Protein 8A01 (pdb70)

Radius of gyration: 28.13 Å; Cα contacts (8 Å, |Δi|>4): 1822; chains: 3; bounding box: 87×77×56 Å

Nearest PDB structures (foldseek):
  8a01-assembly1_C  TM=1.004E+00  e=3.491E-55  Flavobacterium phage FL-1
  2vvf-assembly1_A  TM=5.754E-01  e=4.775E-08  Corticovirus PM2
  8f47-assembly1_A  TM=4.408E-01  e=2.699E-02  Orthopoxvirus vaccinia
  9ikc-assembly1_B  TM=4.372E-01  e=4.983E-02  Orf virus (strain NZ2)
  2ygb-assembly1_B  TM=4.410E-01  e=9.781E-02  Vaccinia virus Western Reserve

Organism: NCBI:txid2932863

Solvent-accessible surface area: 30312 Å² total; per-residue (Å²): 46,110,32,15,81,10,94,43,83,78,124,0,87,96,26,118,10,96,117,28,0,4,10,0,0,4,2,3,63,14,41,13,82,50,5,102,58,3,45,0,15,0,42,0,59,81,36,165,38,99,62,28,82,2,2,87,111,2,32,6,21,3,1,0,5,0,2,3,38,22,111,44,16,4,13,3,33,112,129,23,42,2,0,2,21,0,50,1,6,74,147,6,0,5,110,29,66,115,168,16,8,0,40,0,6,2,35,64,7,60,73,114,63,59,5,12,4,7,0,4,25,67,26,93,109,25,78,45,2,16,22,16,90,77,47,59,11,58,32,131,62,135,84,73,111,17,64,1,120,74,33,70,12,0,1,7,20,63,59,146,31,13,56,30,2,11,14,63,31,84,84,52,91,91,8,126,20,57,59,44,1,13,36,0,53,10,29,36,92,5,16,17,16,2,3,66,64,87,3,72,5,55,18,25,21,124,46,53,17,9,4,46,8,115,71,11,45,1,0,57,1,35,17,58,92,68,35,116,0,40,4,1,0,29,18,68,109,92,78,61,126,38,16,72,11,89,42,82,76,129,1,86,106,26,117,10,80,119,26,0,3,8,0,0,9,4,3,62,11,36,14,75,52,9,99,68,2,42,0,17,1,72,0,66,45,76,138,77,89,73,20,97,3,2,98,110,0,57,6,12,6,0,0,6,1,2,3,35,28,102,36,12,3,11,6,31,108,120,18,38,4,0,0,21,0,43,0,4,62,149,6,0,0,105,29,67,114,162,17,7,0,40,0,28,4,42,74,14,60,60,110,64,53,10,16,0,13,1,4,51,49,31,116,94,28,71,39,1,11,21,11,68,94,67,62,0,30,44,119,63,127,82,66,143,21,102,2,128,65,35,60,10,0,2,7,27,76,54,151,23,14,57,28,4,8,15,71,30,84,90,49,99,87,9,101,7,52,58,49,0,7,42,0,54,10,33,27,95,7,20,21,16,4,4,68,81,84,8,49,4,52,21,28,23,129,53,32,19,8,1,40,6,116,67,9,33,6,2,47,0,38,11,58,99,66,31,97,0,65,1,8,2,30,7,70,95,94,76,62,117,37,18,61,9,89,49,81,74,124,1,92,92,32,101,12,97,127,24,0,3,6,0,0,6,5,2,60,20,35,10,78,53,10,96,69,5,45,1,22,1,38,6,54,89,39,137,64,94,84,19,81,4,2,85,109,2,41,4,11,7,1,0,4,2,2,2,37,21,109,36,8,4,6,5,32,107,120,15,39,3,0,0,18,0,53,3,3,62,142,7,0,4,117,34,65,121,134,20,11,0,25,0,23,2,38,62,10,58,60,111,54,66,5,13,0,14,0,2,19,64,27,112,94,28,84,39,1,20,21,16,69,94,50,59,2,45,27,147,54,124,82,81,106,13,86,1,125,67,36,65,9,0,2,11,23,56,49,155,24,19,57,26,4,17,13,63,31,80,89,49,92,91,6,108,12,50,58,50,1,10,48,1,50,9,32,31,104,6,21,19,15,4,5,65,73,82,4,62,6,57,21,26,24,120,51,47,19,7,3,49,4,118,65,11,37,1,0,64,0,65,7,49,102,62,40,102,0,72,2,5,0,32,10,71,93,93,76

Sequence (717 aa):
MKIATITGVTKSPELQVTKAIGALILSSDVALSALTTEKISIYIERGNGSNVILANKVLLKDFILASTYGTENTQSDADNAMIALCELADEGSIYLADKESIKITLEDLISDKRYDLHGIEEPQQTNNLFFFEQKSVASEEFNKKIDVQGFDLAIMTVDDSVSDLSYQYSNGQVVKYLPFELQTLSRDIDPIQAVLSDGKVVQGLTDRLTLPLVAVVGIEINKSQGSIINFVVRCLKTVMKIATITGVTKSPELQVTKAIGALILSSDVALSALTTEKISIYIERGNGSNVILANKVLLKDFILASTYGTENTQSDADNAMIALCELADEGSIYLADKESIKITLEDLISDKRYDLHGIEEPQQTNNLFFFEQKSVASEEFNKKIDVQGFDLAIMTVDDSVSDLSYQYSNGQVVKYLPFELQTLSRDIDPIQAVLSDGKVVQGLTDRLTLPLVAVVGIEINKSQGSIINFVVRCLKTVMKIATITGVTKSPELQVTKAIGALILSSDVALSALTTEKISIYIERGNGSNVILANKVLLKDFILASTYGTENTQSDADNAMIALCELADEGSIYLADKESIKITLEDLISDKRYDLHGIEEPQQTNNLFFFEQKSVASEEFNKKIDVQGFDLAIMTVDDSVSDLSYQYSNGQVVKYLPFELQTLSRDIDPIQAVLSDGKVVQGLTDRLTLPLVAVVGIEINKSQGSIINFVVRCLKTV

Structure (mmCIF, N/CA/C/O backbone):
data_8A01
#
_entry.id   8A01
#
_cell.length_a   1.00
_cell.length_b   1.00
_cell.length_c   1.00
_cell.angle_alpha   90.00
_cell.angle_beta   90.00
_cell.angle_gamma   90.00
#
_symmetry.space_group_name_H-M   'P 1'
#
loop_
_atom_site.group_PDB
_atom_site.id
_atom_site.type_symbol
_atom_site.label_atom_id
_atom_site.label_alt_id
_atom_site.label_comp_id
_atom_site.label_asym_id
_atom_site.label_entity_id
_atom_site.label_seq_id
_atom_site.pdbx_PDB_ins_code
_atom_site.Cartn_x
_atom_site.Cartn_y
_atom_site.Cartn_z
_atom_site.occupancy
_atom_site.B_iso_or_equiv
_atom_site.auth_seq_id
_atom_site.auth_comp_id
_atom_site.auth_asym_id
_atom_site.auth_atom_id
_atom_site.pdbx_PDB_model_num
ATOM 1 N N . MET A 1 1 ? 148.024 112.204 131.273 1.00 34.84 1 MET C N 1
ATOM 2 C CA . MET A 1 1 ? 148.693 111.442 132.320 1.00 34.84 1 MET C CA 1
ATOM 3 C C . MET A 1 1 ? 148.605 112.168 133.657 1.00 34.84 1 MET C C 1
ATOM 4 O O . MET A 1 1 ? 148.371 113.375 133.702 1.00 34.84 1 MET C O 1
ATOM 9 N N . LYS A 1 2 ? 148.786 111.427 134.746 1.00 34.09 2 LYS C N 1
ATOM 10 C CA . LYS A 1 2 ? 148.753 112.007 136.086 1.00 34.09 2 LYS C CA 1
ATOM 11 C C . LYS A 1 2 ? 150.004 112.852 136.281 1.00 34.09 2 LYS C C 1
ATOM 12 O O . LYS A 1 2 ? 151.102 112.325 136.469 1.00 34.09 2 LYS C O 1
ATOM 18 N N . ILE A 1 3 ? 149.847 114.174 136.227 1.00 33.96 3 ILE C N 1
ATOM 19 C CA . ILE A 1 3 ? 150.997 115.059 136.379 1.00 33.96 3 ILE C CA 1
ATOM 20 C C . ILE A 1 3 ? 151.430 115.118 137.837 1.00 33.96 3 ILE C C 1
ATOM 21 O O . ILE A 1 3 ? 152.580 114.809 138.171 1.00 33.96 3 ILE C O 1
ATOM 26 N N . ALA A 1 4 ? 150.519 115.503 138.731 1.00 34.94 4 ALA C N 1
ATOM 27 C CA . ALA A 1 4 ? 150.910 115.622 140.130 1.00 34.94 4 ALA C CA 1
ATOM 28 C C . ALA A 1 4 ? 149.687 115.640 141.033 1.00 34.94 4 ALA C C 1
ATOM 29 O O . ALA A 1 4 ? 148.560 115.874 140.589 1.00 34.94 4 ALA C O 1
ATOM 31 N N . THR A 1 5 ? 149.938 115.389 142.318 1.00 36.98 5 THR C N 1
ATOM 32 C CA . THR A 1 5 ? 148.956 115.560 143.379 1.00 36.98 5 THR C CA 1
ATOM 33 C C . THR A 1 5 ? 149.601 116.322 144.529 1.00 36.98 5 THR C C 1
ATOM 34 O O . THR A 1 5 ? 150.751 116.059 144.897 1.00 36.98 5 THR C O 1
ATOM 38 N N . ILE A 1 6 ? 148.869 117.293 145.070 1.00 37.72 6 ILE C N 1
ATOM 39 C CA . ILE A 1 6 ? 149.367 118.187 146.108 1.00 37.72 6 ILE C CA 1
ATOM 40 C C . ILE A 1 6 ? 148.439 118.097 147.309 1.00 37.72 6 ILE C C 1
ATOM 41 O O . ILE A 1 6 ? 147.219 118.251 147.172 1.00 37.72 6 ILE C O 1
ATOM 46 N N . THR A 1 7 ? 149.018 117.851 148.483 1.00 42.20 7 THR C N 1
ATOM 47 C CA . THR A 1 7 ? 148.257 117.756 149.720 1.00 42.20 7 THR C CA 1
ATOM 48 C C . THR A 1 7 ? 149.159 118.144 150.881 1.00 42.20 7 THR C C 1
ATOM 49 O O . THR A 1 7 ? 150.301 117.685 150.967 1.00 42.20 7 THR C O 1
ATOM 53 N N . GLY A 1 8 ? 148.645 118.981 151.764 1.00 44.62 8 GLY C N 1
ATOM 54 C CA . GLY A 1 8 ? 149.379 119.389 152.958 1.00 44.62 8 GLY C CA 1
ATOM 55 C C . GLY A 1 8 ? 150.225 120.638 152.833 1.00 44.62 8 GLY C C 1
ATOM 56 O O . GLY A 1 8 ? 150.114 121.547 153.654 1.00 44.62 8 GLY C O 1
ATOM 57 N N . VAL A 1 9 ? 151.074 120.696 151.809 1.00 45.03 9 VAL C N 1
ATOM 58 C CA . VAL A 1 9 ? 151.960 121.840 151.636 1.00 45.03 9 VAL C CA 1
ATOM 59 C C . VAL A 1 9 ? 151.186 123.014 151.045 1.00 45.03 9 VAL C C 1
ATOM 60 O O . VAL A 1 9 ? 150.135 122.855 150.419 1.00 45.03 9 VAL C O 1
ATOM 64 N N . THR A 1 10 ? 151.720 124.215 151.254 1.00 43.28 10 THR C N 1
ATOM 65 C CA . THR A 1 10 ? 151.105 125.442 150.770 1.00 43.28 10 THR C CA 1
ATOM 66 C C . THR A 1 10 ? 151.658 125.899 149.426 1.00 43.28 10 THR C C 1
ATOM 67 O O . THR A 1 10 ? 151.207 126.923 148.905 1.00 43.28 10 THR C O 1
ATOM 71 N N . LYS A 1 11 ? 152.616 125.173 148.855 1.00 42.05 11 LYS C N 1
ATOM 72 C CA . LYS A 1 11 ? 153.201 125.553 147.575 1.00 42.05 11 LYS C CA 1
ATOM 73 C C . LYS A 1 11 ? 153.662 124.303 146.843 1.00 42.05 11 LYS C C 1
ATOM 74 O O . LYS A 1 11 ? 154.432 123.510 147.390 1.00 42.05 11 LYS C O 1
ATOM 80 N N . SER A 1 12 ? 153.188 124.136 145.612 1.00 39.56 12 SER C N 1
ATOM 81 C CA . SER A 1 12 ? 153.589 122.997 144.807 1.00 39.56 12 SER C CA 1
ATOM 82 C C . SER A 1 12 ? 155.018 123.178 144.297 1.00 39.56 12 SER C C 1
ATOM 83 O O . SER A 1 12 ? 155.453 124.300 144.028 1.00 39.56 12 SER C O 1
ATOM 86 N N . PRO A 1 13 ? 155.768 122.088 144.158 1.00 39.47 13 PRO C N 1
ATOM 87 C CA . PRO A 1 13 ? 157.104 122.179 143.560 1.00 39.47 13 PRO C CA 1
ATOM 88 C C . PRO A 1 13 ? 157.018 122.508 142.077 1.00 39.47 13 PRO C C 1
ATOM 89 O O . PRO A 1 13 ? 155.944 122.548 141.474 1.00 39.47 13 PRO C O 1
ATOM 93 N N . GLU A 1 14 ? 158.186 122.745 141.484 1.00 37.10 14 GLU C N 1
ATOM 94 C CA . GLU A 1 14 ? 158.250 123.079 140.067 1.00 37.10 14 GLU C CA 1
ATOM 95 C C . GLU A 1 14 ? 157.962 121.847 139.219 1.00 37.10 14 GLU C C 1
ATOM 96 O O . GLU A 1 14 ? 158.872 121.072 138.907 1.00 37.10 14 GLU C O 1
ATOM 102 N N . LEU A 1 15 ? 156.700 121.662 138.843 1.00 36.20 15 LEU C N 1
ATOM 103 C CA . LEU A 1 15 ? 156.309 120.487 138.079 1.00 36.20 15 LEU C CA 1
ATOM 104 C C . LEU A 1 15 ? 156.798 120.601 136.642 1.00 36.20 15 LEU C C 1
ATOM 105 O O . LEU A 1 15 ? 156.614 121.630 135.988 1.00 36.20 15 LEU C O 1
ATOM 110 N N . GLN A 1 16 ? 157.413 119.530 136.147 1.00 37.19 16 GLN C N 1
ATOM 111 C CA . GLN A 1 16 ? 158.019 119.509 134.823 1.00 37.19 16 GLN C CA 1
ATOM 112 C C . GLN A 1 16 ? 157.315 118.480 133.952 1.00 37.19 16 GLN C C 1
ATOM 113 O O . GLN A 1 16 ? 157.110 117.338 134.375 1.00 37.19 16 GLN C O 1
ATOM 119 N N . VAL A 1 17 ? 156.948 118.887 132.738 1.00 36.28 17 VAL C N 1
ATOM 120 C CA . VAL A 1 17 ? 156.322 118.014 131.755 1.00 36.28 17 VAL C CA 1
ATOM 121 C C . VAL A 1 17 ? 157.188 118.019 130.504 1.00 36.28 17 VAL C C 1
ATOM 122 O O . VAL A 1 17 ? 157.517 119.088 129.975 1.00 36.28 17 VAL C O 1
ATOM 126 N N . THR A 1 18 ? 157.557 116.827 130.037 1.00 39.30 18 THR C N 1
ATOM 127 C CA . THR A 1 18 ? 158.453 116.673 128.898 1.00 39.30 18 THR C CA 1
ATOM 128 C C . THR A 1 18 ? 157.728 116.301 127.612 1.00 39.30 18 THR C C 1
ATOM 129 O O . THR A 1 18 ? 158.040 116.850 126.552 1.00 39.30 18 THR C O 1
ATOM 133 N N . LYS A 1 19 ? 156.772 115.379 127.674 1.00 39.02 19 LYS C N 1
ATOM 134 C CA . LYS A 1 19 ? 156.036 114.993 126.482 1.00 39.02 19 LYS C CA 1
ATOM 135 C C . LYS A 1 19 ? 155.001 116.056 126.125 1.00 39.02 19 LYS C C 1
ATOM 136 O O . LYS A 1 19 ? 154.615 116.891 126.947 1.00 39.02 19 LYS C O 1
ATOM 142 N N . ALA A 1 20 ? 154.551 116.013 124.874 1.00 37.93 20 ALA C N 1
ATOM 143 C CA . ALA A 1 20 ? 153.649 117.035 124.359 1.00 37.93 20 ALA C CA 1
ATOM 144 C C . ALA A 1 20 ? 152.246 116.839 124.920 1.00 37.93 20 ALA C C 1
ATOM 145 O O . ALA A 1 20 ? 151.647 115.771 124.758 1.00 37.93 20 ALA C O 1
ATOM 147 N N . ILE A 1 21 ? 151.722 117.874 125.578 1.00 35.02 21 ILE C N 1
ATOM 148 C CA . ILE A 1 21 ? 150.359 117.881 126.089 1.00 35.02 21 ILE C CA 1
ATOM 149 C C . ILE A 1 21 ? 149.655 119.118 125.550 1.00 35.02 21 ILE C C 1
ATOM 150 O O . ILE A 1 21 ? 150.286 120.096 125.144 1.00 35.02 21 ILE C O 1
ATOM 155 N N . GLY A 1 22 ? 148.326 119.062 125.545 1.00 34.08 22 GLY C N 1
ATOM 156 C CA . GLY A 1 22 ? 147.542 120.145 124.987 1.00 34.08 22 GLY C CA 1
ATOM 157 C C . GLY A 1 22 ? 146.542 120.756 125.945 1.00 34.08 22 GLY C C 1
ATOM 158 O O . GLY A 1 22 ? 146.084 121.882 125.730 1.00 34.08 22 GLY C O 1
ATOM 159 N N . ALA A 1 23 ? 146.192 120.031 127.005 1.00 31.10 23 ALA C N 1
ATOM 160 C CA . ALA A 1 23 ? 145.199 120.512 127.953 1.00 31.10 23 ALA C CA 1
ATOM 161 C C . ALA A 1 23 ? 145.547 120.023 129.350 1.00 31.10 23 ALA C C 1
ATOM 162 O O . ALA A 1 23 ? 146.214 118.998 129.520 1.00 31.10 23 ALA C O 1
ATOM 164 N N . LEU A 1 24 ? 145.078 120.767 130.348 1.00 28.96 24 LEU C N 1
ATOM 165 C CA . LEU A 1 24 ? 145.306 120.458 131.751 1.00 28.96 24 LEU C CA 1
ATOM 166 C C . LEU A 1 24 ? 143.972 120.225 132.441 1.00 28.96 24 LEU C C 1
ATOM 167 O O . LEU A 1 24 ? 143.042 121.025 132.293 1.00 28.96 24 LEU C O 1
ATOM 172 N N . ILE A 1 25 ? 143.885 119.137 133.196 1.00 28.76 25 ILE C N 1
ATOM 173 C CA . ILE A 1 25 ? 142.722 118.834 134.020 1.00 28.76 25 ILE C CA 1
ATOM 174 C C . ILE A 1 25 ? 143.076 119.164 135.461 1.00 28.76 25 ILE C C 1
ATOM 175 O O . ILE A 1 25 ? 143.992 118.564 136.039 1.00 28.76 25 ILE C O 1
ATOM 180 N N . LEU A 1 26 ? 142.358 120.125 136.034 1.00 30.85 26 LEU C N 1
ATOM 181 C CA . LEU A 1 26 ? 142.554 120.569 137.406 1.00 30.85 26 LEU C CA 1
ATOM 182 C C . LEU A 1 26 ? 141.390 120.042 138.230 1.00 30.85 26 LEU C C 1
ATOM 183 O O . LEU A 1 26 ? 140.231 120.356 137.935 1.00 30.85 26 LEU C O 1
ATOM 188 N N . SER A 1 27 ? 141.687 119.246 139.254 1.00 34.98 27 SER C N 1
ATOM 189 C CA . SER A 1 27 ? 140.645 118.696 140.108 1.00 34.98 27 SER C CA 1
ATOM 190 C C . SER A 1 27 ? 140.956 119.003 141.564 1.00 34.98 27 SER C C 1
ATOM 191 O O . SER A 1 27 ? 142.116 119.024 141.982 1.00 34.98 27 SER C O 1
ATOM 194 N N . SER A 1 28 ? 139.900 119.258 142.331 1.00 37.62 28 SER C N 1
ATOM 195 C CA . SER A 1 28 ? 140.046 119.598 143.738 1.00 37.62 28 SER C CA 1
ATOM 196 C C . SER A 1 28 ? 138.784 119.191 144.482 1.00 37.62 28 SER C C 1
ATOM 197 O O . SER A 1 28 ? 137.710 119.044 143.891 1.00 37.62 28 SER C O 1
ATOM 200 N N . ASP A 1 29 ? 138.931 119.018 145.792 1.00 40.20 29 ASP C N 1
ATOM 201 C CA . ASP A 1 29 ? 137.805 118.760 146.678 1.00 40.20 29 ASP C CA 1
ATOM 202 C C . ASP A 1 29 ? 137.159 120.035 147.205 1.00 40.20 29 ASP C C 1
ATOM 203 O O . ASP A 1 29 ? 136.177 119.956 147.950 1.00 40.20 29 ASP C O 1
ATOM 208 N N . VAL A 1 30 ? 137.689 121.198 146.840 1.00 38.14 30 VAL C N 1
ATOM 209 C CA . VAL A 1 30 ? 137.119 122.489 147.205 1.00 38.14 30 VAL C CA 1
ATOM 210 C C . VAL A 1 30 ? 136.264 122.980 146.046 1.00 38.14 30 VAL C C 1
ATOM 211 O O . VAL A 1 30 ? 136.614 122.792 144.873 1.00 38.14 30 VAL C O 1
ATOM 215 N N . ALA A 1 31 ? 135.124 123.585 146.369 1.00 36.44 31 ALA C N 1
ATOM 216 C CA . ALA A 1 31 ? 134.193 124.022 145.342 1.00 36.44 31 ALA C CA 1
ATOM 217 C C . ALA A 1 31 ? 134.772 125.186 144.543 1.00 36.44 31 ALA C C 1
ATOM 218 O O . ALA A 1 31 ? 135.717 125.858 144.963 1.00 36.44 31 ALA C O 1
ATOM 220 N N . LEU A 1 32 ? 134.190 125.412 143.362 1.00 34.65 32 LEU C N 1
ATOM 221 C CA . LEU A 1 32 ? 134.643 126.507 142.510 1.00 34.65 32 LEU C CA 1
ATOM 222 C C . LEU A 1 32 ? 134.421 127.856 143.179 1.00 34.65 32 LEU C C 1
ATOM 223 O O . LEU A 1 32 ? 135.281 128.742 143.110 1.00 34.65 32 LEU C O 1
ATOM 228 N N . SER A 1 33 ? 133.273 128.031 143.836 1.00 35.22 33 SER C N 1
ATOM 229 C CA . SER A 1 33 ? 132.960 129.294 144.490 1.00 35.22 33 SER C CA 1
ATOM 230 C C . SER A 1 33 ? 133.795 129.541 145.739 1.00 35.22 33 SER C C 1
ATOM 231 O O . SER A 1 33 ? 133.778 130.661 146.260 1.00 35.22 33 SER C O 1
ATOM 234 N N . ALA A 1 34 ? 134.518 128.537 146.231 1.00 36.42 34 ALA C N 1
ATOM 235 C CA . ALA A 1 34 ? 135.301 128.668 147.451 1.00 36.42 34 ALA C CA 1
ATOM 236 C C . ALA A 1 34 ? 136.778 128.942 147.195 1.00 36.42 34 ALA C C 1
ATOM 237 O O . ALA A 1 34 ? 137.545 129.056 148.156 1.00 36.42 34 ALA C O 1
ATOM 239 N N . LEU A 1 35 ? 137.198 129.045 145.936 1.00 34.69 35 LEU C N 1
ATOM 240 C CA . LEU A 1 35 ? 138.581 129.399 145.641 1.00 34.69 35 LEU C CA 1
ATOM 241 C C . LEU A 1 35 ? 138.818 130.867 145.973 1.00 34.69 35 LEU C C 1
ATOM 242 O O . LEU A 1 35 ? 138.061 131.741 145.542 1.00 34.69 35 LEU C O 1
ATOM 247 N N . THR A 1 36 ? 139.869 131.140 146.745 1.00 35.90 36 THR C N 1
ATOM 248 C CA . THR A 1 36 ? 140.112 132.487 147.246 1.00 35.90 36 THR C CA 1
ATOM 249 C C . THR A 1 36 ? 141.447 133.066 146.805 1.00 35.90 36 THR C C 1
ATOM 250 O O . THR A 1 36 ? 141.491 134.203 146.320 1.00 35.90 36 THR C O 1
ATOM 254 N N . THR A 1 37 ? 142.543 132.321 146.957 1.00 34.90 37 THR C N 1
ATOM 255 C CA . THR A 1 37 ? 143.873 132.896 146.813 1.00 34.90 37 THR C CA 1
ATOM 256 C C . THR A 1 37 ? 144.803 132.080 145.918 1.00 34.90 37 THR C C 1
ATOM 257 O O . THR A 1 37 ? 145.809 132.626 145.450 1.00 34.90 37 THR C O 1
ATOM 261 N N . GLU A 1 38 ? 144.481 130.820 145.629 1.00 34.44 38 GLU C N 1
ATOM 262 C CA . GLU A 1 38 ? 145.386 129.958 144.878 1.00 34.44 38 GLU C CA 1
ATOM 263 C C . GLU A 1 38 ? 145.701 130.548 143.508 1.00 34.44 38 GLU C C 1
ATOM 264 O O . GLU A 1 38 ? 144.831 131.112 142.839 1.00 34.44 38 GLU C O 1
ATOM 270 N N . LYS A 1 39 ? 146.960 130.415 143.094 1.00 30.27 39 LYS C N 1
ATOM 271 C CA . LYS A 1 39 ? 147.437 130.956 141.830 1.00 30.27 39 LYS C CA 1
ATOM 272 C C . LYS A 1 39 ? 148.242 129.899 141.089 1.00 30.27 39 LYS C C 1
ATOM 273 O O . LYS A 1 39 ? 148.811 128.991 141.700 1.00 30.27 39 LYS C O 1
ATOM 279 N N . ILE A 1 40 ? 148.295 130.033 139.766 1.00 26.94 40 ILE C N 1
ATOM 280 C CA . ILE A 1 40 ? 149.025 129.104 138.914 1.00 26.94 40 ILE C CA 1
ATOM 281 C C . ILE A 1 40 ? 149.979 129.889 138.024 1.00 26.94 40 ILE C C 1
ATOM 282 O O . ILE A 1 40 ? 149.750 131.063 137.714 1.00 26.94 40 ILE C O 1
ATOM 287 N N . SER A 1 41 ? 151.068 129.233 137.626 1.00 28.77 41 SER C N 1
ATOM 288 C CA . SER A 1 41 ? 152.063 129.830 136.742 1.00 28.77 41 SER C CA 1
ATOM 289 C C . SER A 1 41 ? 152.577 128.755 135.799 1.00 28.77 41 SER C C 1
ATOM 290 O O . SER A 1 41 ? 153.125 127.746 136.249 1.00 28.77 41 SER C O 1
ATOM 293 N N . ILE A 1 42 ? 152.406 128.973 134.498 1.00 28.89 42 ILE C N 1
ATOM 294 C CA . ILE A 1 42 ? 152.762 128.003 133.470 1.00 28.89 42 ILE C CA 1
ATOM 295 C C . ILE A 1 42 ? 153.691 128.681 132.475 1.00 28.89 42 ILE C C 1
ATOM 296 O O . ILE A 1 42 ? 153.410 129.797 132.024 1.00 28.89 42 ILE C O 1
ATOM 301 N N . TYR A 1 43 ? 154.792 128.014 132.129 1.00 33.07 43 TYR C N 1
ATOM 302 C CA . TYR A 1 43 ? 155.655 128.537 131.078 1.00 33.07 43 TYR C CA 1
ATOM 303 C C . TYR A 1 43 ? 156.400 127.394 130.403 1.00 33.07 43 TYR C C 1
ATOM 304 O O . TYR A 1 43 ? 156.362 126.247 130.849 1.00 33.07 43 TYR C O 1
ATOM 313 N N . ILE A 1 44 ? 157.048 127.720 129.288 1.00 37.79 44 ILE C N 1
ATOM 314 C CA . ILE A 1 44 ? 157.795 126.765 128.479 1.00 37.79 44 ILE C CA 1
ATOM 315 C C . ILE A 1 44 ? 159.243 127.228 128.435 1.00 37.79 44 ILE C C 1
ATOM 316 O O . ILE A 1 44 ? 159.525 128.351 127.997 1.00 37.79 44 ILE C O 1
ATOM 321 N N . GLU A 1 45 ? 160.157 126.365 128.873 1.00 43.83 45 GLU C N 1
ATOM 322 C CA . GLU A 1 45 ? 161.579 126.702 128.932 1.00 43.83 45 GLU C CA 1
ATOM 323 C C . GLU A 1 45 ? 162.226 126.301 127.612 1.00 43.83 45 GLU C C 1
ATOM 324 O O . GLU A 1 45 ? 162.534 125.129 127.388 1.00 43.83 45 GLU C O 1
ATOM 330 N N . ARG A 1 46 ? 162.443 127.284 126.735 1.00 46.62 46 ARG C N 1
ATOM 331 C CA . ARG A 1 46 ? 163.009 127.002 125.422 1.00 46.62 46 ARG C CA 1
ATOM 332 C C . ARG A 1 46 ? 164.499 126.691 125.478 1.00 46.62 46 ARG C C 1
ATOM 333 O O . ARG A 1 46 ? 165.007 126.004 124.586 1.00 46.62 46 ARG C O 1
ATOM 341 N N . GLY A 1 47 ? 165.209 127.179 126.491 1.00 47.25 47 GLY C N 1
ATOM 342 C CA . GLY A 1 47 ? 166.637 126.945 126.579 1.00 47.25 47 GLY C CA 1
ATOM 343 C C . GLY A 1 47 ? 167.368 127.973 127.417 1.00 47.25 47 GLY C C 1
ATOM 344 O O . GLY A 1 47 ? 166.989 128.236 128.562 1.00 47.25 47 GLY C O 1
ATOM 345 N N . ASN A 1 48 ? 168.425 128.560 126.854 1.00 51.01 48 ASN C N 1
ATOM 346 C CA . ASN A 1 48 ? 169.215 129.582 127.539 1.00 51.01 48 ASN C CA 1
ATOM 347 C C . ASN A 1 48 ? 168.403 130.874 127.567 1.00 51.01 48 ASN C C 1
ATOM 348 O O . ASN A 1 48 ? 168.587 131.788 126.759 1.00 51.01 48 ASN C O 1
ATOM 353 N N . GLY A 1 49 ? 167.481 130.945 128.524 1.00 49.96 49 GLY C N 1
ATOM 354 C CA . GLY A 1 49 ? 166.593 132.084 128.593 1.00 49.96 49 GLY C CA 1
ATOM 355 C C . GLY A 1 49 ? 165.579 132.061 127.458 1.00 49.96 49 GLY C C 1
ATOM 356 O O . GLY A 1 49 ? 165.375 131.051 126.778 1.00 49.96 49 GLY C O 1
ATOM 357 N N . SER A 1 50 ? 164.939 133.215 127.261 1.00 48.60 50 SER C N 1
ATOM 358 C CA . SER A 1 50 ? 163.949 133.402 126.199 1.00 48.60 50 SER C CA 1
ATOM 359 C C . SER A 1 50 ? 162.811 132.388 126.307 1.00 48.60 50 SER C C 1
ATOM 360 O O . SER A 1 50 ? 162.299 131.892 125.302 1.00 48.60 50 SER C O 1
ATOM 363 N N . ASN A 1 51 ? 162.415 132.076 127.537 1.00 42.54 51 ASN C N 1
ATOM 364 C CA . ASN A 1 51 ? 161.296 131.176 127.765 1.00 42.54 51 ASN C CA 1
ATOM 365 C C . ASN A 1 51 ? 159.977 131.876 127.456 1.00 42.54 51 ASN C C 1
ATOM 366 O O . ASN A 1 51 ? 159.871 133.104 127.522 1.00 42.54 51 ASN C O 1
ATOM 371 N N . VAL A 1 52 ? 158.967 131.081 127.114 1.00 36.44 52 VAL C N 1
ATOM 372 C CA . VAL A 1 52 ? 157.664 131.597 126.705 1.00 36.44 52 VAL C CA 1
ATOM 373 C C . VAL A 1 52 ? 156.709 131.504 127.886 1.00 36.44 52 VAL C C 1
ATOM 374 O O . VAL A 1 52 ? 156.528 130.427 128.465 1.00 36.44 52 VAL C O 1
ATOM 378 N N . ILE A 1 53 ? 156.087 132.625 128.237 1.00 32.49 53 ILE C N 1
ATOM 379 C CA . ILE A 1 53 ? 155.229 132.715 129.412 1.00 32.49 53 ILE C CA 1
ATOM 380 C C . ILE A 1 53 ? 153.776 132.675 128.960 1.00 32.49 53 ILE C C 1
ATOM 381 O O . ILE A 1 53 ? 153.326 133.549 128.209 1.00 32.49 53 ILE C O 1
ATOM 386 N N . LEU A 1 54 ? 153.041 131.664 129.422 1.00 29.74 54 LEU C N 1
ATOM 387 C CA . LEU A 1 54 ? 151.618 131.538 129.133 1.00 29.74 54 LEU C CA 1
ATOM 388 C C . LEU A 1 54 ? 150.733 132.025 130.271 1.00 29.74 54 LEU C C 1
ATOM 389 O O . LEU A 1 54 ? 149.589 132.419 130.025 1.00 29.74 54 LEU C O 1
ATOM 394 N N . ALA A 1 55 ? 151.235 132.003 131.504 1.00 28.18 55 ALA C N 1
ATOM 395 C CA . ALA A 1 55 ? 150.486 132.480 132.659 1.00 28.18 55 ALA C CA 1
ATOM 396 C C . ALA A 1 55 ? 151.473 132.764 133.779 1.00 28.18 55 ALA C C 1
ATOM 397 O O . ALA A 1 55 ? 152.300 131.908 134.106 1.00 28.18 55 ALA C O 1
ATOM 399 N N . ASN A 1 56 ? 151.388 133.958 134.360 1.00 26.96 56 ASN C N 1
ATOM 400 C CA . ASN A 1 56 ? 152.304 134.395 135.411 1.00 26.96 56 ASN C CA 1
ATOM 401 C C . ASN A 1 56 ? 151.491 134.711 136.662 1.00 26.96 56 ASN C C 1
ATOM 402 O O . ASN A 1 56 ? 150.971 135.822 136.806 1.00 26.96 56 ASN C O 1
ATOM 407 N N . LYS A 1 57 ? 151.392 133.732 137.563 1.00 26.05 57 LYS C N 1
ATOM 408 C CA . LYS A 1 57 ? 150.692 133.886 138.840 1.00 26.05 57 LYS C CA 1
ATOM 409 C C . LYS A 1 57 ? 149.251 134.354 138.635 1.00 26.05 57 LYS C C 1
ATOM 410 O O . LYS A 1 57 ? 148.766 135.268 139.304 1.00 26.05 57 LYS C O 1
ATOM 416 N N . VAL A 1 58 ? 148.567 133.715 137.693 1.00 25.66 58 VAL C N 1
ATOM 417 C CA . VAL A 1 58 ? 147.166 134.015 137.422 1.00 25.66 58 VAL C CA 1
ATOM 418 C C . VAL A 1 58 ? 146.296 133.298 138.444 1.00 25.66 58 VAL C C 1
ATOM 419 O O . VAL A 1 58 ? 146.557 132.143 138.802 1.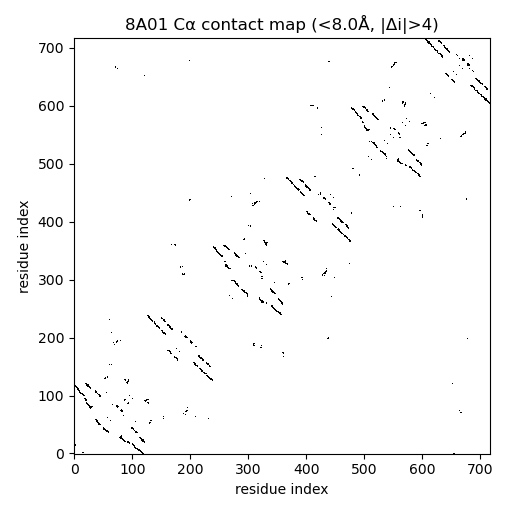00 25.66 58 VAL C O 1
ATOM 423 N N . LEU A 1 59 ? 145.263 133.986 138.927 1.00 27.12 59 LEU C N 1
ATOM 424 C CA . LEU A 1 59 ? 144.355 133.393 139.900 1.00 27.12 59 LEU C CA 1
ATOM 425 C C . LEU A 1 59 ? 143.671 132.165 139.313 1.00 27.12 59 LEU C C 1
ATOM 426 O O . LEU A 1 59 ? 143.300 132.142 138.137 1.00 27.12 59 LEU C O 1
ATOM 431 N N . LEU A 1 60 ? 143.509 131.134 140.147 1.00 28.69 60 LEU C N 1
ATOM 432 C CA . LEU A 1 60 ? 142.939 129.877 139.671 1.00 28.69 60 LEU C CA 1
ATOM 433 C C . LEU A 1 60 ? 141.490 130.050 139.234 1.00 28.69 60 LEU C C 1
ATOM 434 O O . LEU A 1 60 ? 141.064 129.454 138.239 1.00 28.69 60 LEU C O 1
ATOM 439 N N . LYS A 1 61 ? 140.716 130.852 139.968 1.00 28.92 61 LYS C N 1
ATOM 440 C CA . LYS A 1 61 ? 139.321 131.073 139.600 1.00 28.92 61 LYS C CA 1
ATOM 441 C C . LYS A 1 61 ? 139.214 131.739 138.233 1.00 28.92 61 LYS C C 1
ATOM 442 O O . LYS A 1 61 ? 138.411 131.327 137.388 1.00 28.92 61 LYS C O 1
ATOM 448 N N . ASP A 1 62 ? 140.030 132.768 137.996 1.00 28.86 62 ASP C N 1
ATOM 449 C CA . ASP A 1 62 ? 140.016 133.446 136.704 1.00 28.86 62 ASP C CA 1
ATOM 450 C C . ASP A 1 62 ? 140.506 132.524 135.595 1.00 28.86 62 ASP C C 1
ATOM 451 O O . ASP A 1 62 ? 139.967 132.541 134.482 1.00 28.86 62 ASP C O 1
ATOM 456 N N . PHE A 1 63 ? 141.527 131.714 135.882 1.00 25.85 63 PHE C N 1
ATOM 457 C CA . PHE A 1 63 ? 142.042 130.774 134.892 1.00 25.85 63 PHE C CA 1
ATOM 458 C C . PHE A 1 63 ? 140.981 129.754 134.499 1.00 25.85 63 PHE C C 1
ATOM 459 O O . PHE A 1 63 ? 140.855 129.399 133.322 1.00 25.85 63 PHE C O 1
ATOM 467 N N . ILE A 1 64 ? 140.213 129.267 135.474 1.00 25.68 64 ILE C N 1
ATOM 468 C CA . ILE A 1 64 ? 139.161 128.300 135.182 1.00 25.68 64 ILE C CA 1
ATOM 469 C C . ILE A 1 64 ? 138.020 128.960 134.417 1.00 25.68 64 ILE C C 1
ATOM 470 O O . ILE A 1 64 ? 137.496 128.395 133.450 1.00 25.68 64 ILE C O 1
ATOM 475 N N . LEU A 1 65 ? 137.620 130.166 134.830 1.00 24.32 65 LEU C N 1
ATOM 476 C CA . LEU A 1 65 ? 136.496 130.835 134.181 1.00 24.32 65 LEU C CA 1
ATOM 477 C C . LEU A 1 65 ? 136.821 131.210 132.740 1.00 24.32 65 LEU C C 1
ATOM 478 O O . LEU A 1 65 ? 135.964 131.097 131.857 1.00 24.32 65 LEU C O 1
ATOM 483 N N . ALA A 1 66 ? 138.049 131.661 132.481 1.00 24.61 66 ALA C N 1
ATOM 484 C CA . ALA A 1 66 ? 138.417 132.108 131.143 1.00 24.61 66 ALA C CA 1
ATOM 485 C C . ALA A 1 66 ? 138.596 130.964 130.156 1.00 24.61 66 ALA C C 1
ATOM 486 O O . ALA A 1 66 ? 138.708 131.223 128.953 1.00 24.61 66 ALA C O 1
ATOM 488 N N . SER A 1 67 ? 138.627 129.714 130.623 1.00 25.14 67 SER C N 1
ATOM 489 C CA . SER A 1 67 ? 138.856 128.573 129.750 1.00 25.14 67 SER C CA 1
ATOM 490 C C . SER A 1 67 ? 137.632 127.695 129.541 1.00 25.14 67 SER C C 1
ATOM 491 O O . SER A 1 67 ? 137.637 126.872 128.622 1.00 25.14 67 SER C O 1
ATOM 494 N N . THR A 1 68 ? 136.594 127.845 130.359 1.00 24.88 68 THR C N 1
ATOM 495 C CA . THR A 1 68 ? 135.393 127.022 130.282 1.00 24.88 68 THR C CA 1
ATOM 496 C C . THR A 1 68 ? 134.173 127.863 129.928 1.00 24.88 68 THR C C 1
ATOM 497 O O . THR A 1 68 ? 133.094 127.699 130.501 1.00 24.88 68 THR C O 1
ATOM 501 N N . TYR A 1 69 ? 134.330 128.779 128.978 1.00 26.27 69 TYR C N 1
ATOM 502 C CA . TYR A 1 69 ? 133.242 129.634 128.526 1.00 26.27 69 TYR C CA 1
ATOM 503 C C . TYR A 1 69 ? 132.636 129.056 127.255 1.00 26.27 69 TYR C C 1
ATOM 504 O O . TYR A 1 69 ? 133.353 128.787 126.287 1.00 26.27 69 TYR C O 1
ATOM 513 N N . GLY A 1 70 ? 131.319 128.869 127.262 1.00 27.32 70 GLY C N 1
ATOM 514 C CA . GLY A 1 70 ? 130.635 128.313 126.113 1.00 27.32 70 GLY C CA 1
ATOM 515 C C . GLY A 1 70 ? 129.762 127.123 126.450 1.00 27.32 70 GLY C C 1
ATOM 516 O O . GLY A 1 70 ? 129.067 127.122 127.470 1.00 27.32 70 GLY C O 1
ATOM 517 N N . THR A 1 71 ? 129.788 126.101 125.592 1.00 28.83 71 THR C N 1
ATOM 518 C CA . THR A 1 71 ? 128.949 124.926 125.810 1.00 28.83 71 THR C CA 1
ATOM 519 C C . THR A 1 71 ? 129.361 124.168 127.066 1.00 28.83 71 THR C C 1
ATOM 520 O O . THR A 1 71 ? 128.506 123.646 127.790 1.00 28.83 71 THR C O 1
ATOM 524 N N . GLU A 1 72 ? 130.660 124.094 127.339 1.00 27.90 72 GLU C N 1
ATOM 525 C CA . GLU A 1 72 ? 131.159 123.320 128.462 1.00 27.90 72 GLU C CA 1
ATOM 526 C C . GLU A 1 72 ? 131.050 124.110 129.766 1.00 27.90 72 GLU C C 1
ATOM 527 O O . GLU A 1 72 ? 130.776 125.313 129.782 1.00 27.90 72 GLU C O 1
ATOM 533 N N . ASN A 1 73 ? 131.267 123.405 130.873 1.00 27.25 73 ASN C N 1
ATOM 534 C CA . ASN A 1 73 ? 131.261 124.006 132.200 1.00 27.25 73 ASN C CA 1
ATOM 535 C C . ASN A 1 73 ? 132.048 123.098 133.134 1.00 27.25 73 ASN C C 1
ATOM 536 O O . ASN A 1 73 ? 132.370 121.958 132.794 1.00 27.25 73 ASN C O 1
ATOM 541 N N . THR A 1 74 ? 132.364 123.621 134.316 1.00 27.15 74 THR C N 1
ATOM 542 C CA . THR A 1 74 ? 133.099 122.833 135.296 1.00 27.15 74 THR C CA 1
ATOM 543 C C . THR A 1 74 ? 132.241 121.672 135.784 1.00 27.15 74 THR C C 1
ATOM 544 O O . THR A 1 74 ? 131.013 121.767 135.846 1.00 27.15 74 THR C O 1
ATOM 548 N N . GLN A 1 75 ? 132.898 120.573 136.131 1.00 28.56 75 GLN C N 1
ATOM 549 C CA . GLN A 1 75 ? 132.246 119.312 136.441 1.00 28.56 75 GLN C CA 1
ATOM 550 C C . GLN A 1 75 ? 132.414 118.982 137.918 1.00 28.56 75 GLN C C 1
ATOM 551 O O . GLN A 1 75 ? 133.245 119.561 138.621 1.00 28.56 75 GLN C O 1
ATOM 557 N N . SER A 1 76 ? 131.621 118.019 138.380 1.00 32.02 76 SER C N 1
ATOM 558 C CA . SER A 1 76 ? 131.689 117.571 139.761 1.00 32.02 76 SER C CA 1
ATOM 559 C C . SER A 1 76 ? 131.438 116.072 139.809 1.00 32.02 76 SER C C 1
ATOM 560 O O . SER A 1 76 ? 130.813 115.499 138.913 1.00 32.02 76 SER C O 1
ATOM 563 N N . ASP A 1 77 ? 131.934 115.442 140.871 1.00 38.30 77 ASP C N 1
ATOM 564 C CA . ASP A 1 77 ? 131.796 114.006 141.063 1.00 38.30 77 ASP C CA 1
ATOM 565 C C . ASP A 1 77 ? 131.521 113.727 142.534 1.00 38.30 77 ASP C C 1
ATOM 566 O O . ASP A 1 77 ? 131.403 114.643 143.353 1.00 38.30 77 ASP C O 1
ATOM 571 N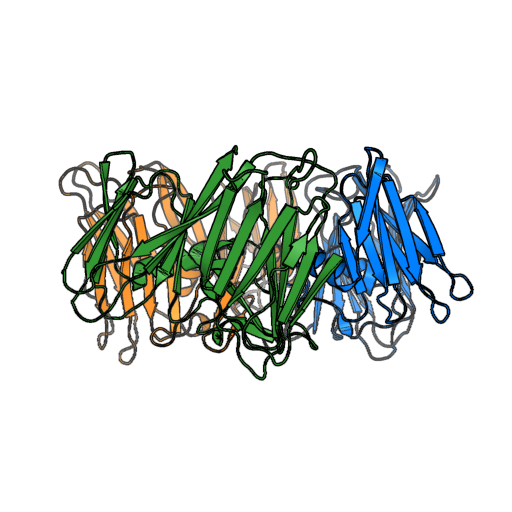 N . ALA A 1 78 ? 131.417 112.440 142.868 1.00 45.64 78 ALA C N 1
ATOM 572 C CA . ALA A 1 78 ? 131.271 112.023 144.255 1.00 45.64 78 ALA C CA 1
ATOM 573 C C . ALA A 1 78 ? 132.600 111.960 144.993 1.00 45.64 78 ALA C C 1
ATOM 574 O O . ALA A 1 78 ? 132.603 111.869 146.225 1.00 45.64 78 ALA C O 1
ATOM 576 N N . ASP A 1 79 ? 133.720 112.005 144.276 1.00 45.42 79 ASP C N 1
ATOM 577 C CA . ASP A 1 79 ? 135.049 112.024 144.875 1.00 45.42 79 ASP C CA 1
ATOM 578 C C . ASP A 1 79 ? 135.734 113.375 144.766 1.00 45.42 79 ASP C C 1
ATOM 579 O O . ASP A 1 79 ? 136.473 113.761 145.674 1.00 45.42 79 ASP C O 1
ATOM 584 N N . ASN A 1 80 ? 135.506 114.103 143.676 1.00 39.90 80 ASN C N 1
ATOM 585 C CA . ASN A 1 80 ? 136.086 115.422 143.463 1.00 39.90 80 ASN C CA 1
ATOM 586 C C . ASN A 1 80 ? 134.962 116.442 143.359 1.00 39.90 80 ASN C C 1
ATOM 587 O O . ASN A 1 80 ? 134.005 116.240 142.606 1.00 39.90 80 ASN C O 1
ATOM 592 N N . ALA A 1 81 ? 135.081 117.533 144.113 1.00 35.93 81 ALA C N 1
ATOM 593 C CA . ALA A 1 81 ? 134.052 118.562 144.135 1.00 35.93 81 ALA C CA 1
ATOM 594 C C . ALA A 1 81 ? 134.220 119.605 143.039 1.00 35.93 81 ALA C C 1
ATOM 595 O O . ALA A 1 81 ? 133.330 120.444 142.866 1.00 35.93 81 ALA C O 1
ATOM 597 N N . MET A 1 82 ? 135.328 119.578 142.300 1.00 32.82 82 MET C N 1
ATOM 598 C CA . MET A 1 82 ? 135.535 120.531 141.217 1.00 32.82 82 MET C CA 1
ATOM 599 C C . MET A 1 82 ? 136.507 119.934 140.212 1.00 32.82 82 MET C C 1
ATOM 600 O O . MET A 1 82 ? 137.599 119.501 140.590 1.00 32.82 82 MET C O 1
ATOM 605 N N . ILE A 1 83 ? 136.106 119.905 138.942 1.00 29.11 83 ILE C N 1
ATOM 606 C CA . ILE A 1 83 ? 136.951 119.448 137.846 1.00 29.11 83 ILE C CA 1
ATOM 607 C C . ILE A 1 83 ? 136.850 120.464 136.718 1.00 29.11 83 ILE C C 1
ATOM 608 O O . ILE A 1 83 ? 135.749 120.906 136.376 1.00 29.11 83 ILE C O 1
ATOM 613 N N . ALA A 1 84 ? 137.991 120.837 136.143 1.00 27.83 84 ALA C N 1
ATOM 614 C CA . ALA A 1 84 ? 138.007 121.798 135.047 1.00 27.83 84 ALA C CA 1
ATOM 615 C C . ALA A 1 84 ? 139.065 121.405 134.029 1.00 27.83 84 ALA C C 1
ATOM 616 O O . ALA A 1 84 ? 140.207 121.119 134.396 1.00 27.83 84 ALA C O 1
ATOM 618 N N . LEU A 1 85 ? 138.688 121.404 132.753 1.00 27.48 85 LEU C N 1
ATOM 619 C CA . LEU A 1 85 ? 139.602 121.095 131.658 1.00 27.48 85 LEU C CA 1
ATOM 620 C C . LEU A 1 85 ? 139.914 122.393 130.923 1.00 27.48 85 LEU C C 1
ATOM 621 O O . LEU A 1 85 ? 139.035 122.973 130.277 1.00 27.48 85 LEU C O 1
ATOM 626 N N . CYS A 1 86 ? 141.162 122.843 131.019 1.00 30.95 86 CYS C N 1
ATOM 627 C CA . CYS A 1 86 ? 141.602 124.092 130.410 1.00 30.95 86 CYS C CA 1
ATOM 628 C C . CYS A 1 86 ? 142.591 123.777 129.297 1.00 30.95 86 CYS C C 1
ATOM 629 O O . CYS A 1 86 ? 143.610 123.122 129.535 1.00 30.95 86 CYS C O 1
ATOM 632 N N . GLU A 1 87 ? 142.294 124.247 128.091 1.00 33.20 87 GLU C N 1
ATOM 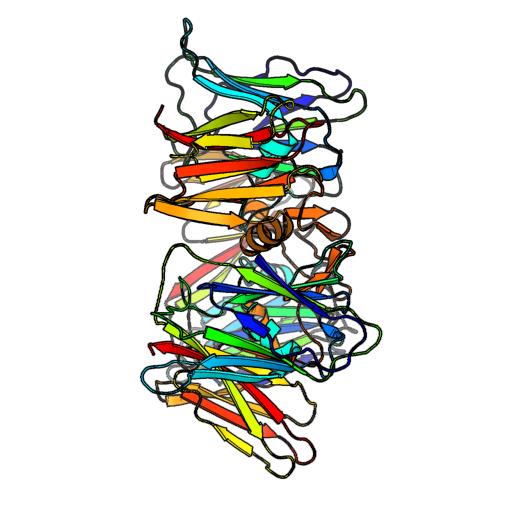633 C CA . GLU A 1 87 ? 143.150 123.982 126.947 1.00 33.20 87 GLU C CA 1
ATOM 634 C C . GLU A 1 87 ? 144.284 124.997 126.871 1.00 33.20 87 GLU C C 1
ATOM 635 O O . GLU A 1 87 ? 144.151 126.147 127.300 1.00 33.20 87 GLU C O 1
ATOM 641 N N . LEU A 1 88 ? 145.413 124.554 126.316 1.00 33.50 88 LEU C N 1
ATOM 642 C CA . LEU A 1 88 ? 146.582 125.400 126.141 1.00 33.50 88 LEU C CA 1
ATOM 643 C C . LEU A 1 88 ? 146.948 125.637 124.684 1.00 33.50 88 LEU C C 1
ATOM 644 O O . LEU A 1 88 ? 147.853 126.435 124.417 1.00 33.50 88 LEU C O 1
ATOM 649 N N . ALA A 1 89 ? 146.280 124.976 123.741 1.00 38.41 89 ALA C N 1
ATOM 650 C CA . ALA A 1 89 ? 146.563 125.131 122.323 1.00 38.41 89 ALA C CA 1
ATOM 651 C C . ALA A 1 89 ? 145.248 125.240 121.566 1.00 38.41 89 ALA C C 1
ATOM 652 O O . ALA A 1 89 ? 144.175 124.929 122.090 1.00 38.41 89 ALA C O 1
ATOM 654 N N . ASP A 1 90 ? 145.341 125.689 120.313 1.00 42.43 90 ASP C N 1
ATOM 655 C CA . ASP A 1 90 ? 144.140 125.932 119.519 1.00 42.43 90 ASP C CA 1
ATOM 656 C C . ASP A 1 90 ? 143.462 124.626 119.124 1.00 42.43 90 ASP C C 1
ATOM 657 O O . ASP A 1 90 ? 142.306 124.377 119.485 1.00 42.43 90 ASP C O 1
ATOM 662 N N . GLU A 1 91 ? 144.165 123.778 118.382 1.00 44.47 91 GLU C N 1
ATOM 663 C CA . GLU A 1 91 ? 143.588 122.542 117.867 1.00 44.47 91 GLU C CA 1
ATOM 664 C C . GLU A 1 91 ? 144.330 121.294 118.312 1.00 44.47 91 GLU C C 1
ATOM 665 O O . GLU A 1 91 ? 143.696 120.269 118.572 1.00 44.47 91 GLU C O 1
ATOM 671 N N . GLY A 1 92 ? 145.655 121.348 118.410 1.00 44.17 92 GLY C N 1
ATOM 672 C CA . GLY A 1 92 ? 146.427 120.173 118.763 1.00 44.17 92 GLY C CA 1
ATOM 673 C C . GLY A 1 92 ? 147.092 120.256 120.121 1.00 44.17 92 GLY C C 1
ATOM 674 O O . GLY A 1 92 ? 146.414 120.305 121.152 1.00 44.17 92 GLY C O 1
ATOM 675 N N . SER A 1 93 ? 148.423 120.271 120.133 1.00 41.74 93 SER C N 1
ATOM 676 C CA . SER A 1 93 ? 149.179 120.298 121.375 1.00 41.74 93 SER C CA 1
ATOM 677 C C . SER A 1 93 ? 150.497 121.020 121.140 1.00 41.74 93 SER C C 1
ATOM 678 O O . SER A 1 93 ? 150.953 121.170 120.004 1.00 41.74 93 SER C O 1
ATOM 681 N N . ILE A 1 94 ? 151.105 121.470 122.240 1.00 40.84 94 ILE C N 1
ATOM 682 C CA . ILE A 1 94 ? 152.358 122.209 122.164 1.00 40.84 94 ILE C CA 1
ATOM 683 C C . ILE A 1 94 ? 153.469 121.293 121.669 1.00 40.84 94 ILE C C 1
ATOM 684 O O . ILE A 1 94 ? 153.543 120.115 122.043 1.00 40.84 94 ILE C O 1
ATOM 689 N N . TYR A 1 95 ? 154.342 121.833 120.823 1.00 43.32 95 TYR C N 1
ATOM 690 C CA . TYR A 1 95 ? 155.417 121.074 120.196 1.00 43.32 95 TYR C CA 1
ATOM 691 C C . TYR A 1 95 ? 156.751 121.503 120.795 1.00 43.32 95 TYR C C 1
ATOM 692 O O . TYR A 1 95 ? 157.099 122.688 120.759 1.00 43.32 95 TYR C O 1
ATOM 701 N N . LEU A 1 96 ? 157.490 120.540 121.339 1.00 44.40 96 LEU C N 1
ATOM 702 C CA . LEU A 1 96 ? 158.804 120.773 121.926 1.00 44.40 96 LEU C CA 1
ATOM 703 C C . LEU A 1 96 ? 159.854 120.062 121.084 1.00 44.40 96 LEU C C 1
ATOM 704 O O . LEU A 1 96 ? 159.727 118.863 120.812 1.00 44.40 96 LEU C O 1
ATOM 709 N N . ALA A 1 97 ? 160.890 120.796 120.677 1.00 48.57 97 ALA C N 1
ATOM 710 C CA . ALA A 1 97 ? 161.803 120.277 119.657 1.00 48.57 97 ALA C CA 1
ATOM 711 C C . ALA A 1 97 ? 162.856 119.338 120.242 1.00 48.57 97 ALA C C 1
ATOM 712 O O . ALA A 1 97 ? 162.871 118.142 119.939 1.00 48.57 97 ALA C O 1
ATOM 714 N N . ASP A 1 98 ? 163.745 119.862 121.086 1.00 53.11 98 ASP C N 1
ATOM 715 C CA . ASP A 1 98 ? 164.855 119.067 121.600 1.00 53.11 98 ASP C CA 1
ATOM 716 C C . ASP A 1 98 ? 164.905 119.000 123.118 1.00 53.11 98 ASP C C 1
ATOM 717 O O . ASP A 1 98 ? 165.031 117.905 123.679 1.00 53.11 98 ASP C O 1
ATOM 722 N N . LYS A 1 99 ? 164.814 120.139 123.806 1.00 52.46 99 LYS C N 1
ATOM 723 C CA . LYS A 1 99 ? 164.972 120.174 125.252 1.00 52.46 99 LYS C CA 1
ATOM 724 C C . LYS A 1 99 ? 163.929 121.027 125.958 1.00 52.46 99 LYS C C 1
ATOM 725 O O . LYS A 1 99 ? 164.009 121.179 127.182 1.00 52.46 99 LYS C O 1
ATOM 731 N N . GLU A 1 100 ? 162.968 121.590 125.234 1.00 48.52 100 GLU C N 1
ATOM 732 C CA . GLU A 1 100 ? 161.938 122.399 125.865 1.00 48.52 100 GLU C CA 1
ATOM 733 C C . GLU A 1 100 ? 161.073 121.547 126.786 1.00 48.52 100 GLU C C 1
ATOM 734 O O . GLU A 1 100 ? 160.794 120.377 126.513 1.00 48.52 100 GLU C O 1
ATOM 740 N N . SER A 1 101 ? 160.658 122.150 127.896 1.00 40.12 101 SER C N 1
ATOM 741 C CA . SER A 1 101 ? 159.786 121.497 128.858 1.00 40.12 101 SER C CA 1
ATOM 742 C C . SER A 1 101 ? 158.778 122.509 129.378 1.00 40.12 101 SER C C 1
ATOM 743 O O . SER A 1 101 ? 159.039 123.715 129.402 1.00 40.12 101 SER C O 1
ATOM 746 N N . ILE A 1 102 ? 157.621 122.006 129.799 1.00 35.61 102 ILE C N 1
ATOM 747 C CA . ILE A 1 102 ? 156.551 122.839 130.332 1.00 35.61 102 ILE C CA 1
ATOM 748 C C . ILE A 1 102 ? 156.628 122.789 131.850 1.00 35.61 102 ILE C C 1
ATOM 749 O O . ILE A 1 102 ? 156.481 121.719 132.452 1.00 35.61 102 ILE C O 1
ATOM 754 N N . LYS A 1 103 ? 156.865 123.938 132.472 1.00 33.18 103 LYS C N 1
ATOM 755 C CA . LYS A 1 103 ? 156.964 124.040 133.919 1.00 33.18 103 LYS C CA 1
ATOM 756 C C . LYS A 1 103 ? 155.708 124.699 134.471 1.00 33.18 103 LYS C C 1
ATOM 757 O O . LYS A 1 103 ? 155.302 125.774 134.009 1.00 33.18 103 LYS C O 1
ATOM 763 N N . ILE A 1 104 ? 155.101 124.039 135.456 1.00 31.63 104 ILE C N 1
ATOM 764 C CA . ILE A 1 104 ? 153.856 124.464 136.083 1.00 31.63 104 ILE C CA 1
ATOM 765 C C . ILE A 1 104 ? 154.091 124.565 137.584 1.00 31.63 104 ILE C C 1
ATOM 766 O O . ILE A 1 104 ? 154.694 123.668 138.184 1.00 31.63 104 ILE C O 1
ATOM 771 N N . THR A 1 105 ? 153.619 125.655 138.184 1.00 32.97 105 THR C N 1
ATOM 772 C CA . THR A 1 105 ? 153.774 125.887 139.612 1.00 32.97 105 THR C CA 1
ATOM 773 C C . THR A 1 105 ? 152.459 126.387 140.191 1.00 32.97 105 THR C C 1
ATOM 774 O O . THR A 1 105 ? 151.745 127.164 139.551 1.00 32.97 105 THR C O 1
ATOM 778 N N . LEU A 1 106 ? 152.143 125.931 141.400 1.00 33.62 106 LEU C N 1
ATOM 779 C CA . LEU A 1 106 ? 150.973 126.380 142.142 1.00 33.62 106 LEU C CA 1
ATOM 780 C C . LEU A 1 106 ? 151.423 127.117 143.395 1.00 33.62 106 LEU C C 1
ATOM 781 O O . LEU A 1 106 ? 152.391 126.715 144.048 1.00 33.62 106 LEU C O 1
ATOM 786 N N . GLU A 1 107 ? 150.719 128.196 143.729 1.00 35.34 107 GLU C N 1
ATOM 787 C CA . GLU A 1 107 ? 151.096 129.041 144.851 1.00 35.34 107 GLU C CA 1
ATOM 788 C C . GLU A 1 107 ? 149.858 129.407 145.656 1.00 35.34 107 GLU C C 1
ATOM 789 O O . GLU A 1 107 ? 148.731 129.377 145.154 1.00 35.34 107 GLU C O 1
ATOM 795 N N . ASP A 1 108 ? 150.092 129.753 146.925 1.00 37.24 108 ASP C N 1
ATOM 796 C CA . ASP A 1 108 ? 149.045 130.193 147.848 1.00 37.24 108 ASP C CA 1
ATOM 797 C C . ASP A 1 108 ? 147.979 129.121 148.061 1.00 37.24 108 ASP C C 1
ATOM 798 O O . ASP A 1 108 ? 146.801 129.433 148.250 1.00 37.24 108 ASP C O 1
ATOM 803 N N . LEU A 1 109 ? 148.381 127.854 148.040 1.00 39.02 109 LEU C N 1
ATOM 804 C CA . LEU A 1 109 ? 147.438 126.768 148.250 1.00 39.02 109 LEU C CA 1
ATOM 805 C C . LEU A 1 109 ? 147.016 126.694 149.716 1.00 39.02 109 LEU C C 1
ATOM 806 O O . LEU A 1 109 ? 147.679 127.221 150.613 1.00 39.02 109 LEU C O 1
ATOM 811 N N . ILE A 1 110 ? 145.889 126.029 149.950 1.00 41.70 110 ILE C N 1
ATOM 812 C CA . ILE A 1 110 ? 145.373 125.841 151.300 1.00 41.70 110 ILE C CA 1
ATOM 813 C C . ILE A 1 110 ? 146.045 124.627 151.927 1.00 41.70 110 ILE C C 1
ATOM 814 O O . ILE A 1 110 ? 146.317 123.629 151.249 1.00 41.70 110 ILE C O 1
ATOM 819 N N . SER A 1 111 ? 146.324 124.716 153.229 1.00 45.90 111 SER C N 1
ATOM 820 C CA . SER A 1 111 ? 147.084 123.668 153.904 1.00 45.90 111 SER C CA 1
ATOM 821 C C . SER A 1 111 ? 146.315 122.351 153.945 1.00 45.90 111 SER C C 1
ATOM 822 O O . SER A 1 111 ? 146.882 121.285 153.680 1.00 45.90 111 SER C O 1
ATOM 825 N N . ASP A 1 112 ? 145.023 122.401 154.273 1.00 45.49 112 ASP C N 1
ATOM 826 C CA . ASP A 1 112 ? 144.223 121.199 154.473 1.00 45.49 112 ASP C CA 1
ATOM 827 C C . ASP A 1 112 ? 143.342 120.865 153.271 1.00 45.49 112 ASP C C 1
ATOM 828 O O . ASP A 1 112 ? 142.231 120.354 153.441 1.00 45.49 112 ASP C O 1
ATOM 833 N N . LYS A 1 113 ? 143.819 121.135 152.059 1.00 41.97 113 LYS C N 1
ATOM 834 C CA . LYS A 1 113 ? 143.062 120.859 150.848 1.00 41.97 113 LYS C CA 1
ATOM 835 C C . LYS A 1 113 ? 143.921 120.061 149.876 1.00 41.97 113 LYS C C 1
ATOM 836 O O . LYS A 1 113 ? 145.153 120.097 149.927 1.00 41.97 113 LYS C O 1
ATOM 842 N N . ARG A 1 114 ? 143.248 119.336 148.987 1.00 39.17 114 ARG C N 1
ATOM 843 C CA . ARG A 1 114 ? 143.896 118.461 148.021 1.00 39.17 114 ARG C CA 1
ATOM 844 C C . ARG A 1 114 ? 143.689 118.993 146.610 1.00 39.17 114 ARG C C 1
ATOM 845 O O . ARG A 1 114 ? 142.610 119.490 146.276 1.00 39.17 114 ARG C O 1
ATOM 853 N N . TYR A 1 115 ? 144.730 118.888 145.786 1.00 37.55 115 TYR C N 1
ATOM 854 C CA . TYR A 1 115 ? 144.665 119.289 144.388 1.00 37.55 115 TYR C CA 1
ATOM 855 C C . TYR A 1 115 ? 145.315 118.218 143.524 1.00 37.55 115 TYR C C 1
ATOM 856 O O . TYR A 1 115 ? 146.235 117.525 143.959 1.00 37.55 115 TYR C O 1
ATOM 865 N N . ASP A 1 116 ? 144.825 118.082 142.293 1.00 36.71 116 ASP C N 1
ATOM 866 C CA . ASP A 1 116 ? 145.369 117.111 141.354 1.00 36.71 116 ASP C CA 1
ATOM 867 C C . ASP A 1 116 ? 145.445 117.739 139.972 1.00 36.71 116 ASP C C 1
ATOM 868 O O . ASP A 1 116 ? 144.479 118.361 139.514 1.00 36.71 116 ASP C O 1
ATOM 873 N N . LEU A 1 117 ? 146.590 117.571 139.313 1.00 33.48 117 LEU C N 1
ATOM 874 C CA . LEU A 1 117 ? 146.814 118.080 137.968 1.00 33.48 117 LEU C CA 1
ATOM 875 C C . LEU A 1 117 ? 147.096 116.910 137.039 1.00 33.48 117 LEU C C 1
ATOM 876 O O . LEU A 1 117 ? 147.962 116.074 137.331 1.00 33.48 117 LEU C O 1
ATOM 881 N N . HIS A 1 118 ? 146.369 116.860 135.923 1.00 32.06 118 HIS C N 1
ATOM 882 C CA . HIS A 1 118 ? 146.558 115.858 134.885 1.00 32.06 118 HIS C CA 1
ATOM 883 C C . HIS A 1 118 ? 146.819 116.548 133.553 1.00 32.06 118 HIS C C 1
ATOM 884 O O . HIS A 1 118 ? 146.349 117.662 133.313 1.00 32.06 118 HIS C O 1
ATOM 891 N N . GLY A 1 119 ? 147.560 115.877 132.685 1.00 31.56 119 GLY C N 1
ATOM 892 C CA . GLY A 1 119 ? 147.853 116.389 131.353 1.00 31.56 119 GLY C CA 1
ATOM 893 C C . GLY A 1 119 ? 147.223 115.514 130.289 1.00 31.56 119 GLY C C 1
ATOM 894 O O . GLY A 1 119 ? 147.173 114.291 130.434 1.00 31.56 119 GLY C O 1
ATOM 895 N N . ILE A 1 120 ? 146.747 116.144 129.218 1.00 32.72 120 ILE C N 1
ATOM 896 C CA . ILE A 1 120 ? 146.068 115.449 128.129 1.00 32.72 120 ILE C CA 1
ATOM 897 C C . ILE A 1 120 ? 146.937 115.545 126.884 1.00 32.72 120 ILE C C 1
ATOM 898 O O . ILE A 1 120 ? 147.302 116.647 126.456 1.00 32.72 120 ILE C O 1
ATOM 903 N N . GLU A 1 121 ? 147.266 114.396 126.305 1.00 38.11 121 GLU C N 1
ATOM 904 C CA . GLU A 1 121 ? 148.034 114.342 125.072 1.00 38.11 121 GLU C CA 1
ATOM 905 C C . GLU A 1 121 ? 147.107 114.412 123.863 1.00 38.11 121 GLU C C 1
ATOM 906 O O . GLU A 1 121 ? 145.922 114.080 123.936 1.00 38.11 121 GLU C O 1
ATOM 912 N N . GLU A 1 122 ? 147.665 114.854 122.741 1.00 42.66 122 GLU C N 1
ATOM 913 C CA . GLU A 1 122 ? 146.919 114.994 121.502 1.00 42.66 122 GLU C CA 1
ATOM 914 C C . GLU A 1 122 ? 147.719 114.388 120.361 1.00 42.66 122 GLU C C 1
ATOM 915 O O . GLU A 1 122 ? 148.955 114.379 120.401 1.00 42.66 122 GLU C O 1
ATOM 921 N N . PRO A 1 123 ? 147.044 113.870 119.329 1.00 41.53 123 PRO C N 1
ATOM 922 C CA . PRO A 1 123 ? 147.767 113.298 118.186 1.00 41.53 123 PRO C CA 1
ATOM 923 C C . PRO A 1 123 ? 148.294 114.331 117.205 1.00 41.53 123 PRO C C 1
ATOM 924 O O . PRO A 1 123 ? 149.004 113.954 116.263 1.00 41.53 123 PRO C O 1
ATOM 928 N N . GLN A 1 124 ? 147.976 115.607 117.390 1.00 45.16 124 GLN C N 1
ATOM 929 C CA . GLN A 1 124 ? 148.392 116.668 116.486 1.00 45.16 124 GLN C CA 1
ATOM 930 C C . GLN A 1 124 ? 149.406 117.578 117.168 1.00 45.16 124 GLN C C 1
ATOM 931 O O . GLN A 1 124 ? 149.645 117.497 118.376 1.00 45.16 124 GLN C O 1
ATOM 937 N N . GLN A 1 125 ? 150.008 118.453 116.366 1.00 43.99 125 GLN C N 1
ATOM 938 C CA . GLN A 1 125 ? 150.928 119.471 116.849 1.00 43.99 125 GLN C CA 1
ATOM 939 C C . GLN A 1 125 ? 150.528 120.813 116.257 1.00 43.99 125 GLN C C 1
ATOM 940 O O . GLN A 1 125 ? 150.040 120.878 115.125 1.00 43.99 125 GLN C O 1
ATOM 946 N N . THR A 1 126 ? 150.734 121.881 117.023 1.00 40.94 126 THR C N 1
ATOM 947 C CA . THR A 1 126 ? 150.347 123.211 116.577 1.00 40.94 126 THR C CA 1
ATOM 948 C C . THR A 1 126 ? 151.235 124.248 117.247 1.00 40.94 126 THR C C 1
ATOM 949 O O . THR A 1 126 ? 151.887 123.979 118.259 1.00 40.94 126 THR C O 1
ATOM 953 N N . ASN A 1 127 ? 151.257 125.442 116.659 1.00 41.01 127 ASN C N 1
ATOM 954 C CA . ASN A 1 127 ? 152.017 126.564 117.188 1.00 41.01 127 ASN C CA 1
ATOM 955 C C . ASN A 1 127 ? 151.132 127.691 117.701 1.00 41.01 127 ASN C C 1
ATOM 956 O O . ASN A 1 127 ? 151.656 128.723 118.134 1.00 41.01 127 ASN C O 1
ATOM 961 N N . ASN A 1 128 ? 149.812 127.525 117.663 1.00 38.83 128 ASN C N 1
ATOM 962 C CA . ASN A 1 128 ? 148.881 128.533 118.159 1.00 38.83 128 ASN C CA 1
ATOM 963 C C . ASN A 1 128 ? 148.628 128.264 119.637 1.00 38.83 128 ASN C C 1
ATOM 964 O O . ASN A 1 128 ? 148.057 127.230 119.998 1.00 38.83 128 ASN C O 1
ATOM 969 N N . LEU A 1 129 ? 149.049 129.191 120.492 1.00 34.78 129 LEU C N 1
ATOM 970 C CA . LEU A 1 129 ? 148.979 129.028 121.933 1.00 34.78 129 LEU C CA 1
ATOM 971 C C . LEU A 1 129 ? 148.144 130.143 122.551 1.00 34.78 129 LEU C C 1
ATOM 972 O O . LEU A 1 129 ? 148.002 131.236 121.989 1.00 34.78 129 LEU C O 1
ATOM 977 N N . PHE A 1 130 ? 147.596 129.844 123.727 1.00 31.65 130 PHE C N 1
ATOM 978 C CA . PHE A 1 130 ? 146.799 130.792 124.490 1.00 31.65 130 PHE C CA 1
ATOM 979 C C . PHE A 1 130 ? 147.674 131.520 125.501 1.00 31.65 130 PHE C C 1
ATOM 980 O O . PHE A 1 130 ? 148.492 130.906 126.192 1.00 31.65 130 PHE C O 1
ATOM 988 N N . PHE A 1 131 ? 147.493 132.834 125.584 1.00 30.22 131 PHE C N 1
ATOM 989 C CA . PHE A 1 131 ? 148.235 133.685 126.499 1.00 30.22 131 PHE C CA 1
ATOM 990 C C . PHE A 1 131 ? 147.267 134.437 127.401 1.00 30.22 131 PHE C C 1
ATOM 991 O O . PHE A 1 131 ? 146.243 134.954 126.939 1.00 30.22 131 PHE C O 1
ATOM 999 N N . PHE A 1 132 ? 147.599 134.493 128.688 1.00 26.85 132 PHE C N 1
ATOM 1000 C CA . PHE A 1 132 ? 146.809 135.193 129.689 1.00 26.85 132 PHE C CA 1
ATOM 1001 C C . PHE A 1 132 ? 147.556 136.434 130.155 1.00 26.85 132 PHE C C 1
ATOM 1002 O O . PHE A 1 132 ? 148.760 136.380 130.422 1.00 26.85 132 PHE C O 1
ATOM 1010 N N . GLU A 1 133 ? 146.839 137.551 130.254 1.00 29.73 133 GLU C N 1
ATOM 1011 C CA . GLU A 1 133 ? 147.420 138.803 130.712 1.00 29.73 133 GLU C CA 1
ATOM 1012 C C . GLU A 1 133 ? 146.512 139.430 131.761 1.00 29.73 133 GLU C C 1
ATOM 1013 O O . GLU A 1 133 ? 145.309 139.165 131.808 1.00 29.73 133 GLU C O 1
ATOM 1019 N N . GLN A 1 134 ? 147.105 140.270 132.605 1.00 29.92 134 GLN C N 1
ATOM 1020 C CA . GLN A 1 134 ? 146.402 140.898 133.714 1.00 29.92 134 GLN C CA 1
ATOM 1021 C C . GLN A 1 134 ? 146.492 142.413 133.604 1.00 29.92 134 GLN C C 1
ATOM 1022 O O . GLN A 1 134 ? 147.548 142.960 133.271 1.00 29.92 134 GLN C O 1
ATOM 1028 N N . LYS A 1 135 ? 145.375 143.083 133.882 1.00 34.33 135 LYS C N 1
ATOM 1029 C CA . LYS A 1 135 ? 145.305 144.535 133.921 1.00 34.33 135 LYS C CA 1
ATOM 1030 C C . LYS A 1 135 ? 144.564 144.958 135.180 1.00 34.33 135 LYS C C 1
ATOM 1031 O O . LYS A 1 135 ? 143.678 144.250 135.664 1.00 34.33 135 LYS C O 1
ATOM 1037 N N . SER A 1 136 ? 144.934 146.120 135.715 1.00 41.58 136 SER C N 1
ATOM 1038 C CA . SER A 1 136 ? 144.376 146.592 136.973 1.00 41.58 136 SER C CA 1
ATOM 1039 C C . SER A 1 136 ? 144.194 148.102 136.910 1.00 41.58 136 SER C C 1
ATOM 1040 O O . SER A 1 136 ? 144.505 148.750 135.906 1.00 41.58 136 SER C O 1
ATOM 1043 N N . VAL A 1 137 ? 143.676 148.662 138.004 1.00 46.27 137 VAL C N 1
ATOM 1044 C CA . VAL A 1 137 ? 143.481 150.096 138.149 1.00 46.27 137 VAL C CA 1
ATOM 1045 C C . VAL A 1 137 ? 144.114 150.535 139.462 1.00 46.27 137 VAL C C 1
ATOM 1046 O O . VAL A 1 137 ? 144.287 149.744 140.392 1.00 46.27 137 VAL C O 1
ATOM 1050 N N . ALA A 1 138 ? 144.459 151.822 139.528 1.00 50.59 138 ALA C N 1
ATOM 1051 C CA . ALA A 1 138 ? 145.203 152.348 140.667 1.00 50.59 138 ALA C CA 1
ATOM 1052 C C . ALA A 1 138 ? 144.382 152.412 141.948 1.00 50.59 138 ALA C C 1
ATOM 1053 O O . ALA A 1 138 ? 144.961 152.645 143.014 1.00 50.59 138 ALA C O 1
ATOM 1055 N N . SER A 1 139 ? 143.064 152.225 141.873 1.00 51.39 139 SER C N 1
ATOM 1056 C CA . SER A 1 139 ? 142.127 152.276 142.994 1.00 51.39 139 SER C CA 1
ATOM 1057 C C . SER A 1 139 ? 142.036 153.656 143.631 1.00 51.39 139 SER C C 1
ATOM 1058 O O . SER A 1 139 ? 141.341 153.809 144.643 1.00 51.39 139 SER C O 1
ATOM 1061 N N . GLU A 1 140 ? 142.711 154.664 143.082 1.00 53.46 140 GLU C N 1
ATOM 1062 C CA . GLU A 1 140 ? 142.639 156.029 143.588 1.00 53.46 140 GLU C CA 1
ATOM 1063 C C . GLU A 1 140 ? 142.168 157.007 142.521 1.00 53.46 140 GLU C C 1
ATOM 1064 O O . GLU A 1 140 ? 142.271 158.223 142.719 1.00 53.46 140 GLU C O 1
ATOM 1070 N N . GLU A 1 141 ? 141.656 156.508 141.399 1.00 51.28 141 GLU C N 1
ATOM 1071 C CA . GLU A 1 141 ? 141.182 157.343 140.308 1.00 51.28 141 GLU C CA 1
ATOM 1072 C C . GLU A 1 141 ? 139.785 156.899 139.900 1.00 51.28 141 GLU C C 1
ATOM 1073 O O . GLU A 1 141 ? 139.434 155.721 140.001 1.00 51.28 141 GLU C O 1
ATOM 1079 N N . PHE A 1 142 ? 138.986 157.867 139.448 1.00 47.99 142 PHE C N 1
ATOM 1080 C CA . PHE A 1 142 ? 137.578 157.600 139.173 1.00 47.99 142 PHE C CA 1
ATOM 1081 C C . PHE A 1 142 ? 137.396 156.762 137.913 1.00 47.99 142 PHE C C 1
ATOM 1082 O O . PHE A 1 142 ? 136.602 155.815 137.903 1.00 47.99 142 PHE C O 1
ATOM 1090 N N . ASN A 1 143 ? 138.115 157.091 136.843 1.00 45.10 143 ASN C N 1
ATOM 1091 C CA . ASN A 1 143 ? 137.926 156.435 135.559 1.00 45.10 143 ASN C CA 1
ATOM 1092 C C . ASN A 1 143 ? 139.266 156.034 134.956 1.00 45.10 143 ASN C C 1
ATOM 1093 O O . ASN A 1 143 ? 140.318 156.584 135.293 1.00 45.10 143 ASN C O 1
ATOM 1098 N N . LYS A 1 144 ? 139.214 155.036 134.076 1.00 42.31 144 LYS C N 1
ATOM 1099 C CA . LYS A 1 144 ? 140.412 154.597 133.370 1.00 42.31 144 LYS C CA 1
ATOM 1100 C C . LYS A 1 144 ? 140.018 153.869 132.093 1.00 42.31 144 LYS C C 1
ATOM 1101 O O . LYS A 1 144 ? 139.044 153.118 132.079 1.00 42.31 144 LYS C O 1
ATOM 1107 N N . LYS A 1 145 ? 140.797 154.073 131.035 1.00 38.84 145 LYS C N 1
ATOM 1108 C CA . LYS A 1 145 ? 140.554 153.431 129.752 1.00 38.84 145 LYS C CA 1
ATOM 1109 C C . LYS A 1 145 ? 141.667 152.440 129.441 1.00 38.84 145 LYS C C 1
ATOM 1110 O O . LYS A 1 145 ? 142.850 152.737 129.638 1.00 38.84 145 LYS C O 1
ATOM 1116 N N . ILE A 1 146 ? 141.282 151.262 128.955 1.00 36.65 146 ILE C N 1
ATOM 1117 C CA . ILE A 1 146 ? 142.221 150.231 128.542 1.00 36.65 146 ILE C CA 1
ATOM 1118 C C . ILE A 1 146 ? 141.871 149.801 127.124 1.00 36.65 146 ILE C C 1
ATOM 1119 O O . ILE A 1 146 ? 140.741 149.967 126.653 1.00 36.65 146 ILE C O 1
ATOM 1124 N N . ASP A 1 147 ? 142.865 149.243 126.442 1.00 35.87 147 ASP C N 1
ATOM 1125 C CA . ASP A 1 147 ? 142.726 148.800 125.063 1.00 35.87 147 ASP C CA 1
ATOM 1126 C C . ASP A 1 147 ? 142.713 147.278 125.068 1.00 35.87 147 ASP C C 1
ATOM 1127 O O . ASP A 1 147 ? 143.621 146.647 125.618 1.00 35.87 147 ASP C O 1
ATOM 1132 N N . VAL A 1 148 ? 141.685 146.695 124.456 1.00 32.93 148 VAL C N 1
ATOM 1133 C CA . VAL A 1 148 ? 141.490 145.251 124.488 1.00 32.93 148 VAL C CA 1
ATOM 1134 C C . VAL A 1 148 ? 141.442 144.689 123.074 1.00 32.93 148 VAL C C 1
ATOM 1135 O O . VAL A 1 148 ? 140.763 143.688 122.820 1.00 32.93 148 VAL C O 1
ATOM 1139 N N . GLN A 1 149 ? 142.148 145.326 122.143 1.00 34.40 149 GLN C N 1
ATOM 1140 C CA . GLN A 1 149 ? 142.178 144.824 120.777 1.00 34.40 149 GLN C CA 1
ATOM 1141 C C . GLN A 1 149 ? 142.953 143.513 120.714 1.00 34.40 149 GLN C C 1
ATOM 1142 O O . GLN A 1 149 ? 143.993 143.353 121.358 1.00 34.40 149 GLN C O 1
ATOM 1148 N N . GLY A 1 150 ? 142.429 142.566 119.945 1.00 32.99 150 GLY C N 1
ATOM 1149 C CA . GLY A 1 150 ? 143.016 141.244 119.813 1.00 32.99 150 GLY C CA 1
ATOM 1150 C C . GLY A 1 150 ? 142.476 140.221 120.791 1.00 32.99 150 GLY C C 1
ATOM 1151 O O . GLY A 1 150 ? 142.237 139.071 120.418 1.00 32.99 150 GLY C O 1
ATOM 1152 N N . PHE A 1 151 ? 142.280 140.622 122.044 1.00 31.23 151 PHE C N 1
ATOM 1153 C CA . PHE A 1 151 ? 141.744 139.715 123.049 1.00 31.23 151 PHE C CA 1
ATOM 1154 C C . PHE A 1 151 ? 140.288 139.384 122.747 1.00 31.23 151 PHE C C 1
ATOM 1155 O O . PHE A 1 151 ? 139.508 140.250 122.344 1.00 31.23 151 PHE C O 1
ATOM 1163 N N . ASP A 1 152 ? 139.924 138.119 122.945 1.00 31.02 152 ASP C N 1
ATOM 1164 C CA . ASP A 1 152 ? 138.583 137.641 122.640 1.00 31.02 152 ASP C CA 1
ATOM 1165 C C . ASP A 1 152 ? 137.785 137.243 123.874 1.00 31.02 152 ASP C C 1
ATOM 1166 O O . ASP A 1 152 ? 136.637 136.810 123.736 1.00 31.02 152 ASP C O 1
ATOM 1171 N N . LEU A 1 153 ? 138.352 137.379 125.072 1.00 28.21 153 LEU C N 1
ATOM 1172 C CA . LEU A 1 153 ? 137.643 137.008 126.288 1.00 28.21 153 LEU C CA 1
ATOM 1173 C C . LEU A 1 153 ? 138.296 137.697 127.476 1.00 28.21 153 LEU C C 1
ATOM 1174 O O . LEU A 1 153 ? 139.527 137.741 127.576 1.00 28.21 153 LEU C O 1
ATOM 1179 N N . ALA A 1 154 ? 137.464 138.231 128.372 1.00 26.75 154 ALA C N 1
ATOM 1180 C CA . ALA A 1 154 ? 137.941 138.911 129.565 1.00 26.75 154 ALA C CA 1
ATOM 1181 C C . ALA A 1 154 ? 137.165 138.431 130.782 1.00 26.75 154 ALA C C 1
ATOM 1182 O O . ALA A 1 154 ? 135.987 138.080 130.692 1.00 26.75 154 ALA C O 1
ATOM 1184 N N . ILE A 1 155 ? 137.847 138.409 131.923 1.00 28.04 155 ILE C N 1
ATOM 1185 C CA . ILE A 1 155 ? 137.244 138.095 133.213 1.00 28.04 155 ILE C CA 1
ATOM 1186 C C . ILE A 1 155 ? 137.478 139.292 134.119 1.00 28.04 155 ILE C C 1
ATOM 1187 O O . ILE A 1 155 ? 138.627 139.620 134.433 1.00 28.04 155 ILE C O 1
ATOM 1192 N N . MET A 1 156 ? 136.399 139.940 134.541 1.00 31.76 156 MET C N 1
ATOM 1193 C CA . MET A 1 156 ? 136.485 141.146 135.347 1.00 31.76 156 MET C CA 1
ATOM 1194 C C . MET A 1 156 ? 135.987 140.867 136.758 1.00 31.76 156 MET C C 1
ATOM 1195 O O . MET A 1 156 ? 135.075 140.057 136.959 1.00 31.76 156 MET C O 1
ATOM 1200 N N . THR A 1 157 ? 136.615 141.513 137.736 1.00 34.44 157 THR C N 1
ATOM 1201 C CA . THR A 1 157 ? 136.092 141.434 139.090 1.00 34.44 157 THR C CA 1
ATOM 1202 C C . THR A 1 157 ? 134.821 142.272 139.203 1.00 34.44 157 THR C C 1
ATOM 1203 O O . THR A 1 157 ? 134.590 143.210 138.434 1.00 34.44 157 THR C O 1
ATOM 1207 N N . VAL A 1 158 ? 133.978 141.912 140.167 1.00 38.56 158 VAL C N 1
ATOM 1208 C CA . VAL A 1 158 ? 132.678 142.544 140.351 1.00 38.56 158 VAL C CA 1
ATOM 1209 C C . VAL A 1 158 ? 132.646 143.201 141.723 1.00 38.56 158 VAL C C 1
ATOM 1210 O O . VAL A 1 158 ? 132.891 142.541 142.739 1.00 38.56 158 VAL C O 1
ATOM 1214 N N . ASP A 1 159 ? 132.346 144.497 141.747 1.00 45.40 159 ASP C N 1
ATOM 1215 C CA . ASP A 1 159 ? 132.198 145.238 142.989 1.00 45.40 159 ASP C CA 1
ATOM 1216 C C . ASP A 1 159 ? 131.059 146.235 142.840 1.00 45.40 159 ASP C C 1
ATOM 1217 O O . ASP A 1 159 ? 130.632 146.562 141.731 1.00 45.40 159 ASP C O 1
ATOM 1222 N N . ASP A 1 160 ? 130.569 146.716 143.982 1.00 48.97 160 ASP C N 1
ATOM 1223 C CA . ASP A 1 160 ? 129.467 147.667 144.000 1.00 48.97 160 ASP C CA 1
ATOM 1224 C C . ASP A 1 160 ? 129.937 149.079 143.656 1.00 48.97 160 ASP C C 1
ATOM 1225 O O . ASP A 1 160 ? 129.109 149.948 143.366 1.00 48.97 160 ASP C O 1
ATOM 1230 N N . SER A 1 161 ? 131.246 149.317 143.631 1.00 45.33 161 SER C N 1
ATOM 1231 C CA . SER A 1 161 ? 131.792 150.642 143.373 1.00 45.33 161 SER C CA 1
ATOM 1232 C C . SER A 1 161 ? 131.990 150.933 141.891 1.00 45.33 161 SER C C 1
ATOM 1233 O O . SER A 1 161 ? 132.430 152.034 141.548 1.00 45.33 161 SER C O 1
ATOM 1236 N N . VAL A 1 162 ? 131.681 149.987 141.011 1.00 41.23 162 VAL C N 1
ATOM 1237 C CA . VAL A 1 162 ? 131.806 150.193 139.572 1.00 41.23 162 VAL C CA 1
ATOM 1238 C C . VAL A 1 162 ? 130.470 150.699 139.045 1.00 41.23 162 VAL C C 1
ATOM 1239 O O . VAL A 1 162 ? 129.440 150.033 139.197 1.00 41.23 162 VAL C O 1
ATOM 1243 N N . SER A 1 163 ? 130.484 151.880 138.427 1.00 39.99 163 SER C N 1
ATOM 1244 C CA . SER A 1 163 ? 129.262 152.516 137.946 1.00 39.99 163 SER C CA 1
ATOM 1245 C C . SER A 1 163 ? 128.992 152.216 136.475 1.00 39.99 163 SER C C 1
ATOM 1246 O O . SER A 1 163 ? 127.955 151.638 136.139 1.00 39.99 163 SER C O 1
ATOM 1249 N N . ASP A 1 164 ? 129.907 152.600 135.585 1.00 39.32 164 ASP C N 1
ATOM 1250 C CA . ASP A 1 164 ? 129.675 152.492 134.150 1.00 39.32 164 ASP C CA 1
ATOM 1251 C C . ASP A 1 164 ? 130.807 151.733 133.474 1.00 39.32 164 ASP C C 1
ATOM 1252 O O . ASP A 1 164 ? 131.972 151.832 133.875 1.00 39.32 164 ASP C O 1
ATOM 1257 N N . LEU A 1 165 ? 130.458 150.988 132.424 1.00 34.28 165 LEU C N 1
ATOM 1258 C CA . LEU A 1 165 ? 131.448 150.374 131.546 1.00 34.28 165 LEU C CA 1
ATOM 1259 C C . LEU A 1 165 ? 131.144 150.792 130.116 1.00 34.28 165 LEU C C 1
ATOM 1260 O O . LEU A 1 165 ? 130.050 150.531 129.612 1.00 34.28 165 LEU C O 1
ATOM 1265 N N . SER A 1 166 ? 132.107 151.430 129.464 1.00 33.65 166 SER C N 1
ATOM 1266 C CA . SER A 1 166 ? 131.939 151.934 128.109 1.00 33.65 166 SER C CA 1
ATOM 1267 C C . SER A 1 166 ? 132.708 151.053 127.136 1.00 33.65 166 SER C C 1
ATOM 1268 O O . SER A 1 166 ? 133.905 150.815 127.322 1.00 33.65 166 SER C O 1
ATOM 1271 N N . TYR A 1 167 ? 132.018 150.576 126.106 1.00 32.88 167 TYR C N 1
ATOM 1272 C CA . TYR A 1 167 ? 132.614 149.769 125.052 1.00 32.88 167 TYR C CA 1
ATOM 1273 C C . TYR A 1 167 ? 132.787 150.627 123.808 1.00 32.88 167 TYR C C 1
ATOM 1274 O O . TYR A 1 167 ? 131.830 151.265 123.352 1.00 32.88 167 TYR C O 1
ATOM 1283 N N . GLN A 1 168 ? 134.001 150.643 123.267 1.00 33.57 168 GLN C N 1
ATOM 1284 C CA . GLN A 1 168 ? 134.302 151.310 122.008 1.00 33.57 168 GLN C CA 1
ATOM 1285 C C . GLN A 1 168 ? 134.648 150.244 120.980 1.00 33.57 168 GLN C C 1
ATOM 1286 O O . GLN A 1 168 ? 135.628 149.506 121.151 1.00 33.57 168 GLN C O 1
ATOM 1292 N N . TYR A 1 169 ? 133.848 150.174 119.918 1.00 33.16 169 TYR C N 1
ATOM 1293 C CA . TYR A 1 169 ? 133.964 149.149 118.897 1.00 33.16 169 TYR C CA 1
ATOM 1294 C C . TYR A 1 169 ? 134.899 149.611 117.782 1.00 33.16 169 TYR C C 1
ATOM 1295 O O . TYR A 1 169 ? 135.440 150.719 117.803 1.00 33.16 169 TYR C O 1
ATOM 1304 N N . SER A 1 170 ? 135.088 148.745 116.785 1.00 34.82 170 SER C N 1
ATOM 1305 C CA . SER A 1 170 ? 135.997 149.053 115.688 1.00 34.82 170 SER C CA 1
ATOM 1306 C C . SER A 1 170 ? 135.434 150.099 114.735 1.00 34.82 170 SER C C 1
ATOM 1307 O O . SER A 1 170 ? 136.203 150.704 113.980 1.00 34.82 170 SER C O 1
ATOM 1310 N N . ASN A 1 171 ? 134.123 150.327 114.747 1.00 34.53 171 ASN C N 1
ATOM 1311 C CA . ASN A 1 171 ? 133.505 151.309 113.866 1.00 34.53 171 ASN C CA 1
ATOM 1312 C C . ASN A 1 171 ? 133.333 152.674 114.521 1.00 34.53 171 ASN C C 1
ATOM 1313 O O . ASN A 1 171 ? 132.749 153.570 113.904 1.00 34.53 171 ASN C O 1
ATOM 1318 N N . GLY A 1 172 ? 133.822 152.855 115.746 1.00 35.08 172 GLY C N 1
ATOM 1319 C CA . GLY A 1 172 ? 133.800 154.140 116.410 1.00 35.08 172 GLY C CA 1
ATOM 1320 C C . GLY A 1 172 ? 132.644 154.359 117.362 1.00 35.08 172 GLY C C 1
ATOM 1321 O O . GLY A 1 172 ? 132.681 155.322 118.139 1.00 35.08 172 GLY C O 1
ATOM 1322 N N . GLN A 1 173 ? 131.623 153.508 117.328 1.00 34.84 173 GLN C N 1
ATOM 1323 C CA . GLN A 1 173 ? 130.487 153.669 118.224 1.00 34.84 173 GLN C CA 1
ATOM 1324 C C . GLN A 1 173 ? 130.888 153.373 119.665 1.00 34.84 173 GLN C C 1
ATOM 1325 O O . GLN A 1 173 ? 131.715 152.500 119.938 1.00 34.84 173 GLN C O 1
ATOM 1331 N N . VAL A 1 174 ? 130.288 154.114 120.592 1.00 32.02 174 VAL C N 1
ATOM 1332 C CA . VAL A 1 174 ? 130.554 153.975 122.020 1.00 32.02 174 VAL C CA 1
ATOM 1333 C C . VAL A 1 174 ? 129.236 153.663 122.714 1.00 32.02 174 VAL C C 1
ATOM 1334 O O . VAL A 1 174 ? 128.263 154.414 122.574 1.00 32.02 174 VAL C O 1
ATOM 1338 N N . VAL A 1 175 ? 129.204 152.561 123.460 1.00 30.86 175 VAL C N 1
ATOM 1339 C CA . VAL A 1 175 ? 127.994 152.092 124.127 1.00 30.86 175 VAL C CA 1
ATOM 1340 C C . VAL A 1 175 ? 128.273 151.966 125.619 1.00 30.86 175 VAL C C 1
ATOM 1341 O O . VAL A 1 175 ? 129.255 151.334 126.019 1.00 30.86 175 VAL C O 1
ATOM 1345 N N . LYS A 1 176 ? 127.402 152.550 126.436 1.00 30.67 176 LYS C N 1
ATOM 1346 C CA . LYS A 1 176 ? 127.546 152.516 127.885 1.00 30.67 176 LYS C CA 1
ATOM 1347 C C . LYS A 1 176 ? 126.655 151.431 128.478 1.00 30.67 176 LYS C C 1
ATOM 1348 O O . LYS A 1 176 ? 125.499 151.273 128.074 1.00 30.67 176 LYS C O 1
ATOM 1354 N N . TYR A 1 177 ? 127.199 150.687 129.440 1.00 30.62 177 TYR C N 1
ATOM 1355 C CA . TYR A 1 177 ? 126.498 149.589 130.084 1.00 30.62 177 TYR C CA 1
ATOM 1356 C C . TYR A 1 177 ? 126.613 149.708 131.597 1.00 30.62 177 TYR C C 1
ATOM 1357 O O . TYR A 1 177 ? 127.623 150.185 132.131 1.00 30.62 177 TYR C O 1
ATOM 1366 N N . LEU A 1 178 ? 125.561 149.266 132.276 1.00 29.29 178 LEU C N 1
ATOM 1367 C CA . LEU A 1 178 ? 125.495 149.081 133.714 1.00 29.29 178 LEU C CA 1
ATOM 1368 C C . LEU A 1 178 ? 125.860 147.646 134.069 1.00 29.29 178 LEU C C 1
ATOM 1369 O O . LEU A 1 178 ? 125.802 146.755 133.216 1.00 29.29 178 LEU C O 1
ATOM 1374 N N . PRO A 1 179 ? 126.272 147.390 135.315 1.00 28.91 179 PRO C N 1
ATOM 1375 C CA . PRO A 1 179 ? 126.632 146.010 135.686 1.00 28.91 179 PRO C CA 1
ATOM 1376 C C . PRO A 1 179 ? 125.504 145.009 135.497 1.00 28.91 179 PRO C C 1
ATOM 1377 O O . PRO A 1 179 ? 125.761 143.867 135.094 1.00 28.91 179 PRO C O 1
ATOM 1381 N N . PHE A 1 180 ? 124.258 145.402 135.773 1.00 28.27 180 PHE C N 1
ATOM 1382 C CA . PHE A 1 180 ? 123.138 144.480 135.602 1.00 28.27 180 PHE C CA 1
ATOM 1383 C C . PHE A 1 180 ? 122.947 144.107 134.137 1.00 28.27 180 PHE C C 1
ATOM 1384 O O . PHE A 1 180 ? 122.762 142.929 133.807 1.00 28.27 180 PHE C O 1
ATOM 1392 N N . GLU A 1 181 ? 122.994 145.098 133.244 1.00 27.87 181 GLU C N 1
ATOM 1393 C CA . GLU A 1 181 ? 122.880 144.814 131.817 1.00 27.87 181 GLU C CA 1
ATOM 1394 C C . GLU A 1 181 ? 124.054 143.977 131.330 1.00 27.87 181 GLU C C 1
ATOM 1395 O O . GLU A 1 181 ? 123.885 143.080 130.495 1.00 27.87 181 GLU C O 1
ATOM 1401 N N . LEU A 1 182 ? 125.255 144.260 131.838 1.00 28.00 182 LEU C N 1
ATOM 1402 C CA . LEU A 1 182 ? 126.428 143.477 131.463 1.00 28.00 182 LEU C CA 1
ATOM 1403 C C . LEU A 1 182 ? 126.258 142.017 131.858 1.00 28.00 182 LEU C C 1
ATOM 1404 O O . LEU A 1 182 ? 126.539 141.110 131.067 1.00 28.00 182 LEU C O 1
ATOM 1409 N N . GLN A 1 183 ? 125.790 141.773 133.084 1.00 27.23 183 GLN C N 1
ATOM 1410 C CA . GLN A 1 183 ? 125.574 140.404 133.539 1.00 27.23 183 GLN C CA 1
ATOM 1411 C C . GLN A 1 183 ? 124.483 139.717 132.728 1.00 27.23 183 GLN C C 1
ATOM 1412 O O . GLN A 1 183 ? 124.608 138.535 132.380 1.00 27.23 183 GLN C O 1
ATOM 1418 N N . THR A 1 184 ? 123.405 140.440 132.415 1.00 26.85 184 THR C N 1
ATOM 1419 C CA . THR A 1 184 ? 122.326 139.854 131.625 1.00 26.85 184 THR C CA 1
ATOM 1420 C C . THR A 1 184 ? 122.806 139.460 130.234 1.00 26.85 184 THR C C 1
ATOM 1421 O O . THR A 1 184 ? 122.462 138.384 129.733 1.00 26.85 184 THR C O 1
ATOM 1425 N N . LEU A 1 185 ? 123.601 140.319 129.591 1.00 27.49 185 LEU C N 1
ATOM 1426 C CA . LEU A 1 185 ? 124.146 139.975 128.281 1.00 27.49 185 LEU C CA 1
ATOM 1427 C C . LEU A 1 185 ? 125.151 138.833 128.378 1.00 27.49 185 LEU C C 1
ATOM 1428 O O . LEU A 1 185 ? 125.230 137.992 127.476 1.00 27.49 185 LEU C O 1
ATOM 1433 N N . SER A 1 186 ? 125.934 138.790 129.460 1.00 27.24 186 SER C N 1
ATOM 1434 C CA . SER A 1 186 ? 126.905 137.715 129.630 1.00 27.24 186 SER C CA 1
ATOM 1435 C C . SER A 1 186 ? 126.218 136.365 129.785 1.00 27.24 186 SER C C 1
ATOM 1436 O O . SER A 1 186 ? 126.658 135.366 129.205 1.00 27.24 186 SER C O 1
ATOM 1439 N N . ARG A 1 187 ? 125.138 136.315 130.561 1.00 27.69 187 ARG C N 1
ATOM 1440 C CA . ARG A 1 187 ? 124.421 135.069 130.803 1.00 27.69 187 ARG C CA 1
ATOM 1441 C C . ARG A 1 187 ? 123.503 134.676 129.652 1.00 27.69 187 ARG C C 1
ATOM 1442 O O . ARG A 1 187 ? 122.698 133.753 129.811 1.00 27.69 187 ARG C O 1
ATOM 1450 N N . ASP A 1 188 ? 123.599 135.348 128.505 1.00 29.31 188 ASP C N 1
ATOM 1451 C CA . ASP A 1 188 ? 122.788 135.008 127.345 1.00 29.31 188 ASP C CA 1
ATOM 1452 C C . ASP A 1 188 ? 123.495 134.064 126.381 1.00 29.31 188 ASP C C 1
ATOM 1453 O O . ASP A 1 188 ? 122.822 133.383 125.600 1.00 29.31 188 ASP C O 1
ATOM 1458 N N . ILE A 1 189 ? 124.822 134.004 126.424 1.00 29.37 189 ILE C N 1
ATOM 1459 C CA . ILE A 1 189 ? 125.592 133.098 125.584 1.00 29.37 189 ILE C CA 1
ATOM 1460 C C . ILE A 1 189 ? 125.958 131.819 126.327 1.00 29.37 189 ILE C C 1
ATOM 1461 O O . ILE A 1 189 ? 125.936 130.733 125.745 1.00 29.37 189 ILE C O 1
ATOM 1466 N N . ASP A 1 190 ? 126.285 131.927 127.616 1.00 28.38 190 ASP C N 1
ATOM 1467 C CA . ASP A 1 190 ? 126.610 130.780 128.463 1.00 28.38 190 ASP C CA 1
ATOM 1468 C C . ASP A 1 190 ? 125.662 130.790 129.654 1.00 28.38 190 ASP C C 1
ATOM 1469 O O . ASP A 1 190 ? 125.988 131.345 130.716 1.00 28.38 190 ASP C O 1
ATOM 1474 N N . PRO A 1 191 ? 124.472 130.200 129.519 1.00 27.67 191 PRO C N 1
ATOM 1475 C CA . PRO A 1 191 ? 123.501 130.241 130.626 1.00 27.67 191 PRO C CA 1
ATOM 1476 C C . PRO A 1 191 ? 123.975 129.556 131.895 1.00 27.67 191 PRO C C 1
ATOM 1477 O O . PRO A 1 191 ? 123.624 130.004 132.993 1.00 27.67 191 PRO C O 1
ATOM 1481 N N . ILE A 1 192 ? 124.760 128.486 131.787 1.00 27.63 192 ILE C N 1
ATOM 1482 C CA . ILE A 1 192 ? 125.155 127.673 132.932 1.00 27.63 192 ILE C CA 1
ATOM 1483 C C . ILE A 1 192 ? 126.665 127.760 133.092 1.00 27.63 192 ILE C C 1
ATOM 1484 O O . ILE A 1 192 ? 127.409 127.575 132.122 1.00 27.63 192 ILE C O 1
ATOM 1489 N N . GLN A 1 193 ? 127.114 128.041 134.314 1.00 27.86 193 GLN C N 1
ATOM 1490 C CA . GLN A 1 193 ? 128.534 128.156 134.618 1.00 27.86 193 GLN C CA 1
ATOM 1491 C C . GLN A 1 193 ? 129.109 126.912 135.280 1.00 27.86 193 GLN C C 1
ATOM 1492 O O . GLN A 1 193 ? 130.240 126.525 134.974 1.00 27.86 193 GLN C O 1
ATOM 1498 N N . ALA A 1 194 ? 128.368 126.275 136.185 1.00 27.91 194 ALA C N 1
ATOM 1499 C CA . ALA A 1 194 ? 128.867 125.074 136.837 1.00 27.91 194 ALA C CA 1
ATOM 1500 C C . ALA A 1 194 ? 127.700 124.220 137.307 1.00 27.91 194 ALA C C 1
ATOM 1501 O O . ALA A 1 194 ? 126.591 124.713 137.530 1.00 27.91 194 ALA C O 1
ATOM 1503 N N . VAL A 1 195 ? 127.969 122.926 137.463 1.00 29.34 195 VAL C N 1
ATOM 1504 C CA . VAL A 1 195 ? 126.996 121.957 137.956 1.00 29.34 195 VAL C CA 1
ATOM 1505 C C . VAL A 1 195 ? 127.554 121.347 139.233 1.00 29.34 195 VAL C C 1
ATOM 1506 O O . VAL A 1 195 ? 128.672 120.815 139.235 1.00 29.34 195 VAL C O 1
ATOM 1510 N N . LEU A 1 196 ? 126.781 121.419 140.313 1.00 31.73 196 LEU C N 1
ATOM 1511 C CA . LEU A 1 196 ? 127.223 120.894 141.594 1.00 31.73 196 LEU C CA 1
ATOM 1512 C C . LEU A 1 196 ? 127.041 119.378 141.647 1.00 31.73 196 LEU C C 1
ATOM 1513 O O . LEU A 1 196 ? 126.341 118.776 140.829 1.00 31.73 196 LEU C O 1
ATOM 1518 N N . SER A 1 197 ? 127.698 118.759 142.632 1.00 33.32 197 SER C N 1
ATOM 1519 C CA . SER A 1 197 ? 127.655 117.305 142.759 1.00 33.32 197 SER C CA 1
ATOM 1520 C C . SER A 1 197 ? 126.249 116.811 143.076 1.00 33.32 197 SER C C 1
ATOM 1521 O O . SER A 1 197 ? 125.804 115.793 142.534 1.00 33.32 197 SER C O 1
ATOM 1524 N N . ASP A 1 198 ? 125.537 117.516 143.958 1.00 34.47 198 ASP C N 1
ATOM 1525 C CA . ASP A 1 198 ? 124.211 117.066 144.372 1.00 34.47 198 ASP C CA 1
ATOM 1526 C C . ASP A 1 198 ? 123.207 117.134 143.227 1.00 34.47 198 ASP C C 1
ATOM 1527 O O . ASP A 1 198 ? 122.325 116.275 143.118 1.00 34.47 198 ASP C O 1
ATOM 1532 N N . GLY A 1 199 ? 123.321 118.142 142.367 1.00 33.84 199 GLY C N 1
ATOM 1533 C CA . GLY A 1 199 ? 122.413 118.273 141.245 1.00 33.84 199 GLY C CA 1
ATOM 1534 C C . GLY A 1 199 ? 122.055 119.706 140.911 1.00 33.84 199 GLY C C 1
ATOM 1535 O O . GLY A 1 199 ? 121.590 119.993 139.804 1.00 33.84 199 GLY C O 1
ATOM 1536 N N . LYS A 1 200 ? 122.261 120.615 141.860 1.00 33.66 200 LYS C N 1
ATOM 1537 C CA . LYS A 1 200 ? 122.008 122.025 141.607 1.00 33.66 200 LYS C CA 1
ATOM 1538 C C . LYS A 1 200 ? 123.031 122.583 140.624 1.00 33.66 200 LYS C C 1
ATOM 1539 O O . LYS A 1 200 ? 124.167 122.112 140.538 1.00 33.66 200 LYS C O 1
ATOM 1545 N N . VAL A 1 201 ? 122.612 123.598 139.874 1.00 30.57 201 VAL C N 1
ATOM 1546 C CA . VAL A 1 201 ? 123.470 124.274 138.910 1.00 30.57 201 VAL C CA 1
ATOM 1547 C C . VAL A 1 201 ? 123.600 125.733 139.320 1.00 30.57 201 VAL C C 1
ATOM 1548 O O . VAL A 1 201 ? 122.629 126.352 139.769 1.00 30.57 201 VAL C O 1
ATOM 1552 N N . VAL A 1 202 ? 124.808 126.274 139.193 1.00 29.76 202 VAL C N 1
ATOM 1553 C CA . VAL A 1 202 ? 125.068 127.688 139.434 1.00 29.76 202 VAL C CA 1
ATOM 1554 C C . VAL A 1 202 ? 125.352 128.352 138.094 1.00 29.76 202 VAL C C 1
ATOM 1555 O O . VAL A 1 202 ? 126.182 127.871 137.310 1.00 29.76 202 VAL C O 1
ATOM 1559 N N . GLN A 1 203 ? 124.631 129.435 137.819 1.00 28.87 203 GLN C N 1
ATOM 1560 C CA . GLN A 1 203 ? 124.664 130.108 136.529 1.00 28.87 203 GLN C CA 1
ATOM 1561 C C . GLN A 1 203 ? 125.600 131.308 136.509 1.00 28.87 203 GLN C C 1
ATOM 1562 O O . GLN A 1 203 ? 125.653 132.021 135.503 1.00 28.87 203 GLN C O 1
ATOM 1568 N N . GLY A 1 204 ? 126.339 131.545 137.588 1.00 31.52 204 GLY C N 1
ATOM 1569 C CA . GLY A 1 204 ? 127.281 132.645 137.620 1.00 31.52 204 GLY C CA 1
ATOM 1570 C C . GLY A 1 204 ? 127.899 132.879 138.982 1.00 31.52 204 GLY C C 1
ATOM 1571 O O . GLY A 1 204 ? 127.218 132.786 140.007 1.00 31.52 204 GLY C O 1
ATOM 1572 N N . LEU A 1 205 ? 129.196 133.175 139.004 1.00 35.18 205 LEU C N 1
ATOM 1573 C CA . LEU A 1 205 ? 129.863 133.527 140.248 1.00 35.18 205 LEU C CA 1
ATOM 1574 C C . LEU A 1 205 ? 129.408 134.904 140.719 1.00 35.18 205 LEU C C 1
ATOM 1575 O O . LEU A 1 205 ? 129.108 135.793 139.918 1.00 35.18 205 LEU C O 1
ATOM 1580 N N . THR A 1 206 ? 129.360 135.075 142.039 1.00 37.16 206 THR C N 1
ATOM 1581 C CA . THR A 1 206 ? 128.828 136.298 142.626 1.00 37.16 206 THR C CA 1
ATOM 1582 C C . THR A 1 206 ? 129.796 137.472 142.567 1.00 37.16 206 THR C C 1
ATOM 1583 O O . THR A 1 206 ? 129.376 138.606 142.825 1.00 37.16 206 THR C O 1
ATOM 1587 N N . ASP A 1 207 ? 131.071 137.242 142.236 1.00 37.50 207 ASP C N 1
ATOM 1588 C CA . ASP A 1 207 ? 132.032 138.339 142.211 1.00 37.50 207 ASP C CA 1
ATOM 1589 C C . ASP A 1 207 ? 132.952 138.292 140.994 1.00 37.50 207 ASP C C 1
ATOM 1590 O O . ASP A 1 207 ? 134.029 138.901 141.022 1.00 37.50 207 ASP C O 1
ATOM 1595 N N . ARG A 1 208 ? 132.564 137.592 139.930 1.00 32.96 208 ARG C N 1
ATOM 1596 C CA . ARG A 1 208 ? 133.344 137.539 138.702 1.00 32.96 208 ARG C CA 1
ATOM 1597 C C . ARG A 1 208 ? 132.400 137.578 137.511 1.00 32.96 208 ARG C C 1
ATOM 1598 O O . ARG A 1 208 ? 131.328 136.968 137.542 1.00 32.96 208 ARG C O 1
ATOM 1606 N N . LEU A 1 209 ? 132.800 138.294 136.461 1.00 28.82 209 LEU C N 1
ATOM 1607 C CA . LEU A 1 209 ? 131.988 138.433 135.262 1.00 28.82 209 LEU C CA 1
ATOM 1608 C C . LEU A 1 209 ? 132.818 138.086 134.035 1.00 28.82 209 LEU C C 1
ATOM 1609 O O . LEU A 1 209 ? 133.982 138.482 133.931 1.00 28.82 209 LEU C O 1
ATOM 1614 N N . THR A 1 210 ? 132.216 137.347 133.108 1.00 27.27 210 THR C N 1
ATOM 1615 C CA . THR A 1 210 ? 132.872 136.935 131.873 1.00 27.27 210 THR C CA 1
ATOM 1616 C C . THR A 1 210 ? 132.324 137.765 130.721 1.00 27.27 210 THR C C 1
ATOM 1617 O O . THR A 1 210 ? 131.115 137.758 130.466 1.00 27.27 210 THR C O 1
ATOM 1621 N N . LEU A 1 211 ? 133.212 138.470 130.024 1.00 28.46 211 LEU C N 1
ATOM 1622 C CA . LEU A 1 211 ? 132.835 139.340 128.920 1.00 28.46 211 LEU C CA 1
ATOM 1623 C C . LEU A 1 211 ? 133.466 138.840 127.628 1.00 28.46 211 LEU C C 1
ATOM 1624 O O . LEU A 1 211 ? 134.706 138.803 127.522 1.00 28.46 211 LEU C O 1
ATOM 1629 N N . PRO A 1 212 ? 132.674 138.429 126.636 1.00 30.52 212 PRO C N 1
ATOM 1630 C CA . PRO A 1 212 ? 133.233 138.136 125.310 1.00 30.52 212 PRO C CA 1
ATOM 1631 C C . PRO A 1 212 ? 133.413 139.425 124.519 1.00 30.52 212 PRO C C 1
ATOM 1632 O O . PRO A 1 212 ? 132.511 140.264 124.463 1.00 30.52 212 PRO C O 1
ATOM 1636 N N . LEU A 1 213 ? 134.583 139.579 123.910 1.00 30.91 213 LEU C N 1
ATOM 1637 C CA . LEU A 1 213 ? 134.947 140.801 123.198 1.00 30.91 213 LEU C CA 1
ATOM 1638 C C . LEU A 1 213 ? 135.030 140.491 121.707 1.00 30.91 213 LEU C C 1
ATOM 1639 O O . LEU A 1 213 ? 135.991 139.868 121.245 1.00 30.91 213 LEU C O 1
ATOM 1644 N N . VAL A 1 214 ? 134.023 140.930 120.957 1.00 32.23 214 VAL C N 1
ATOM 1645 C CA . VAL A 1 214 ? 133.989 140.784 119.507 1.00 32.23 214 VAL C CA 1
ATOM 1646 C C . VAL A 1 214 ? 133.929 142.177 118.894 1.00 32.23 214 VAL C C 1
ATOM 1647 O O . VAL A 1 214 ? 133.018 142.958 119.199 1.00 32.23 214 VAL C O 1
ATOM 1651 N N . ALA A 1 215 ? 134.905 142.487 118.038 1.00 33.42 215 ALA C N 1
ATOM 1652 C CA . ALA A 1 215 ? 134.998 143.787 117.372 1.00 33.42 215 ALA C CA 1
ATOM 1653 C C . ALA A 1 215 ? 134.970 144.935 118.379 1.00 33.42 215 ALA C C 1
ATOM 1654 O O . ALA A 1 215 ? 134.336 145.968 118.160 1.00 33.42 215 ALA C O 1
ATOM 1656 N N . VAL A 1 216 ? 135.670 144.751 119.496 1.00 32.15 216 VAL C N 1
ATOM 1657 C CA . VAL A 1 216 ? 135.757 145.747 120.557 1.00 32.15 216 VAL C CA 1
ATOM 1658 C C . VAL A 1 216 ? 137.211 146.175 120.686 1.00 32.15 216 VAL C C 1
ATOM 1659 O O . VAL A 1 216 ? 138.100 145.328 120.833 1.00 32.15 216 VAL C O 1
ATOM 1663 N N . VAL A 1 217 ? 137.452 147.484 120.634 1.00 32.86 217 VAL C N 1
ATOM 1664 C CA . VAL A 1 217 ? 138.809 148.019 120.673 1.00 32.86 217 VAL C CA 1
ATOM 1665 C C . VAL A 1 217 ? 139.112 148.799 121.942 1.00 32.86 217 VAL C C 1
ATOM 1666 O O . VAL A 1 217 ? 140.293 149.078 122.205 1.00 32.86 217 VAL C O 1
ATOM 1670 N N . GLY A 1 218 ? 138.107 149.158 122.739 1.00 34.82 218 GLY C N 1
ATOM 1671 C CA . GLY A 1 218 ? 138.398 149.872 123.970 1.00 34.82 218 GLY C CA 1
ATOM 1672 C C . GLY A 1 218 ? 137.385 149.672 125.078 1.00 34.82 218 GLY C C 1
ATOM 1673 O O . GLY A 1 218 ? 136.186 149.559 124.812 1.00 34.82 218 GLY C O 1
ATOM 1674 N N . ILE A 1 219 ? 137.848 149.639 126.327 1.00 35.90 219 ILE C N 1
ATOM 1675 C CA . ILE A 1 219 ? 136.972 149.491 127.484 1.00 35.90 219 ILE C CA 1
ATOM 1676 C C . ILE A 1 219 ? 137.299 150.590 128.485 1.00 35.90 219 ILE C C 1
ATOM 1677 O O . ILE A 1 219 ? 138.450 150.721 128.915 1.00 35.90 219 ILE C O 1
ATOM 1682 N N . GLU A 1 220 ? 136.290 151.364 128.865 1.00 37.50 220 GLU C N 1
ATOM 1683 C CA . GLU A 1 220 ? 136.441 152.447 129.827 1.00 37.50 220 GLU C CA 1
ATOM 1684 C C . GLU A 1 220 ? 135.675 152.103 131.096 1.00 37.50 220 GLU C C 1
ATOM 1685 O O . GLU A 1 220 ? 134.505 151.717 131.032 1.00 37.50 220 GLU C O 1
ATOM 1691 N N . ILE A 1 221 ? 136.334 152.247 132.242 1.00 39.07 221 ILE C N 1
ATOM 1692 C CA . ILE A 1 221 ? 135.754 151.948 133.545 1.00 39.07 221 ILE C CA 1
ATOM 1693 C C . ILE A 1 221 ? 135.499 153.267 134.256 1.00 39.07 221 ILE C C 1
ATOM 1694 O O . ILE A 1 221 ? 136.415 154.091 134.391 1.00 39.07 221 ILE C O 1
ATOM 1699 N N . ASN A 1 222 ? 134.256 153.469 134.701 1.00 42.35 222 ASN C N 1
ATOM 1700 C CA . ASN A 1 222 ? 133.863 154.609 135.523 1.00 42.35 222 ASN C CA 1
ATOM 1701 C C . ASN A 1 222 ? 133.433 154.063 136.878 1.00 42.35 222 ASN C C 1
ATOM 1702 O O . ASN A 1 222 ? 132.365 153.449 136.992 1.00 42.35 222 ASN C O 1
ATOM 1707 N N . LYS A 1 223 ? 134.262 154.293 137.898 1.00 44.79 223 LYS C N 1
ATOM 1708 C CA . LYS A 1 223 ? 134.050 153.704 139.215 1.00 44.79 223 LYS C CA 1
ATOM 1709 C C . LYS A 1 223 ? 134.277 154.715 140.334 1.00 44.79 223 LYS C C 1
ATOM 1710 O O . LYS A 1 223 ? 134.406 155.917 140.081 1.00 44.79 223 LYS C O 1
ATOM 1716 N N . SER A 1 224 ? 134.324 154.231 141.573 1.00 49.16 224 SER C N 1
ATOM 1717 C CA . SER A 1 224 ? 134.576 155.054 142.745 1.00 49.16 224 SER C CA 1
ATOM 1718 C C . SER A 1 224 ? 135.778 154.513 143.506 1.00 49.16 224 SER C C 1
ATOM 1719 O O . SER A 1 224 ? 136.086 153.319 143.443 1.00 49.16 224 SER C O 1
ATOM 1722 N N . GLN A 1 225 ? 136.458 155.403 144.226 1.00 51.26 225 GLN C N 1
ATOM 1723 C CA . GLN A 1 225 ? 137.650 155.016 144.966 1.00 51.26 225 GLN C CA 1
ATOM 1724 C C . GLN A 1 225 ? 137.305 154.068 146.110 1.00 51.26 225 GLN C C 1
ATOM 1725 O O . GLN A 1 225 ? 136.252 154.177 146.743 1.00 51.26 225 GLN C O 1
ATOM 1731 N N . GLY A 1 226 ? 138.212 153.130 146.372 1.00 51.78 226 GLY C N 1
ATOM 1732 C CA . GLY A 1 226 ? 138.058 152.238 147.504 1.00 51.78 226 GLY C CA 1
ATOM 1733 C C . GLY A 1 226 ? 138.314 150.773 147.215 1.00 51.78 226 GLY C C 1
ATOM 1734 O O . GLY A 1 226 ? 138.337 149.956 148.141 1.00 51.78 226 GLY C O 1
ATOM 1735 N N . SER A 1 227 ? 138.511 150.419 145.947 1.00 49.36 227 SER C N 1
ATOM 1736 C CA . SER A 1 227 ? 138.708 149.024 145.584 1.00 49.36 227 SER C CA 1
ATOM 1737 C C . SER A 1 227 ? 139.544 148.935 144.316 1.00 49.36 227 SER C C 1
ATOM 1738 O O . SER A 1 227 ? 139.638 149.889 143.540 1.00 49.36 227 SER C O 1
ATOM 1741 N N . ILE A 1 228 ? 140.143 147.765 144.112 1.00 42.89 228 ILE C N 1
ATOM 1742 C CA . ILE A 1 228 ? 140.971 147.487 142.945 1.00 42.89 228 ILE C CA 1
ATOM 1743 C C . ILE A 1 228 ? 140.177 146.593 142.003 1.00 42.89 228 ILE C C 1
ATOM 1744 O O . ILE A 1 228 ? 139.694 145.528 142.406 1.00 42.89 228 ILE C O 1
ATOM 1749 N N . ILE A 1 229 ? 140.044 147.021 140.751 1.00 39.69 229 ILE C N 1
ATOM 1750 C CA . ILE A 1 229 ? 139.331 146.266 139.728 1.00 39.69 229 ILE C CA 1
ATOM 1751 C C . ILE A 1 229 ? 140.354 145.549 138.861 1.00 39.69 229 ILE C C 1
ATOM 1752 O O . ILE A 1 229 ? 141.313 146.165 138.378 1.00 39.69 229 ILE C O 1
ATOM 1757 N N . ASN A 1 230 ? 140.153 144.249 138.661 1.00 35.65 230 ASN C N 1
ATOM 1758 C CA . ASN A 1 230 ? 141.106 143.407 137.956 1.00 35.65 230 ASN C CA 1
ATOM 1759 C C . ASN A 1 230 ? 140.448 142.776 136.736 1.00 35.65 230 ASN C C 1
ATOM 1760 O O . ASN A 1 230 ? 139.321 142.270 136.813 1.00 35.65 230 ASN C O 1
ATOM 1765 N N . PHE A 1 231 ? 141.167 142.812 135.614 1.00 31.89 231 PHE C N 1
ATOM 1766 C CA . PHE A 1 231 ? 140.763 142.176 134.369 1.00 31.89 231 PHE C CA 1
ATOM 1767 C C . PHE A 1 231 ? 141.812 141.142 133.986 1.00 31.89 231 PHE C C 1
ATOM 1768 O O . PHE A 1 231 ? 143.013 141.425 134.031 1.00 31.89 231 PHE C O 1
ATOM 1776 N N . VAL A 1 232 ? 141.360 139.949 133.616 1.00 27.61 232 VAL C N 1
ATOM 1777 C CA . VAL A 1 232 ? 142.226 138.896 133.100 1.00 27.61 232 VAL C CA 1
ATOM 1778 C C . VAL A 1 232 ? 141.781 138.624 131.671 1.00 27.61 232 VAL C C 1
ATOM 1779 O O . VAL A 1 232 ? 140.664 138.146 131.444 1.00 27.61 232 VAL C O 1
ATOM 1783 N N . VAL A 1 233 ? 142.646 138.925 130.710 1.00 27.30 233 VAL C N 1
ATOM 1784 C CA . VAL A 1 233 ? 142.321 138.821 129.294 1.00 27.30 233 VAL C CA 1
ATOM 1785 C C . VAL A 1 233 ? 143.032 137.609 128.711 1.00 27.30 233 VAL C C 1
ATOM 1786 O O . VAL A 1 233 ? 144.169 137.299 129.087 1.00 27.30 233 VAL C O 1
ATOM 1790 N N . ARG A 1 234 ? 142.353 136.918 127.799 1.00 28.84 234 ARG C N 1
ATOM 1791 C CA . ARG A 1 234 ? 142.903 135.746 127.133 1.00 28.84 234 ARG C CA 1
ATOM 1792 C C . ARG A 1 234 ? 142.993 136.005 125.636 1.00 28.84 234 ARG C C 1
ATOM 1793 O O . ARG A 1 234 ? 142.061 136.547 125.035 1.00 28.84 234 ARG C O 1
ATOM 1801 N N . CYS A 1 235 ? 144.118 135.620 125.037 1.00 32.23 235 CYS C N 1
ATOM 1802 C CA . CYS A 1 235 ? 144.324 135.800 123.607 1.00 32.23 235 CYS C CA 1
ATOM 1803 C C . CYS A 1 235 ? 144.949 134.542 123.025 1.00 32.23 235 CYS C C 1
ATOM 1804 O O . CYS A 1 235 ? 145.463 133.688 123.748 1.00 32.23 235 CYS C O 1
ATOM 1807 N N . LEU A 1 236 ? 144.892 134.434 121.701 1.00 33.20 236 LEU C N 1
ATOM 1808 C CA . LEU A 1 236 ? 145.490 133.326 120.970 1.00 33.20 236 LEU C CA 1
ATOM 1809 C C . LEU A 1 236 ? 146.471 133.885 119.953 1.00 33.20 236 LEU C C 1
ATOM 1810 O O . LEU A 1 236 ? 146.130 134.803 119.200 1.00 33.20 236 LEU C O 1
ATOM 1815 N N . LYS A 1 237 ? 147.684 133.337 119.928 1.00 35.77 237 LYS C N 1
ATOM 1816 C CA . LYS A 1 237 ? 148.670 133.816 118.968 1.00 35.77 237 LYS C CA 1
ATOM 1817 C C . LYS A 1 237 ? 149.705 132.731 118.715 1.00 35.77 237 LYS C C 1
ATOM 1818 O O . LYS A 1 237 ? 149.825 131.771 119.477 1.00 35.77 237 LYS C O 1
ATOM 1824 N N . THR A 1 238 ? 150.446 132.899 117.624 1.00 40.05 238 THR C N 1
ATOM 1825 C CA . THR A 1 238 ? 151.449 131.930 117.208 1.00 40.05 238 THR C CA 1
ATOM 1826 C C . THR A 1 238 ? 152.798 132.287 117.820 1.00 40.05 238 THR C C 1
ATOM 1827 O O . THR A 1 238 ? 153.255 133.429 117.710 1.00 40.05 238 THR C O 1
ATOM 1831 N N . VAL A 1 239 ? 153.428 131.310 118.464 1.00 42.29 239 VAL C N 1
ATOM 1832 C CA . VAL A 1 239 ? 154.726 131.519 119.090 1.00 42.29 239 VAL C CA 1
ATOM 1833 C C . VAL A 1 239 ? 155.839 131.344 118.065 1.00 42.29 239 VAL C C 1
ATOM 1834 O O . VAL A 1 239 ? 155.619 130.801 116.981 1.00 42.29 239 VAL C O 1
ATOM 1838 N N . MET B 1 1 ? 120.237 151.452 128.956 1.00 32.55 1 MET B N 1
ATOM 1839 C CA . MET B 1 1 ? 119.830 152.379 130.004 1.00 32.55 1 MET B CA 1
ATOM 1840 C C . MET B 1 1 ? 118.606 151.854 130.745 1.00 32.55 1 MET B C 1
ATOM 1841 O O . MET B 1 1 ? 118.008 150.858 130.342 1.00 32.55 1 MET B O 1
ATOM 1846 N N . LYS B 1 2 ? 118.239 152.530 131.830 1.00 33.52 2 LYS B N 1
ATOM 1847 C CA . LYS B 1 2 ? 117.047 152.184 132.590 1.00 33.52 2 LYS B CA 1
ATOM 1848 C C . LYS B 1 2 ? 115.865 152.986 132.065 1.00 33.52 2 LYS B C 1
ATOM 1849 O O . LYS B 1 2 ? 115.946 154.212 131.937 1.00 33.52 2 LYS B O 1
ATOM 1855 N N . ILE B 1 3 ? 114.769 152.293 131.761 1.00 31.41 3 ILE B N 1
ATOM 1856 C CA . ILE B 1 3 ? 113.596 152.937 131.181 1.00 31.41 3 ILE B CA 1
ATOM 1857 C C . ILE B 1 3 ? 112.633 153.345 132.287 1.00 31.41 3 ILE B C 1
ATOM 1858 O O . ILE B 1 3 ? 112.329 154.532 132.450 1.00 31.41 3 ILE B O 1
ATOM 1863 N N . ALA B 1 4 ? 112.148 152.373 133.057 1.00 33.26 4 ALA B N 1
ATOM 1864 C CA . ALA B 1 4 ? 111.178 152.676 134.099 1.00 33.26 4 ALA B CA 1
ATOM 1865 C C . ALA B 1 4 ? 111.168 151.570 135.143 1.00 33.26 4 ALA B C 1
ATOM 1866 O O . ALA B 1 4 ? 111.613 150.444 134.897 1.00 33.26 4 ALA B O 1
ATOM 1868 N N . THR B 1 5 ? 110.652 151.921 136.320 1.00 35.46 5 THR B N 1
ATOM 1869 C CA . THR B 1 5 ? 110.434 150.990 137.420 1.00 35.46 5 THR B CA 1
ATOM 1870 C C . THR B 1 5 ? 109.008 151.175 137.913 1.00 35.46 5 THR B C 1
ATOM 1871 O O . THR B 1 5 ? 108.633 152.277 138.328 1.00 35.46 5 THR B O 1
ATOM 1875 N N . ILE B 1 6 ? 108.218 150.106 137.869 1.00 38.09 6 ILE B N 1
ATOM 1876 C CA . ILE B 1 6 ? 106.794 150.154 138.182 1.00 38.09 6 ILE B CA 1
ATOM 1877 C C . ILE B 1 6 ? 106.553 149.397 139.480 1.00 38.09 6 ILE B C 1
ATOM 1878 O O . ILE B 1 6 ? 106.955 148.234 139.613 1.00 38.09 6 ILE B O 1
ATOM 1883 N N . THR B 1 7 ? 105.896 150.058 140.431 1.00 42.49 7 THR B N 1
ATOM 1884 C CA . THR B 1 7 ? 105.590 149.455 141.727 1.00 42.49 7 THR B CA 1
ATOM 1885 C C . THR B 1 7 ? 104.413 150.195 142.338 1.00 42.49 7 THR B C 1
ATOM 1886 O O . THR B 1 7 ? 104.509 151.399 142.596 1.00 42.49 7 THR B O 1
ATOM 1890 N N . GLY B 1 8 ? 103.307 149.483 142.573 1.00 42.93 8 GLY B N 1
ATOM 1891 C CA . GLY B 1 8 ? 102.147 150.018 143.254 1.00 42.93 8 GLY B CA 1
ATOM 1892 C C . GLY B 1 8 ? 100.942 150.234 142.358 1.00 42.93 8 GLY B C 1
ATOM 1893 O O . GLY B 1 8 ? 99.806 150.040 142.807 1.00 42.93 8 GLY B O 1
ATOM 1894 N N . VAL B 1 9 ? 101.162 150.627 141.109 1.00 42.83 9 VAL B N 1
ATOM 1895 C CA . VAL B 1 9 ? 100.077 150.945 140.198 1.00 42.83 9 VAL B CA 1
ATOM 1896 C C . VAL B 1 9 ? 99.742 149.716 139.364 1.00 42.83 9 VAL B C 1
ATOM 1897 O O . VAL B 1 9 ? 100.573 148.832 139.141 1.00 42.83 9 VAL B O 1
ATOM 1901 N N . THR B 1 10 ? 98.497 149.660 138.895 1.00 40.84 10 THR B N 1
ATOM 1902 C CA . THR B 1 10 ? 98.019 148.557 138.073 1.00 40.84 10 THR B CA 1
ATOM 1903 C C . THR B 1 10 ? 98.162 148.821 136.581 1.00 40.84 10 THR B C 1
ATOM 1904 O O . THR B 1 10 ? 97.814 147.950 135.777 1.00 40.84 10 THR B O 1
ATOM 1908 N N . LYS B 1 11 ? 98.659 149.992 136.191 1.00 40.36 11 LYS B N 1
ATOM 1909 C CA . LYS B 1 11 ? 98.849 150.318 134.782 1.00 40.36 11 LYS B CA 1
ATOM 1910 C C . LYS B 1 11 ? 100.055 151.233 134.658 1.00 40.36 11 LYS B C 1
ATOM 1911 O O . LYS B 1 11 ? 100.029 152.363 135.155 1.00 40.36 11 LYS B O 1
ATOM 1917 N N . SER B 1 12 ? 101.102 150.745 134.003 1.00 41.29 12 SER B N 1
ATOM 1918 C CA . SER B 1 12 ? 102.293 151.555 133.806 1.00 41.29 12 SER B CA 1
ATOM 1919 C C . SER B 1 12 ? 101.987 152.724 132.873 1.00 41.29 12 SER B C 1
ATOM 1920 O O . SER B 1 12 ? 101.261 152.561 131.887 1.00 41.29 12 SER B O 1
ATOM 1923 N N . PRO B 1 13 ? 102.517 153.911 133.156 1.00 43.40 13 PRO B N 1
ATOM 1924 C CA . PRO B 1 13 ? 102.331 155.035 132.235 1.00 43.40 13 PRO B CA 1
ATOM 1925 C C . PRO B 1 13 ? 103.054 154.788 130.923 1.00 43.40 13 PRO B C 1
ATOM 1926 O O . PRO B 1 13 ? 104.017 154.021 130.853 1.00 43.40 13 PRO B O 1
ATOM 1930 N N . GLU B 1 14 ? 102.561 155.435 129.870 1.00 42.49 14 GLU B N 1
ATOM 1931 C CA . GLU B 1 14 ? 103.191 155.321 128.562 1.00 42.49 14 GLU B CA 1
ATOM 1932 C C . GLU B 1 14 ? 104.624 155.836 128.620 1.00 42.49 14 GLU B C 1
ATOM 1933 O O . GLU B 1 14 ? 104.883 156.936 129.115 1.00 42.49 14 GLU B O 1
ATOM 1939 N N . LEU B 1 15 ? 105.556 155.036 128.110 1.00 37.20 15 LEU B N 1
ATOM 1940 C CA . LEU B 1 15 ? 106.978 155.348 128.162 1.00 37.20 15 LEU B CA 1
ATOM 1941 C C . LEU B 1 15 ? 107.508 155.580 126.755 1.00 37.20 15 LEU B C 1
ATOM 1942 O O . LEU B 1 15 ? 107.256 154.776 125.852 1.00 37.20 15 LEU B O 1
ATOM 1947 N N . GLN B 1 16 ? 108.245 156.672 126.580 1.00 36.91 16 GLN B N 1
ATOM 1948 C CA . GLN B 1 16 ? 108.792 157.069 125.290 1.00 36.91 16 GLN B CA 1
ATOM 1949 C C . GLN B 1 16 ? 110.298 156.855 125.286 1.00 36.91 16 GLN B C 1
ATOM 1950 O O . GLN B 1 16 ? 110.992 157.275 126.218 1.00 36.91 16 GLN B O 1
ATOM 1956 N N . VAL B 1 17 ? 110.797 156.203 124.239 1.00 35.78 17 VAL B N 1
ATOM 1957 C CA . VAL B 1 17 ? 112.219 155.943 124.059 1.00 35.78 17 VAL B CA 1
ATOM 1958 C C . VAL B 1 17 ? 112.658 156.590 122.754 1.00 35.78 17 VAL B C 1
ATOM 1959 O O . VAL B 1 17 ? 112.056 156.348 121.699 1.00 35.78 17 VAL B O 1
ATOM 1963 N N . THR B 1 18 ? 113.701 157.414 122.830 1.00 38.11 18 THR B N 1
ATOM 1964 C CA . THR B 1 18 ? 114.240 158.107 121.668 1.00 38.11 18 THR B CA 1
ATOM 1965 C C . THR B 1 18 ? 115.527 157.485 121.148 1.00 38.11 18 THR B C 1
ATOM 1966 O O . THR B 1 18 ? 115.753 157.484 119.934 1.00 38.11 18 THR B O 1
ATOM 1970 N N . LYS B 1 19 ? 116.369 156.960 122.032 1.00 37.36 19 LYS B N 1
ATOM 1971 C CA . LYS B 1 19 ? 117.592 156.300 121.602 1.00 37.36 19 LYS B CA 1
ATOM 1972 C C . LYS B 1 19 ? 117.272 154.997 120.879 1.00 37.36 19 LYS B C 1
ATOM 1973 O O . LYS B 1 19 ? 116.278 154.326 121.167 1.00 37.36 19 LYS B O 1
ATOM 1979 N N . ALA B 1 20 ? 118.133 154.642 119.929 1.00 36.14 20 ALA B N 1
ATOM 1980 C CA . ALA B 1 20 ? 117.940 153.450 119.105 1.00 36.14 20 ALA B CA 1
ATOM 1981 C C . ALA B 1 20 ? 118.344 152.225 119.915 1.00 36.14 20 ALA B C 1
ATOM 1982 O O . ALA B 1 20 ? 119.472 151.736 119.827 1.00 36.14 20 ALA B O 1
ATOM 1984 N N . ILE B 1 21 ? 117.407 151.720 120.715 1.00 33.99 21 ILE B N 1
ATOM 1985 C CA . ILE B 1 21 ? 117.663 150.521 121.503 1.00 33.99 21 ILE B CA 1
ATOM 1986 C C . ILE B 1 21 ? 117.543 149.285 120.618 1.00 33.99 21 ILE B C 1
ATOM 1987 O O . ILE B 1 21 ? 116.891 149.292 119.570 1.00 33.99 21 ILE B O 1
ATOM 1992 N N . GLY B 1 22 ? 118.188 148.206 121.051 1.00 31.50 22 GLY B N 1
ATOM 1993 C CA . GLY B 1 22 ? 118.203 146.981 120.280 1.00 31.50 22 GLY B CA 1
ATOM 1994 C C . GLY B 1 22 ? 117.439 145.847 120.927 1.00 31.50 22 GLY B C 1
ATOM 1995 O O . GLY B 1 22 ? 116.932 144.961 120.233 1.00 31.50 22 GLY B O 1
ATOM 1996 N N . ALA B 1 23 ? 117.344 145.861 122.254 1.00 29.17 23 ALA B N 1
ATOM 1997 C CA . ALA B 1 23 ? 116.636 144.807 122.966 1.00 29.17 23 ALA B CA 1
ATOM 1998 C C . ALA B 1 23 ? 116.110 145.353 124.283 1.00 29.17 23 ALA B C 1
ATOM 1999 O O . ALA B 1 23 ? 116.527 146.414 124.751 1.00 29.17 23 ALA B O 1
ATOM 2001 N N . LEU B 1 24 ? 115.183 144.610 124.879 1.00 27.00 24 LEU B N 1
ATOM 2002 C CA . LEU B 1 24 ? 114.595 144.962 126.160 1.00 27.00 24 LEU B CA 1
ATOM 2003 C C . LEU B 1 24 ? 114.959 143.915 127.203 1.00 27.00 24 LEU B C 1
ATOM 2004 O O . LEU B 1 24 ? 115.149 142.737 126.890 1.00 27.00 24 LEU B O 1
ATOM 2009 N N . ILE B 1 25 ? 115.068 144.365 128.448 1.00 27.67 25 ILE B N 1
ATOM 2010 C CA . ILE B 1 25 ? 115.312 143.496 129.591 1.00 27.67 25 ILE B CA 1
ATOM 2011 C C . ILE B 1 25 ? 114.149 143.667 130.555 1.00 27.67 25 ILE B C 1
ATOM 2012 O O . ILE B 1 25 ? 113.903 144.777 131.050 1.00 27.67 25 ILE B O 1
ATOM 2017 N N . LEU B 1 26 ? 113.437 142.571 130.807 1.00 29.77 26 LEU B N 1
ATOM 2018 C CA . LEU B 1 26 ? 112.318 142.525 131.738 1.00 29.77 26 LEU B CA 1
ATOM 2019 C C . LEU B 1 26 ? 112.782 141.850 133.021 1.00 29.77 26 LEU B C 1
ATOM 2020 O O . LEU B 1 26 ? 113.184 140.682 132.997 1.00 29.77 26 LEU B O 1
ATOM 2025 N N . SER B 1 27 ? 112.723 142.573 134.133 1.00 31.68 27 SER B N 1
ATOM 2026 C CA . SER B 1 27 ? 113.089 142.016 135.426 1.00 31.68 27 SER B CA 1
ATOM 2027 C C . SER B 1 27 ? 111.953 142.235 136.412 1.00 31.68 27 SER B C 1
ATOM 2028 O O . SER B 1 27 ? 111.323 143.299 136.428 1.00 31.68 27 SER B O 1
ATOM 2031 N N . SER B 1 28 ? 111.686 141.214 137.221 1.00 34.71 28 SER B N 1
ATOM 2032 C CA . SER B 1 28 ? 110.610 141.292 138.198 1.00 34.71 28 SER B CA 1
ATOM 2033 C C . SER B 1 28 ? 110.860 140.279 139.303 1.00 34.71 28 SER B C 1
ATOM 2034 O O . SER B 1 28 ? 111.650 139.344 139.150 1.00 34.71 28 SER B O 1
ATOM 2037 N N . ASP B 1 29 ? 110.171 140.483 140.424 1.00 36.69 29 ASP B N 1
ATOM 2038 C CA . ASP B 1 29 ? 110.221 139.566 141.553 1.00 36.69 29 ASP B CA 1
ATOM 2039 C C . ASP B 1 29 ? 109.171 138.469 141.461 1.00 36.69 29 ASP B C 1
ATOM 2040 O O . ASP B 1 29 ? 109.067 137.650 142.380 1.00 36.69 29 ASP B O 1
ATOM 2045 N N . VAL B 1 30 ? 108.392 138.438 140.384 1.00 36.56 30 VAL B N 1
ATOM 2046 C CA . VAL B 1 30 ? 107.391 137.404 140.151 1.00 36.56 30 VAL B CA 1
ATOM 2047 C C . VAL B 1 30 ? 108.006 136.345 139.251 1.00 36.56 30 VAL B C 1
ATOM 2048 O O . VAL B 1 30 ? 108.598 136.670 138.214 1.00 36.56 30 VAL B O 1
ATOM 2052 N N . ALA B 1 31 ? 107.874 135.081 139.644 1.00 36.72 31 ALA B N 1
ATOM 2053 C CA . ALA B 1 31 ? 108.452 133.994 138.869 1.00 36.72 31 ALA B CA 1
ATOM 2054 C C . ALA B 1 31 ? 107.811 133.920 137.486 1.00 36.72 31 ALA B C 1
ATOM 2055 O O . ALA B 1 31 ? 106.709 134.424 137.252 1.00 36.72 31 ALA B O 1
ATOM 2057 N N . LEU B 1 32 ? 108.529 133.283 136.557 1.00 35.33 32 LEU B N 1
ATOM 2058 C CA . LEU B 1 32 ? 108.047 133.190 135.183 1.00 35.33 32 LEU B CA 1
ATOM 2059 C C . LEU B 1 32 ? 106.727 132.434 135.108 1.00 35.33 32 LEU B C 1
ATOM 2060 O O . LEU B 1 32 ? 105.819 132.826 134.366 1.00 35.33 32 LEU B O 1
ATOM 2065 N N . SER B 1 33 ? 106.599 131.350 135.874 1.00 36.17 33 SER B N 1
ATOM 2066 C CA . SER B 1 33 ? 105.369 130.569 135.874 1.00 36.17 33 SER B CA 1
ATOM 2067 C C . SER B 1 33 ? 104.224 131.262 136.601 1.00 36.17 33 SER B C 1
ATOM 2068 O O . SER B 1 33 ? 103.073 130.841 136.442 1.00 36.17 33 SER B O 1
ATOM 2071 N N . ALA B 1 34 ? 104.502 132.302 137.382 1.00 36.48 34 ALA B N 1
ATOM 2072 C CA . ALA B 1 34 ? 103.487 132.945 138.205 1.00 36.48 34 ALA B CA 1
ATOM 2073 C C . ALA B 1 34 ? 102.800 134.120 137.520 1.00 36.48 34 ALA B C 1
ATOM 2074 O O . ALA B 1 34 ? 101.866 134.688 138.096 1.00 36.48 34 ALA B O 1
ATOM 2076 N N . LEU B 1 35 ? 103.229 134.503 136.320 1.00 35.77 35 LEU B N 1
ATOM 2077 C CA . LEU B 1 35 ? 102.574 135.595 135.613 1.00 35.77 35 LEU B CA 1
ATOM 2078 C C . LEU B 1 35 ? 101.196 135.160 135.127 1.00 35.77 35 LEU B C 1
ATOM 2079 O O . LEU B 1 35 ? 101.033 134.075 134.562 1.00 35.77 35 LEU B O 1
ATOM 2084 N N . THR B 1 36 ? 100.197 136.014 135.352 1.00 37.43 36 THR B N 1
ATOM 2085 C CA . THR B 1 36 ? 98.816 135.678 135.022 1.00 37.43 36 THR B CA 1
ATOM 2086 C C . THR B 1 36 ? 98.234 136.578 133.941 1.00 37.43 36 THR B C 1
ATOM 2087 O O . THR B 1 36 ? 97.766 136.072 132.916 1.00 37.43 36 THR B O 1
ATOM 2091 N N . THR B 1 37 ? 98.245 137.900 134.129 1.00 36.76 37 THR B N 1
ATOM 2092 C CA . THR B 1 37 ? 97.531 138.798 133.233 1.00 36.76 37 THR B CA 1
ATOM 2093 C C . THR B 1 37 ? 98.350 139.982 132.736 1.00 36.76 37 THR B C 1
ATOM 2094 O O . THR B 1 37 ? 97.798 140.832 132.030 1.00 36.76 37 THR B O 1
ATOM 2098 N N . GLU B 1 38 ? 99.632 140.071 133.081 1.00 35.30 38 GLU B N 1
ATOM 2099 C CA . GLU B 1 38 ? 100.442 141.196 132.632 1.00 35.30 38 GLU B CA 1
ATOM 2100 C C . GLU B 1 38 ? 100.562 141.198 131.113 1.00 35.30 38 GLU B C 1
ATOM 2101 O O . GLU B 1 38 ? 100.805 140.161 130.490 1.00 35.30 38 GLU B O 1
ATOM 2107 N N . LYS B 1 39 ? 100.388 142.375 130.516 1.00 31.41 39 LYS B N 1
ATOM 2108 C CA . LYS B 1 39 ? 100.426 142.532 129.070 1.00 31.41 39 LYS B CA 1
ATOM 2109 C C . LYS B 1 39 ? 101.348 143.684 128.701 1.00 31.41 39 LYS B C 1
ATOM 2110 O O . LYS B 1 39 ? 101.505 144.641 129.461 1.00 31.41 39 LYS B O 1
ATOM 2116 N N . ILE B 1 40 ? 101.947 143.587 127.517 1.00 30.17 40 ILE B N 1
ATOM 2117 C CA . ILE B 1 40 ? 102.865 144.600 127.016 1.00 30.17 40 ILE B CA 1
ATOM 2118 C C . ILE B 1 40 ? 102.365 145.094 125.666 1.00 30.17 40 ILE B C 1
ATOM 2119 O O . ILE B 1 40 ? 101.680 144.374 124.932 1.00 30.17 40 ILE B O 1
ATOM 2124 N N . SER B 1 41 ? 102.697 146.346 125.350 1.00 31.38 41 SER B N 1
ATOM 2125 C CA . SER B 1 41 ? 102.355 146.939 124.061 1.00 31.38 41 SER B CA 1
ATOM 2126 C C . SER B 1 41 ? 103.479 147.871 123.638 1.00 31.38 41 SER B C 1
ATOM 2127 O O . SER B 1 41 ? 103.787 148.834 124.347 1.00 31.38 41 SER B O 1
ATOM 2130 N N . ILE B 1 42 ? 104.083 147.587 122.487 1.00 30.11 42 ILE B N 1
ATOM 2131 C CA . ILE B 1 42 ? 105.185 148.370 121.942 1.00 30.11 42 ILE B CA 1
ATOM 2132 C C . ILE B 1 42 ? 104.811 148.802 120.532 1.00 30.11 42 ILE B C 1
ATOM 2133 O O . ILE B 1 42 ? 104.316 147.990 119.743 1.00 30.11 42 ILE B O 1
ATOM 2138 N N . TYR B 1 43 ? 105.041 150.076 120.217 1.00 31.92 43 TYR B N 1
ATOM 2139 C CA . TYR B 1 43 ? 104.816 150.541 118.854 1.00 31.92 43 TYR B CA 1
ATOM 2140 C C . TYR B 1 43 ? 105.694 151.749 118.564 1.00 31.92 43 TYR B C 1
ATOM 2141 O O . TYR B 1 43 ? 105.974 152.562 119.447 1.00 31.92 43 TYR B O 1
ATOM 2150 N N . ILE B 1 44 ? 106.122 151.858 117.309 1.00 33.48 44 ILE B N 1
ATOM 2151 C CA . ILE B 1 44 ? 107.013 152.921 116.859 1.00 33.48 44 ILE B CA 1
ATOM 2152 C C . ILE B 1 44 ? 106.191 153.977 116.138 1.00 33.48 44 ILE B C 1
ATOM 2153 O O . ILE B 1 44 ? 105.468 153.667 115.180 1.00 33.48 44 ILE B O 1
ATOM 2158 N N . GLU B 1 45 ? 106.302 155.223 116.593 1.00 37.65 45 GLU B N 1
ATOM 2159 C CA . GLU B 1 45 ? 105.646 156.360 115.965 1.00 37.65 45 GLU B CA 1
ATOM 2160 C C . GLU B 1 45 ? 106.634 157.016 115.010 1.00 37.65 45 GLU B C 1
ATOM 2161 O O . GLU B 1 45 ? 107.715 157.449 115.431 1.00 37.65 45 GLU B O 1
ATOM 2167 N N . ARG B 1 46 ? 106.260 157.086 113.734 1.00 40.00 46 ARG B N 1
ATOM 2168 C CA . ARG B 1 46 ? 107.123 157.575 112.667 1.00 40.00 46 ARG B CA 1
ATOM 2169 C C . ARG B 1 46 ? 106.499 158.808 112.032 1.00 40.00 46 ARG B C 1
ATOM 2170 O O . ARG B 1 46 ? 105.293 158.829 111.762 1.00 40.00 46 ARG B O 1
ATOM 2178 N N . GLY B 1 47 ? 107.319 159.827 111.793 1.00 44.13 47 GLY B N 1
ATOM 2179 C CA . GLY B 1 47 ? 106.874 161.061 111.185 1.00 44.13 47 GLY B CA 1
ATOM 2180 C C . GLY B 1 47 ? 106.831 161.069 109.676 1.00 44.13 47 GLY B C 1
ATOM 2181 O O . GLY B 1 47 ? 106.485 162.095 109.082 1.00 44.13 47 GLY B O 1
ATOM 2182 N N . ASN B 1 48 ? 107.175 159.955 109.027 1.00 45.38 48 ASN B N 1
ATOM 2183 C CA . ASN B 1 48 ? 107.163 159.852 107.565 1.00 45.38 48 ASN B CA 1
ATOM 2184 C C . ASN B 1 48 ? 106.636 158.463 107.208 1.00 45.38 48 ASN B C 1
ATOM 2185 O O . ASN B 1 48 ? 107.392 157.487 107.179 1.00 45.38 48 ASN B O 1
ATOM 2190 N N . GLY B 1 49 ? 105.337 158.382 106.937 1.00 43.70 49 GLY B N 1
ATOM 2191 C CA . GLY B 1 49 ? 104.712 157.116 106.612 1.00 43.70 49 GLY B CA 1
ATOM 2192 C C . GLY B 1 49 ? 103.616 156.732 107.583 1.00 43.70 49 GLY B C 1
ATOM 2193 O O . GLY B 1 49 ? 102.718 157.532 107.862 1.00 43.70 49 GLY B O 1
ATOM 2194 N N . SER B 1 50 ? 103.678 155.511 108.106 1.00 39.94 50 SER B N 1
ATOM 2195 C CA . SER B 1 50 ? 102.681 155.008 109.038 1.00 39.94 50 SER B CA 1
ATOM 2196 C C . SER B 1 50 ? 103.372 154.402 110.251 1.00 39.94 50 SER B C 1
ATOM 2197 O O . SER B 1 50 ? 104.495 153.900 110.160 1.00 39.94 50 SER B O 1
ATOM 2200 N N . ASN B 1 51 ? 102.686 154.458 111.390 1.00 35.78 51 ASN B N 1
ATOM 2201 C CA . ASN B 1 51 ? 103.220 153.892 112.620 1.00 35.78 51 ASN B CA 1
ATOM 2202 C C . ASN B 1 51 ? 103.350 152.379 112.498 1.00 35.78 51 ASN B C 1
ATOM 2203 O O . ASN B 1 51 ? 102.576 151.721 111.797 1.00 35.78 51 ASN B O 1
ATOM 2208 N N . VAL B 1 52 ? 104.342 151.824 113.189 1.00 31.27 52 VAL B N 1
ATOM 2209 C CA . VAL B 1 52 ? 104.646 150.399 113.121 1.00 31.27 52 VAL B CA 1
ATOM 2210 C C . VAL B 1 52 ? 104.223 149.756 114.433 1.00 31.27 52 VAL B C 1
ATOM 2211 O O . VAL B 1 52 ? 104.756 150.091 115.497 1.00 31.27 52 VAL B O 1
ATOM 2215 N N . ILE B 1 53 ? 103.277 148.827 114.360 1.00 29.15 53 ILE B N 1
ATOM 2216 C CA . ILE B 1 53 ? 102.760 148.136 115.535 1.00 29.15 53 ILE B CA 1
ATOM 2217 C C . ILE B 1 53 ? 103.504 146.813 115.662 1.00 29.15 53 ILE B C 1
ATOM 2218 O O . ILE B 1 53 ? 103.301 145.895 114.860 1.00 29.15 53 ILE B O 1
ATOM 2223 N N . LEU B 1 54 ? 104.366 146.711 116.673 1.00 28.61 54 LEU B N 1
ATOM 2224 C CA . LEU B 1 54 ? 105.132 145.493 116.916 1.00 28.61 54 LEU B CA 1
ATOM 2225 C C . LEU B 1 54 ? 104.353 144.515 117.791 1.00 28.61 54 LEU B C 1
ATOM 2226 O O . LEU B 1 54 ? 104.114 143.370 117.395 1.00 28.61 54 LEU B O 1
ATOM 2231 N N . ALA B 1 55 ? 103.954 144.954 118.981 1.00 30.37 55 ALA B N 1
ATOM 2232 C CA . ALA B 1 55 ? 103.171 144.139 119.899 1.00 30.37 55 ALA B CA 1
ATOM 2233 C C . ALA B 1 55 ? 101.923 144.909 120.297 1.00 30.37 55 ALA B C 1
ATOM 2234 O O . ALA B 1 55 ? 102.012 146.068 120.714 1.00 30.37 55 ALA B O 1
ATOM 2236 N N . ASN B 1 56 ? 100.766 144.266 120.171 1.00 30.64 56 ASN B N 1
ATOM 2237 C CA . ASN B 1 56 ? 99.475 144.872 120.489 1.00 30.64 56 ASN B CA 1
ATOM 2238 C C . ASN B 1 56 ? 98.855 144.080 121.636 1.00 30.64 56 ASN B C 1
ATOM 2239 O O . ASN B 1 56 ? 98.091 143.139 121.409 1.00 30.64 56 ASN B O 1
ATOM 2244 N N . LYS B 1 57 ? 99.189 144.471 122.866 1.00 28.75 57 LYS B N 1
ATOM 2245 C CA . LYS B 1 57 ? 98.669 143.842 124.080 1.00 28.75 57 LYS B CA 1
ATOM 2246 C C . LYS B 1 57 ? 98.940 142.336 124.080 1.00 28.75 57 LYS B C 1
ATOM 2247 O O . LYS B 1 57 ? 98.027 141.508 124.088 1.00 28.75 57 LYS B O 1
ATOM 2253 N N . VAL B 1 58 ? 100.221 141.996 124.071 1.00 28.98 58 VAL B N 1
ATOM 2254 C CA . VAL B 1 58 ? 100.658 140.605 124.105 1.00 28.98 58 VAL B CA 1
ATOM 2255 C C . VAL B 1 58 ? 100.922 140.211 125.549 1.00 28.98 58 VAL B C 1
ATOM 2256 O O . VAL B 1 58 ? 101.505 140.982 126.321 1.00 28.98 58 VAL B O 1
ATOM 2260 N N . LEU B 1 59 ? 100.479 139.011 125.923 1.00 30.10 59 LEU B N 1
ATOM 2261 C CA . LEU B 1 59 ? 100.686 138.530 127.282 1.00 30.10 59 LEU B CA 1
ATOM 2262 C C . LEU B 1 59 ? 102.174 138.431 127.590 1.00 30.10 59 LEU B C 1
ATOM 2263 O O . LEU B 1 59 ? 102.983 138.081 126.727 1.00 30.10 59 LEU B O 1
ATOM 2268 N N . LEU B 1 60 ? 102.530 138.757 128.835 1.00 30.78 60 LEU B N 1
ATOM 2269 C CA . LEU B 1 60 ? 103.937 138.813 129.215 1.00 30.78 60 LEU B CA 1
ATOM 2270 C C . LEU B 1 60 ? 104.592 137.440 129.128 1.00 30.78 60 LEU B C 1
ATOM 2271 O O . LEU B 1 60 ? 105.738 137.323 128.677 1.00 30.78 60 LEU B O 1
ATOM 2276 N N . LYS B 1 61 ? 103.884 136.392 129.556 1.00 31.96 61 LYS B N 1
ATOM 2277 C CA . LYS B 1 61 ? 104.443 135.044 129.502 1.00 31.96 61 LYS B CA 1
ATOM 2278 C C . LYS B 1 61 ? 104.757 134.635 128.068 1.00 31.96 61 LYS B C 1
ATOM 2279 O O . LYS B 1 61 ? 105.843 134.119 127.780 1.00 31.96 61 LYS B O 1
ATOM 2285 N N . ASP B 1 62 ? 103.813 134.861 127.153 1.00 31.55 62 ASP B N 1
ATOM 2286 C CA . ASP B 1 62 ? 104.030 134.498 125.757 1.00 31.55 62 ASP B CA 1
ATOM 2287 C C . ASP B 1 62 ? 105.130 135.345 125.129 1.00 31.55 62 ASP B C 1
ATOM 2288 O O . ASP B 1 62 ? 105.953 134.834 124.360 1.00 31.55 62 ASP B O 1
ATOM 2293 N N . PHE B 1 63 ? 105.161 136.641 125.447 1.00 28.84 63 PHE B N 1
ATOM 2294 C CA . PHE B 1 63 ? 106.199 137.514 124.908 1.00 28.84 63 PHE B CA 1
ATOM 2295 C C . PHE B 1 63 ? 107.581 137.078 125.374 1.00 28.84 63 PHE B C 1
ATOM 2296 O O . PHE B 1 63 ? 108.544 137.108 124.600 1.00 28.84 63 PHE B O 1
ATOM 2304 N N . ILE B 1 64 ? 107.700 136.675 126.640 1.00 27.72 64 ILE B N 1
ATOM 2305 C CA . ILE B 1 64 ? 108.987 136.226 127.159 1.00 27.72 64 ILE B CA 1
ATOM 2306 C C . ILE B 1 64 ? 109.378 134.889 126.543 1.00 27.72 64 ILE B C 1
ATOM 2307 O O . ILE B 1 64 ? 110.529 134.693 126.135 1.00 27.72 64 ILE B O 1
ATOM 2312 N N . LEU B 1 65 ? 108.433 133.949 126.458 1.00 27.85 65 LEU B N 1
ATOM 2313 C CA . LEU B 1 65 ? 108.736 132.636 125.901 1.00 27.85 65 LEU B CA 1
ATOM 2314 C C . LEU B 1 65 ? 109.047 132.689 124.411 1.00 27.85 65 LEU B C 1
ATOM 2315 O O . LEU B 1 65 ? 109.734 131.797 123.904 1.00 27.85 65 LEU B O 1
ATOM 2320 N N . ALA B 1 66 ? 108.558 133.707 123.699 1.00 27.77 66 ALA B N 1
ATOM 2321 C CA . ALA B 1 66 ? 108.834 133.806 122.270 1.00 27.77 66 ALA B CA 1
ATOM 2322 C C . ALA B 1 66 ? 110.273 134.220 121.993 1.00 27.77 66 ALA B C 1
ATOM 2323 O O . ALA B 1 66 ? 110.805 133.920 120.919 1.00 27.77 66 ALA B O 1
ATOM 2325 N N . SER B 1 67 ? 110.915 134.908 122.935 1.00 28.35 67 SER B N 1
ATOM 2326 C CA . SER B 1 67 ? 112.242 135.459 122.705 1.00 28.35 67 SER B CA 1
ATOM 2327 C C . SER B 1 67 ? 113.368 134.617 123.288 1.00 28.35 67 SER B C 1
ATOM 2328 O O . SER B 1 67 ? 114.526 134.819 122.908 1.00 28.35 67 SER B O 1
ATOM 2331 N N . THR B 1 68 ? 113.065 133.684 124.186 1.00 28.08 68 THR B N 1
ATOM 2332 C CA . THR B 1 68 ? 114.078 132.902 124.888 1.00 28.08 68 THR B CA 1
ATOM 2333 C C . THR B 1 68 ? 114.080 131.442 124.443 1.00 28.08 68 THR B C 1
ATOM 2334 O O . THR B 1 68 ? 114.239 130.530 125.256 1.00 28.08 68 THR B O 1
ATOM 2338 N N . TYR B 1 69 ? 113.901 131.204 123.148 1.00 27.72 69 TYR B N 1
ATOM 2339 C CA . TYR B 1 69 ? 113.934 129.860 122.588 1.00 27.72 69 TYR B CA 1
ATOM 2340 C C . TYR B 1 69 ? 115.265 129.631 121.888 1.00 27.72 69 TYR B C 1
ATOM 2341 O O . TYR B 1 69 ? 115.701 130.461 121.084 1.00 27.72 69 TYR B O 1
ATOM 2350 N N . GLY B 1 70 ? 115.904 128.505 122.194 1.00 28.88 70 GLY B N 1
ATOM 2351 C CA . GLY B 1 70 ? 117.196 128.183 121.621 1.00 28.88 70 GLY B CA 1
ATOM 2352 C C . GLY B 1 70 ? 118.221 127.828 122.677 1.00 28.88 70 GLY B C 1
ATOM 2353 O O . GLY B 1 70 ? 118.028 126.881 123.443 1.00 28.88 70 GLY B O 1
ATOM 2354 N N . THR B 1 71 ? 119.318 128.580 122.727 1.00 29.84 71 THR B N 1
ATOM 2355 C CA . THR B 1 71 ? 120.321 128.390 123.767 1.00 29.84 71 THR B CA 1
ATOM 2356 C C . THR B 1 71 ? 120.077 129.285 124.973 1.00 29.84 71 THR B C 1
ATOM 2357 O O . THR B 1 71 ? 120.362 128.880 126.107 1.00 29.84 71 THR B O 1
ATOM 2361 N N . GLU B 1 72 ? 119.543 130.482 124.754 1.00 31.91 72 GLU B N 1
ATOM 2362 C CA . GLU B 1 72 ? 119.247 131.397 125.843 1.00 31.91 72 GLU B CA 1
ATOM 2363 C C . GLU B 1 72 ? 118.059 130.898 126.661 1.00 31.91 72 GLU B C 1
ATOM 2364 O O . GLU B 1 72 ? 117.223 130.122 126.190 1.00 31.91 72 GLU B O 1
ATOM 2370 N N . ASN B 1 73 ? 117.996 131.355 127.910 1.00 30.32 73 ASN B N 1
ATOM 2371 C CA . ASN B 1 73 ? 116.862 131.070 128.774 1.00 30.32 73 ASN B CA 1
ATOM 2372 C C . ASN B 1 73 ? 116.755 132.170 129.818 1.00 30.32 73 ASN B C 1
ATOM 2373 O O . ASN B 1 73 ? 117.731 132.860 130.121 1.00 30.32 73 ASN B O 1
ATOM 2378 N N . THR B 1 74 ? 115.552 132.333 130.360 1.00 29.76 74 THR B N 1
ATOM 2379 C CA . THR B 1 74 ? 115.340 133.317 131.412 1.00 29.76 74 THR B CA 1
ATOM 2380 C C . THR B 1 74 ? 116.088 132.903 132.671 1.00 29.76 74 THR B C 1
ATOM 2381 O O . THR B 1 74 ? 116.096 131.729 133.050 1.00 29.76 74 THR B O 1
ATOM 2385 N N . GLN B 1 75 ? 116.721 133.871 133.321 1.00 29.36 75 GLN B N 1
ATOM 2386 C CA . GLN B 1 75 ? 117.543 133.588 134.489 1.00 29.36 75 GLN B CA 1
ATOM 2387 C C . GLN B 1 75 ? 116.955 134.283 135.715 1.00 29.36 75 GLN B C 1
ATOM 2388 O O . GLN B 1 75 ? 115.872 134.870 135.666 1.00 29.36 75 GLN B O 1
ATOM 2394 N N . SER B 1 76 ? 117.679 134.202 136.828 1.00 31.60 76 SER B N 1
ATOM 2395 C CA . SER B 1 76 ? 117.235 134.828 138.062 1.00 31.60 76 SER B CA 1
ATOM 2396 C C . SER B 1 76 ? 118.447 135.158 138.919 1.00 31.60 76 SER B C 1
ATOM 2397 O O . SER B 1 76 ? 119.510 134.548 138.790 1.00 31.60 76 SER B O 1
ATOM 2400 N N . ASP B 1 77 ? 118.266 136.135 139.806 1.00 34.94 77 ASP B N 1
ATOM 2401 C CA . ASP B 1 77 ? 119.316 136.552 140.725 1.00 34.94 77 ASP B CA 1
ATOM 2402 C C . ASP B 1 77 ? 118.783 136.581 142.150 1.00 34.94 77 ASP B C 1
ATOM 2403 O O . ASP B 1 77 ? 117.669 136.115 142.410 1.00 34.94 77 ASP B O 1
ATOM 2408 N N . ALA B 1 78 ? 119.572 137.116 143.082 1.00 37.75 78 ALA B N 1
ATOM 2409 C CA . ALA B 1 78 ? 119.102 137.245 144.456 1.00 37.75 78 ALA B CA 1
ATOM 2410 C C . ALA B 1 78 ? 117.984 138.277 144.557 1.00 37.75 78 ALA B C 1
ATOM 2411 O O . ALA B 1 78 ? 116.938 138.018 145.162 1.00 37.75 78 ALA B O 1
ATOM 2413 N N . ASP B 1 79 ? 118.190 139.457 143.967 1.00 38.99 79 ASP B N 1
ATOM 2414 C CA . ASP B 1 79 ? 117.180 140.508 144.043 1.00 38.99 79 ASP B CA 1
ATOM 2415 C C . ASP B 1 79 ? 116.000 140.220 143.122 1.00 38.99 79 ASP B C 1
ATOM 2416 O O . ASP B 1 79 ? 114.843 140.426 143.505 1.00 38.99 79 ASP B O 1
ATOM 2421 N N . ASN B 1 80 ? 116.269 139.744 141.910 1.00 34.99 80 ASN B N 1
ATOM 2422 C CA . ASN B 1 80 ? 115.241 139.551 140.897 1.00 34.99 80 ASN B CA 1
ATOM 2423 C C . ASN B 1 80 ? 114.920 138.070 140.749 1.00 34.99 80 ASN B C 1
ATOM 2424 O O . ASN B 1 80 ? 115.823 137.251 140.550 1.00 34.99 80 ASN B O 1
ATOM 2429 N N . ALA B 1 81 ? 113.634 137.734 140.842 1.00 33.74 81 ALA B N 1
ATOM 2430 C CA . ALA B 1 81 ? 113.193 136.356 140.676 1.00 33.74 81 ALA B CA 1
ATOM 2431 C C . ALA B 1 81 ? 113.001 135.964 139.218 1.00 33.74 81 ALA B C 1
ATOM 2432 O O . ALA B 1 81 ? 112.836 134.773 138.933 1.00 33.74 81 ALA B O 1
ATOM 2434 N N . MET B 1 82 ? 113.017 136.923 138.295 1.00 32.46 82 MET B N 1
ATOM 2435 C CA . MET B 1 82 ? 112.847 136.618 136.876 1.00 32.46 82 MET B CA 1
ATOM 2436 C C . MET B 1 82 ? 113.506 137.717 136.060 1.00 32.46 82 MET B C 1
ATOM 2437 O O . MET B 1 82 ? 113.156 138.893 136.212 1.00 32.46 82 MET B O 1
ATOM 2442 N N . ILE B 1 83 ? 114.456 137.338 135.205 1.00 29.70 83 ILE B N 1
ATOM 2443 C CA . ILE B 1 83 ? 115.134 138.253 134.296 1.00 29.70 83 ILE B CA 1
ATOM 2444 C C . ILE B 1 83 ? 115.109 137.637 132.905 1.00 29.70 83 ILE B C 1
ATOM 2445 O O . ILE B 1 83 ? 115.547 136.495 132.719 1.00 29.70 83 ILE B O 1
ATOM 2450 N N . ALA B 1 84 ? 114.600 138.390 131.933 1.00 28.81 84 ALA B N 1
ATOM 2451 C CA . ALA B 1 84 ? 114.486 137.931 130.557 1.00 28.81 84 ALA B CA 1
ATOM 2452 C C . ALA B 1 84 ? 115.000 139.006 129.610 1.00 28.81 84 ALA B C 1
ATOM 2453 O O . ALA B 1 84 ? 114.817 140.201 129.857 1.00 28.81 84 ALA B O 1
ATOM 2455 N N . LEU B 1 85 ? 115.642 138.573 128.528 1.00 28.17 85 LEU B N 1
ATOM 2456 C CA . LEU B 1 85 ? 116.174 139.466 127.503 1.00 28.17 85 LEU B CA 1
ATOM 2457 C C . LEU B 1 85 ? 115.450 139.172 126.195 1.00 28.17 85 LEU B C 1
ATOM 2458 O O . LEU B 1 85 ? 115.626 138.096 125.613 1.00 28.17 85 LEU B O 1
ATOM 2463 N N . CYS B 1 86 ? 114.643 140.123 125.733 1.00 29.11 86 CYS B N 1
ATOM 2464 C CA . CYS B 1 86 ? 113.832 139.959 124.534 1.00 29.11 86 CYS B CA 1
ATOM 2465 C C . CYS B 1 86 ? 114.348 140.892 123.447 1.00 29.11 86 CYS B C 1
ATOM 2466 O O . CYS B 1 86 ? 114.405 142.110 123.645 1.00 29.11 86 CYS B O 1
ATOM 2469 N N . GLU B 1 87 ? 114.708 140.325 122.300 1.00 29.76 87 GLU B N 1
ATOM 2470 C CA . GLU B 1 87 ? 115.233 141.108 121.190 1.00 29.76 87 GLU B CA 1
ATOM 2471 C C . GLU B 1 87 ? 114.096 141.681 120.354 1.00 29.76 87 GLU B C 1
ATOM 2472 O O . GLU B 1 87 ? 113.060 141.038 120.161 1.00 29.76 87 GLU B O 1
ATOM 2478 N N . LEU B 1 88 ? 114.294 142.909 119.870 1.00 30.19 88 LEU B N 1
ATOM 2479 C CA . LEU B 1 88 ? 113.318 143.584 119.027 1.00 30.19 88 LEU B CA 1
ATOM 2480 C C . LEU B 1 88 ? 113.772 143.751 117.586 1.00 30.19 88 LEU B C 1
ATOM 2481 O O . LEU B 1 88 ? 112.942 144.068 116.729 1.00 30.19 88 LEU B O 1
ATOM 2486 N N . ALA B 1 89 ? 115.055 143.549 117.300 1.00 34.96 89 ALA B N 1
ATOM 2487 C CA . ALA B 1 89 ? 115.593 143.628 115.952 1.00 34.96 89 ALA B CA 1
ATOM 2488 C C . ALA B 1 89 ? 116.380 142.358 115.659 1.00 34.96 89 ALA B C 1
ATOM 2489 O O . ALA B 1 89 ? 116.691 141.571 116.558 1.00 34.96 89 ALA B O 1
ATOM 2491 N N . ASP B 1 90 ? 116.703 142.161 114.380 1.00 39.64 90 ASP B N 1
ATOM 2492 C CA . ASP B 1 90 ? 117.361 140.927 113.963 1.00 39.64 90 ASP B CA 1
ATOM 2493 C C . ASP B 1 90 ? 118.786 140.849 114.498 1.00 39.64 90 ASP B C 1
ATOM 2494 O O . ASP B 1 90 ? 119.126 139.942 115.266 1.00 39.64 90 ASP B O 1
ATOM 2499 N N . GLU B 1 91 ? 119.637 141.795 114.103 1.00 42.26 91 GLU B N 1
ATOM 2500 C CA . GLU B 1 91 ? 121.032 141.773 114.526 1.00 42.26 91 GLU B CA 1
ATOM 2501 C C . GLU B 1 91 ? 121.448 143.106 115.133 1.00 42.26 91 GLU B C 1
ATOM 2502 O O . GLU B 1 91 ? 122.270 143.146 116.055 1.00 42.26 91 GLU B O 1
ATOM 2508 N N . GLY B 1 92 ? 120.888 144.201 114.627 1.00 40.41 92 GLY B N 1
ATOM 2509 C CA . GLY B 1 92 ? 121.229 145.518 115.124 1.00 40.41 92 GLY B CA 1
ATOM 2510 C C . GLY B 1 92 ? 120.160 146.117 116.012 1.00 40.41 92 GLY B C 1
ATOM 2511 O O . GLY B 1 92 ? 119.661 145.455 116.926 1.00 40.41 92 GLY B O 1
ATOM 2512 N N . SER B 1 93 ? 119.797 147.370 115.750 1.00 37.81 93 SER B N 1
ATOM 2513 C CA . SER B 1 93 ? 118.785 148.068 116.527 1.00 37.81 93 SER B CA 1
ATOM 2514 C C . SER B 1 93 ? 117.842 148.793 115.577 1.00 37.81 93 SER B C 1
ATOM 2515 O O . SER B 1 93 ? 118.108 148.925 114.380 1.00 37.81 93 SER B O 1
ATOM 2518 N N . ILE B 1 94 ? 116.725 149.266 116.128 1.00 37.64 94 ILE B N 1
ATOM 2519 C CA . ILE B 1 94 ? 115.720 149.952 115.326 1.00 37.64 94 ILE B CA 1
ATOM 2520 C C . ILE B 1 94 ? 116.250 151.314 114.901 1.00 37.64 94 ILE B C 1
ATOM 2521 O O . ILE B 1 94 ? 116.817 152.059 115.710 1.00 37.64 94 ILE B O 1
ATOM 2526 N N . TYR B 1 95 ? 116.065 151.647 113.626 1.00 41.57 95 TYR B N 1
ATOM 2527 C CA . TYR B 1 95 ? 116.562 152.897 113.065 1.00 41.57 95 TYR B CA 1
ATOM 2528 C C . TYR B 1 95 ? 115.513 153.990 113.235 1.00 41.57 95 TYR B C 1
ATOM 2529 O O . TYR B 1 95 ? 114.377 153.847 112.769 1.00 41.57 95 TYR B O 1
ATOM 2538 N N . LEU B 1 96 ? 115.895 155.078 113.901 1.00 41.12 96 LEU B N 1
ATOM 2539 C CA . LEU B 1 96 ? 115.043 156.249 114.076 1.00 41.12 96 LEU B CA 1
ATOM 2540 C C . LEU B 1 96 ? 115.741 157.443 113.440 1.00 41.12 96 LEU B C 1
ATOM 2541 O O . LEU B 1 96 ? 116.892 157.741 113.777 1.00 41.12 96 LEU B O 1
ATOM 2546 N N . ALA B 1 97 ? 115.050 158.125 112.525 1.00 45.76 97 ALA B N 1
ATOM 2547 C CA . ALA B 1 97 ? 115.729 159.109 111.681 1.00 45.76 97 ALA B CA 1
ATOM 2548 C C . ALA B 1 97 ? 115.887 160.462 112.371 1.00 45.76 97 ALA B C 1
ATOM 2549 O O . ALA B 1 97 ? 117.006 160.886 112.678 1.00 45.76 97 ALA B O 1
ATOM 2551 N N . ASP B 1 98 ? 114.777 161.158 112.623 1.00 47.47 98 ASP B N 1
ATOM 2552 C CA . ASP B 1 98 ? 114.840 162.486 113.224 1.00 47.47 98 ASP B CA 1
ATOM 2553 C C . ASP B 1 98 ? 114.056 162.565 114.526 1.00 47.47 98 ASP B C 1
ATOM 2554 O O . ASP B 1 98 ? 114.620 162.939 115.559 1.00 47.47 98 ASP B O 1
ATOM 2559 N N . LYS B 1 99 ? 112.767 162.219 114.510 1.00 43.56 99 LYS B N 1
ATOM 2560 C CA . LYS B 1 99 ? 111.919 162.327 115.689 1.00 43.56 99 LYS B CA 1
ATOM 2561 C C . LYS B 1 99 ? 111.080 161.088 115.956 1.00 43.56 99 LYS B C 1
ATOM 2562 O O . LYS B 1 99 ? 110.417 161.033 116.998 1.00 43.56 99 LYS B O 1
ATOM 2568 N N . GLU B 1 100 ? 111.071 160.109 115.054 1.00 42.08 100 GLU B N 1
ATOM 2569 C CA . GLU B 1 100 ? 110.329 158.878 115.289 1.00 42.08 100 GLU B CA 1
ATOM 2570 C C . GLU B 1 100 ? 110.857 158.179 116.534 1.00 42.08 100 GLU B C 1
ATOM 2571 O O . GLU B 1 100 ? 112.068 158.096 116.753 1.00 42.08 100 GLU B O 1
ATOM 2577 N N . SER B 1 101 ? 109.941 157.683 117.364 1.00 37.49 101 SER B N 1
ATOM 2578 C CA . SER B 1 101 ? 110.322 157.175 118.675 1.00 37.49 101 SER B CA 1
ATOM 2579 C C . SER B 1 101 ? 109.504 155.944 119.030 1.00 37.49 101 SER B C 1
ATOM 2580 O O . SER B 1 101 ? 108.396 155.744 118.525 1.00 37.49 101 SER B O 1
ATOM 2583 N N . ILE B 1 102 ? 110.058 155.126 119.920 1.00 33.35 102 ILE B N 1
ATOM 2584 C CA . ILE B 1 102 ? 109.402 153.907 120.376 1.00 33.35 102 ILE B CA 1
ATOM 2585 C C . ILE B 1 102 ? 108.544 154.250 121.584 1.00 33.35 102 ILE B C 1
ATOM 2586 O O . ILE B 1 102 ? 108.897 155.126 122.379 1.00 33.35 102 ILE B O 1
ATOM 2591 N N . LYS B 1 103 ? 107.404 153.578 121.724 1.00 32.60 103 LYS B N 1
ATOM 2592 C CA . LYS B 1 103 ? 106.522 153.784 122.862 1.00 32.60 103 LYS B CA 1
ATOM 2593 C C . LYS B 1 103 ? 106.122 152.430 123.424 1.00 32.60 103 LYS B C 1
ATOM 2594 O O . LYS B 1 103 ? 105.621 151.569 122.690 1.00 32.60 103 LYS B O 1
ATOM 2600 N N . ILE B 1 104 ? 106.347 152.254 124.724 1.00 32.81 104 ILE B N 1
ATOM 2601 C CA . ILE B 1 104 ? 106.123 150.994 125.421 1.00 32.81 104 ILE B CA 1
ATOM 2602 C C . ILE B 1 104 ? 105.194 151.244 126.600 1.00 32.81 104 ILE B C 1
ATOM 2603 O O . ILE B 1 104 ? 105.341 152.240 127.317 1.00 32.81 104 ILE B O 1
ATOM 2608 N N . THR B 1 105 ? 104.236 150.341 126.795 1.00 35.01 105 THR B N 1
ATOM 2609 C CA . THR B 1 105 ? 103.327 150.419 127.929 1.00 35.01 105 THR B CA 1
ATOM 2610 C C . THR B 1 105 ? 103.033 149.021 128.454 1.00 35.01 105 THR B C 1
ATOM 2611 O O . THR B 1 105 ? 103.073 148.035 127.711 1.00 35.01 105 THR B O 1
ATOM 2615 N N . LEU B 1 106 ? 102.743 148.951 129.751 1.00 35.17 106 LEU B N 1
ATOM 2616 C CA . LEU B 1 106 ? 102.410 147.711 130.437 1.00 35.17 106 LEU B CA 1
ATOM 2617 C C . LEU B 1 106 ? 101.022 147.834 131.050 1.00 35.17 106 LEU B C 1
ATOM 2618 O O . LEU B 1 106 ? 100.659 148.888 131.580 1.00 35.17 106 LEU B O 1
ATOM 2623 N N . GLU B 1 107 ? 100.249 146.753 130.975 1.00 37.22 107 GLU B N 1
ATOM 2624 C CA . GLU B 1 107 ? 98.863 146.754 131.415 1.00 37.22 107 GLU B CA 1
ATOM 2625 C C . GLU B 1 107 ? 98.580 145.534 132.279 1.00 37.22 107 GLU B C 1
ATOM 2626 O O . GLU B 1 107 ? 99.230 144.493 132.146 1.00 37.22 107 GLU B O 1
ATOM 2632 N N . ASP B 1 108 ? 97.594 145.683 133.166 1.00 38.12 108 ASP B N 1
ATOM 2633 C CA . ASP B 1 108 ? 97.085 144.597 134.004 1.00 38.12 108 ASP B CA 1
ATOM 2634 C C . ASP B 1 108 ? 98.191 144.006 134.880 1.00 38.12 108 ASP B C 1
ATOM 2635 O O . ASP B 1 108 ? 98.504 142.815 134.822 1.00 38.12 108 ASP B O 1
ATOM 2640 N N . LEU B 1 109 ? 98.778 144.867 135.704 1.00 39.36 109 LEU B N 1
ATOM 2641 C CA . LEU B 1 109 ? 99.814 144.456 136.637 1.00 39.36 109 LEU B CA 1
ATOM 2642 C C . LEU B 1 109 ? 99.179 144.108 137.983 1.00 39.36 109 LEU B C 1
ATOM 2643 O O . LEU B 1 109 ? 97.956 144.007 138.113 1.00 39.36 109 LEU B O 1
ATOM 2648 N N . ILE B 1 110 ? 100.011 143.920 139.004 1.00 42.13 110 ILE B N 1
ATOM 2649 C CA . ILE B 1 110 ? 99.560 143.638 140.360 1.00 42.13 110 ILE B CA 1
ATOM 2650 C C . ILE B 1 110 ? 100.109 144.720 141.279 1.00 42.13 110 ILE B C 1
ATOM 2651 O O . ILE B 1 110 ? 101.266 145.134 141.142 1.00 42.13 110 ILE B O 1
ATOM 2656 N N . SER B 1 111 ? 99.271 145.181 142.210 1.00 45.40 111 SER B N 1
ATOM 2657 C CA . SER B 1 111 ? 99.622 146.339 143.027 1.00 45.40 111 SER B CA 1
ATOM 2658 C C . SER B 1 111 ? 100.843 146.071 143.899 1.00 45.40 111 SER B C 1
ATOM 2659 O O . SER B 1 111 ? 101.708 146.941 144.049 1.00 45.40 111 SER B O 1
ATOM 2662 N N . ASP B 1 112 ? 100.935 144.879 144.483 1.00 46.26 112 ASP B N 1
ATOM 2663 C CA . ASP B 1 112 ? 101.980 144.566 145.457 1.00 46.26 112 ASP B CA 1
ATOM 2664 C C . ASP B 1 112 ? 103.148 143.806 144.839 1.00 46.26 112 ASP B C 1
ATOM 2665 O O . ASP B 1 112 ? 103.759 142.955 145.492 1.00 46.26 112 ASP B O 1
ATOM 2670 N N . LYS B 1 113 ? 103.484 144.096 143.585 1.00 42.06 113 LYS B N 1
ATOM 2671 C CA . LYS B 1 113 ? 104.616 143.481 142.907 1.00 42.06 113 LYS B CA 1
ATOM 2672 C C . LYS B 1 113 ? 105.516 144.576 142.344 1.00 42.06 113 LYS B C 1
ATOM 2673 O O . LYS B 1 113 ? 105.253 145.771 142.502 1.00 42.06 113 LYS B O 1
ATOM 2679 N N . ARG B 1 114 ? 106.593 144.158 141.681 1.00 38.40 114 ARG B N 1
ATOM 2680 C CA . ARG B 1 114 ? 107.585 145.079 141.146 1.00 38.40 114 ARG B CA 1
ATOM 2681 C C . ARG B 1 114 ? 107.942 144.678 139.723 1.00 38.40 114 ARG B C 1
ATOM 2682 O O . ARG B 1 114 ? 108.010 143.487 139.406 1.00 38.40 114 ARG B O 1
ATOM 2690 N N . TYR B 1 115 ? 108.168 145.676 138.870 1.00 36.66 115 TYR B N 1
ATOM 2691 C CA . TYR B 1 115 ? 108.585 145.440 137.495 1.00 36.66 115 TYR B CA 1
ATOM 2692 C C . TYR B 1 115 ? 109.625 146.478 137.103 1.00 36.66 115 TYR B C 1
ATOM 2693 O O . TYR B 1 115 ? 109.616 147.602 137.609 1.00 36.66 115 TYR B O 1
ATOM 2702 N N . ASP B 1 116 ? 110.520 146.099 136.192 1.00 33.50 116 ASP B N 1
ATOM 2703 C CA . ASP B 1 116 ? 111.519 147.025 135.680 1.00 33.50 116 ASP B CA 1
ATOM 2704 C C . ASP B 1 116 ? 111.640 146.859 134.173 1.00 33.50 116 ASP B C 1
ATOM 2705 O O . ASP B 1 116 ? 111.298 145.816 133.611 1.00 33.50 116 ASP B O 1
ATOM 2710 N N . LEU B 1 117 ? 112.133 147.910 133.522 1.00 30.88 117 LEU B N 1
ATOM 2711 C CA . LEU B 1 117 ? 112.435 147.880 132.097 1.00 30.88 117 LEU B CA 1
ATOM 2712 C C . LEU B 1 117 ? 113.848 148.392 131.874 1.00 30.88 117 LEU B C 1
ATOM 2713 O O . LEU B 1 117 ? 114.224 149.436 132.416 1.00 30.88 117 LEU B O 1
ATOM 2718 N N . HIS B 1 118 ? 114.629 147.658 131.083 1.00 29.03 118 HIS B N 1
ATOM 2719 C CA . HIS B 1 118 ? 115.950 148.115 130.679 1.00 29.03 118 HIS B CA 1
ATOM 2720 C C . HIS B 1 118 ? 116.064 148.055 129.163 1.00 29.03 118 HIS B C 1
ATOM 2721 O O . HIS B 1 118 ? 115.457 147.201 128.516 1.00 29.03 118 HIS B O 1
ATOM 2728 N N . GLY B 1 119 ? 116.851 148.965 128.602 1.00 30.54 119 GLY B N 1
ATOM 2729 C CA . GLY B 1 119 ? 117.075 149.032 127.163 1.00 30.54 119 GLY B CA 1
ATOM 2730 C C . GLY B 1 119 ? 118.528 148.737 126.831 1.00 30.54 119 GLY B C 1
ATOM 2731 O O . GLY B 1 119 ? 119.436 149.188 127.533 1.00 30.54 119 GLY B O 1
ATOM 2732 N N . ILE B 1 120 ? 118.738 147.981 125.757 1.00 32.40 120 ILE B N 1
ATOM 2733 C CA . ILE B 1 120 ? 120.069 147.598 125.301 1.00 32.40 120 ILE B CA 1
ATOM 2734 C C . ILE B 1 120 ? 120.243 148.110 123.879 1.00 32.40 120 ILE B C 1
ATOM 2735 O O . ILE B 1 120 ? 119.452 147.769 122.989 1.00 32.40 120 ILE B O 1
ATOM 2740 N N . GLU B 1 121 ? 121.279 148.916 123.667 1.00 36.51 121 GLU B N 1
ATOM 2741 C CA . GLU B 1 121 ? 121.595 149.485 122.366 1.00 36.51 121 GLU B CA 1
ATOM 2742 C C . GLU B 1 121 ? 122.636 148.634 121.648 1.00 36.51 121 GLU B C 1
ATOM 2743 O O . GLU B 1 121 ? 123.331 147.815 122.253 1.00 36.51 121 GLU B O 1
ATOM 2749 N N . GLU B 1 122 ? 122.735 148.845 120.340 1.00 37.59 122 GLU B N 1
ATOM 2750 C CA . GLU B 1 122 ? 123.683 148.138 119.496 1.00 37.59 122 GLU B CA 1
ATOM 2751 C C . GLU B 1 122 ? 124.469 149.134 118.659 1.00 37.59 122 GLU B C 1
ATOM 2752 O O . GLU B 1 122 ? 123.968 150.216 118.339 1.00 37.59 122 GLU B O 1
ATOM 2758 N N . PRO B 1 123 ? 125.710 148.798 118.293 1.00 36.85 123 PRO B N 1
ATOM 2759 C CA . PRO B 1 123 ? 126.499 149.706 117.446 1.00 36.85 123 PRO B CA 1
ATOM 2760 C C . PRO B 1 123 ? 126.011 149.793 116.008 1.00 36.85 123 PRO B C 1
ATOM 2761 O O . PRO B 1 123 ? 126.474 150.675 115.274 1.00 36.85 123 PRO B O 1
ATOM 2765 N N . GLN B 1 124 ? 125.103 148.919 115.581 1.00 38.57 124 GLN B N 1
ATOM 2766 C CA . GLN B 1 124 ? 124.620 148.895 114.209 1.00 38.57 124 GLN B CA 1
ATOM 2767 C C . GLN B 1 124 ? 123.111 149.097 114.178 1.00 38.57 124 GLN B C 1
ATOM 2768 O O . GLN B 1 124 ? 122.406 148.800 115.147 1.00 38.57 124 GLN B O 1
ATOM 2774 N N . GLN B 1 125 ? 122.623 149.609 113.052 1.00 39.10 125 GLN B N 1
ATOM 2775 C CA . GLN B 1 125 ? 121.202 149.836 112.831 1.00 39.10 125 GLN B CA 1
ATOM 2776 C C . GLN B 1 125 ? 120.709 148.939 111.704 1.00 39.10 125 GLN B C 1
ATOM 2777 O O . GLN B 1 125 ? 121.432 148.692 110.734 1.00 39.10 125 GLN B O 1
ATOM 2783 N N . THR B 1 126 ? 119.477 148.454 111.837 1.00 38.60 126 THR B N 1
ATOM 2784 C CA . THR B 1 126 ? 118.890 147.562 110.849 1.00 38.60 126 THR B CA 1
ATOM 2785 C C . THR B 1 126 ? 117.407 147.872 110.701 1.00 38.60 126 THR B C 1
ATOM 2786 O O . THR B 1 126 ? 116.784 148.469 111.581 1.00 38.60 126 THR B O 1
ATOM 2790 N N . ASN B 1 127 ? 116.851 147.466 109.561 1.00 37.47 127 ASN B N 1
ATOM 2791 C CA . ASN B 1 127 ? 115.430 147.624 109.282 1.00 37.47 127 ASN B CA 1
ATOM 2792 C C . ASN B 1 127 ? 114.640 146.337 109.470 1.00 37.47 127 ASN B C 1
ATOM 2793 O O . ASN B 1 127 ? 113.417 146.350 109.311 1.00 37.47 127 ASN B O 1
ATOM 2798 N N . ASN B 1 128 ? 115.303 145.231 109.801 1.00 36.46 128 ASN B N 1
ATOM 2799 C CA . ASN B 1 128 ? 114.609 143.977 110.068 1.00 36.46 128 ASN B CA 1
ATOM 2800 C C . ASN B 1 128 ? 114.027 144.022 111.475 1.00 36.46 128 ASN B C 1
ATOM 2801 O O . ASN B 1 128 ? 114.758 144.236 112.448 1.00 36.46 128 ASN B O 1
ATOM 2806 N N . LEU B 1 129 ? 112.717 143.819 111.583 1.00 32.90 129 LEU B N 1
ATOM 2807 C CA . LEU B 1 129 ? 112.007 143.941 112.843 1.00 32.90 129 LEU B CA 1
ATOM 2808 C C . LEU B 1 129 ? 111.239 142.659 113.131 1.00 32.90 129 LEU B C 1
ATOM 2809 O O . LEU B 1 129 ? 110.900 141.885 112.226 1.00 32.90 129 LEU B O 1
ATOM 2814 N N . PHE B 1 130 ? 110.966 142.455 114.418 1.00 30.03 130 PHE B N 1
ATOM 2815 C CA . PHE B 1 130 ? 110.218 141.306 114.911 1.00 30.03 130 PHE B CA 1
ATOM 2816 C C . PHE B 1 130 ? 108.789 141.728 115.222 1.00 30.03 130 PHE B C 1
ATOM 2817 O O . PHE B 1 130 ? 108.567 142.741 115.893 1.00 30.03 130 PHE B O 1
ATOM 2825 N N . PHE B 1 131 ? 107.828 140.949 114.737 1.00 29.52 131 PHE B N 1
ATOM 2826 C CA . PHE B 1 131 ? 106.412 141.216 114.931 1.00 29.52 131 PHE B CA 1
ATOM 2827 C C . PHE B 1 131 ? 105.755 140.031 115.625 1.00 29.52 131 PHE B C 1
ATOM 2828 O O . PHE B 1 131 ? 106.076 138.872 115.339 1.00 29.52 131 PHE B O 1
ATOM 2836 N N . PHE B 1 132 ? 104.835 140.332 116.538 1.00 28.98 132 PHE B N 1
ATOM 2837 C CA . PHE B 1 132 ? 104.086 139.330 117.282 1.00 28.98 132 PHE B CA 1
ATOM 2838 C C . PHE B 1 132 ? 102.614 139.449 116.920 1.00 28.98 132 PHE B C 1
ATOM 2839 O O . PHE B 1 132 ? 102.062 140.554 116.915 1.00 28.98 132 PHE B O 1
ATOM 2847 N N . GLU B 1 133 ? 101.981 138.318 116.619 1.00 33.28 133 GLU B N 1
ATOM 2848 C CA . GLU B 1 133 ? 100.568 138.293 116.270 1.00 33.28 133 GLU B CA 1
ATOM 2849 C C . GLU B 1 133 ? 99.857 137.223 117.085 1.00 33.28 133 GLU B C 1
ATOM 2850 O O . GLU B 1 133 ? 100.482 136.320 117.646 1.00 33.28 133 GLU B O 1
ATOM 2856 N N . GLN B 1 134 ? 98.531 137.337 117.148 1.00 31.91 134 GLN B N 1
ATOM 2857 C CA . GLN B 1 134 ? 97.704 136.426 117.927 1.00 31.91 134 GLN B CA 1
ATOM 2858 C C . GLN B 1 134 ? 96.634 135.812 117.038 1.00 31.91 134 GLN B C 1
ATOM 2859 O O . GLN B 1 134 ? 95.939 136.528 116.311 1.00 31.91 134 GLN B O 1
ATOM 2865 N N . LYS B 1 135 ? 96.505 134.490 117.106 1.00 30.92 135 LYS B N 1
ATOM 2866 C CA . LYS B 1 135 ? 95.454 133.752 116.424 1.00 30.92 135 LYS B CA 1
ATOM 2867 C C . LYS B 1 135 ? 94.583 133.057 117.460 1.00 30.92 135 LYS B C 1
ATOM 2868 O O . LYS B 1 135 ? 95.056 132.678 118.535 1.00 30.92 135 LYS B O 1
ATOM 2874 N N . SER B 1 136 ? 93.304 132.891 117.137 1.00 34.04 136 SER B N 1
ATOM 2875 C CA . SER B 1 136 ? 92.345 132.336 118.080 1.00 34.04 136 SER B CA 1
ATOM 2876 C C . SER B 1 136 ? 91.519 131.243 117.421 1.00 34.04 136 SER B C 1
ATOM 2877 O O . SER B 1 136 ? 91.155 131.346 116.246 1.00 34.04 136 SER B O 1
ATOM 2880 N N . VAL B 1 137 ? 91.233 130.195 118.190 1.00 33.42 137 VAL B N 1
ATOM 2881 C CA . VAL B 1 137 ? 90.319 129.131 117.796 1.00 33.42 137 VAL B CA 1
ATOM 2882 C C . VAL B 1 137 ? 89.179 129.123 118.803 1.00 33.42 137 VAL B C 1
ATOM 2883 O O . VAL B 1 137 ? 89.409 128.955 120.009 1.00 33.42 137 VAL B O 1
ATOM 2887 N N . ALA B 1 138 ? 87.955 129.299 118.308 1.00 36.63 138 ALA B N 1
ATOM 2888 C CA . ALA B 1 138 ? 86.798 129.488 119.167 1.00 36.63 138 ALA B CA 1
ATOM 2889 C C . ALA B 1 138 ? 86.453 128.199 119.910 1.00 36.63 138 ALA B C 1
ATOM 2890 O O . ALA B 1 138 ? 86.959 127.113 119.611 1.00 36.63 138 ALA B O 1
ATOM 2892 N N . SER B 1 139 ? 85.568 128.336 120.900 1.00 37.71 139 SER B N 1
ATOM 2893 C CA . SER B 1 139 ? 85.189 127.193 121.723 1.00 37.71 139 SER B CA 1
ATOM 2894 C C . SER B 1 139 ? 84.251 126.245 120.988 1.00 37.71 139 SER B C 1
ATOM 2895 O O . SER B 1 139 ? 84.228 125.046 121.288 1.00 37.71 139 SER B O 1
ATOM 2898 N N . GLU B 1 140 ? 83.475 126.752 120.034 1.00 39.19 140 GLU B N 1
ATOM 2899 C CA . GLU B 1 140 ? 82.476 125.950 119.341 1.00 39.19 140 GLU B CA 1
ATOM 2900 C C . GLU B 1 140 ? 82.995 125.321 118.055 1.00 39.19 140 GLU B C 1
ATOM 2901 O O . GLU B 1 140 ? 82.226 124.651 117.358 1.00 39.19 140 GLU B O 1
ATOM 2907 N N . GLU B 1 141 ? 84.270 125.507 117.726 1.00 37.11 141 GLU B N 1
ATOM 2908 C CA . GLU B 1 141 ? 84.831 124.975 116.492 1.00 37.11 141 GLU B CA 1
ATOM 2909 C C . GLU B 1 141 ? 85.495 123.630 116.756 1.00 37.11 141 GLU B C 1
ATOM 2910 O O . GLU B 1 141 ? 86.350 123.514 117.639 1.00 37.11 141 GLU B O 1
ATOM 2916 N N . PHE B 1 142 ? 85.093 122.615 115.988 1.00 34.63 142 PHE B N 1
ATOM 2917 C CA . PHE B 1 142 ? 85.695 121.294 116.137 1.00 34.63 142 PHE B CA 1
ATOM 2918 C C . PHE B 1 142 ? 87.129 121.277 115.624 1.00 34.63 142 PHE B C 1
ATOM 2919 O O . PHE B 1 142 ? 88.016 120.699 116.262 1.00 34.63 142 PHE B O 1
ATOM 2927 N N . ASN B 1 143 ? 87.375 121.902 114.476 1.00 33.34 143 ASN B N 1
ATOM 2928 C CA . ASN B 1 143 ? 88.707 121.960 113.896 1.00 33.34 143 ASN B CA 1
ATOM 2929 C C . ASN B 1 143 ? 88.896 123.299 113.199 1.00 33.34 143 ASN B C 1
ATOM 2930 O O . ASN B 1 143 ? 87.932 123.981 112.844 1.00 33.34 143 ASN B O 1
ATOM 2935 N N . LYS B 1 144 ? 90.159 123.677 113.021 1.00 32.79 144 LYS B N 1
ATOM 2936 C CA . LYS B 1 144 ? 90.472 124.944 112.374 1.00 32.79 144 LYS B CA 1
ATOM 2937 C C . LYS B 1 144 ? 91.835 124.868 111.704 1.00 32.79 144 LYS B C 1
ATOM 2938 O O . LYS B 1 144 ? 92.785 124.326 112.272 1.00 32.79 144 LYS B O 1
ATOM 2944 N N . LYS B 1 145 ? 91.924 125.430 110.502 1.00 31.66 145 LYS B N 1
ATOM 2945 C CA . LYS B 1 145 ? 93.152 125.446 109.717 1.00 31.66 145 LYS B CA 1
ATOM 2946 C C . LYS B 1 145 ? 93.655 126.877 109.590 1.00 31.66 145 LYS B C 1
ATOM 2947 O O . LYS B 1 145 ? 92.891 127.776 109.225 1.00 31.66 145 LYS B O 1
ATOM 2953 N N . ILE B 1 146 ? 94.937 127.084 109.888 1.00 29.94 146 ILE B N 1
ATOM 2954 C CA . ILE B 1 146 ? 95.552 128.403 109.838 1.00 29.94 146 ILE B CA 1
ATOM 2955 C C . ILE B 1 146 ? 96.808 128.341 108.980 1.00 29.94 146 ILE B C 1
ATOM 2956 O O . ILE B 1 146 ? 97.474 127.303 108.881 1.00 29.94 146 ILE B O 1
ATOM 2961 N N . ASP B 1 147 ? 97.126 129.476 108.360 1.00 31.15 147 ASP B N 1
ATOM 2962 C CA . ASP B 1 147 ? 98.276 129.615 107.474 1.00 31.15 147 ASP B CA 1
ATOM 2963 C C . ASP B 1 147 ? 99.417 130.251 108.260 1.00 31.15 147 ASP B C 1
ATOM 2964 O O . ASP B 1 147 ? 99.355 131.434 108.608 1.00 31.15 147 ASP B O 1
ATOM 2969 N N . VAL B 1 148 ? 100.459 129.468 108.534 1.00 30.08 148 VAL B N 1
ATOM 2970 C CA . VAL B 1 148 ? 101.586 129.941 109.329 1.00 30.08 148 VAL B CA 1
ATOM 2971 C C . VAL B 1 148 ? 102.799 130.143 108.431 1.00 30.08 148 VAL B C 1
ATOM 2972 O O . VAL B 1 148 ? 103.944 130.074 108.892 1.00 30.08 148 VAL B O 1
ATOM 2976 N N . GLN B 1 149 ? 102.558 130.392 107.147 1.00 33.98 149 GLN B N 1
ATOM 2977 C CA . GLN B 1 149 ? 103.654 130.637 106.220 1.00 33.98 149 GLN B CA 1
ATOM 2978 C C . GLN B 1 149 ? 104.288 131.991 106.508 1.00 33.98 149 GLN B C 1
ATOM 2979 O O . GLN B 1 149 ? 103.590 133.001 106.640 1.00 33.98 149 GLN B O 1
ATOM 2985 N N . GLY B 1 150 ? 105.615 132.011 106.602 1.00 32.44 150 GLY B N 1
ATOM 2986 C CA . GLY B 1 150 ? 106.358 133.196 106.959 1.00 32.44 150 GLY B CA 1
ATOM 2987 C C . GLY B 1 150 ? 106.690 133.305 108.433 1.00 32.44 150 GLY B C 1
ATOM 2988 O O . GLY B 1 150 ? 107.591 134.070 108.796 1.00 32.44 150 GLY B O 1
ATOM 2989 N N . PHE B 1 151 ? 105.990 132.562 109.285 1.00 31.30 151 PHE B N 1
ATOM 2990 C CA . PHE B 1 151 ? 106.280 132.542 110.708 1.00 31.30 151 PHE B CA 1
ATOM 2991 C C . PHE B 1 151 ? 107.417 131.567 110.999 1.00 31.30 151 PHE B C 1
ATOM 2992 O O . PHE B 1 151 ? 107.753 130.704 110.184 1.00 31.30 151 PHE B O 1
ATOM 3000 N N . ASP B 1 152 ? 108.013 131.712 112.181 1.00 30.62 152 ASP B N 1
ATOM 3001 C CA . ASP B 1 152 ? 109.106 130.834 112.574 1.00 30.62 152 ASP B CA 1
ATOM 3002 C C . ASP B 1 152 ? 108.999 130.313 114.000 1.00 30.62 152 ASP B C 1
ATOM 3003 O O . ASP B 1 152 ? 109.856 129.522 114.407 1.00 30.62 152 ASP B O 1
ATOM 3008 N N . LEU B 1 153 ? 107.986 130.714 114.765 1.00 27.97 153 LEU B N 1
ATOM 3009 C CA . LEU B 1 153 ? 107.854 130.256 116.140 1.00 27.97 153 LEU B CA 1
ATOM 3010 C C . LEU B 1 153 ? 106.444 130.554 116.625 1.00 27.97 153 LEU B C 1
ATOM 3011 O O . LEU B 1 153 ? 105.899 131.625 116.338 1.00 27.97 153 LEU B O 1
ATOM 3016 N N . ALA B 1 154 ? 105.861 129.605 117.360 1.00 26.03 154 ALA B N 1
ATOM 3017 C CA . ALA B 1 154 ? 104.522 129.762 117.907 1.00 26.03 154 ALA B CA 1
ATOM 3018 C C . ALA B 1 154 ? 104.499 129.305 119.358 1.00 26.03 154 ALA B C 1
ATOM 3019 O O . ALA B 1 154 ? 105.303 128.473 119.778 1.00 26.03 154 ALA B O 1
ATOM 3021 N N . ILE B 1 155 ? 103.573 129.875 120.124 1.00 28.86 155 ILE B N 1
ATOM 3022 C CA . ILE B 1 155 ? 103.343 129.500 121.514 1.00 28.86 155 ILE B CA 1
ATOM 3023 C C . ILE B 1 155 ? 101.857 129.228 121.686 1.00 28.86 155 ILE B C 1
ATOM 3024 O O . ILE B 1 155 ? 101.025 130.068 121.325 1.00 28.86 155 ILE B O 1
ATOM 3029 N N . MET B 1 156 ? 101.526 128.066 122.236 1.00 31.73 156 MET B N 1
ATOM 3030 C CA . MET B 1 156 ? 100.144 127.663 122.431 1.00 31.73 156 MET B CA 1
ATOM 3031 C C . MET B 1 156 ? 99.898 127.338 123.897 1.00 31.73 156 MET B C 1
ATOM 3032 O O . MET B 1 156 ? 100.824 127.039 124.655 1.00 31.73 156 MET B O 1
ATOM 3037 N N . THR B 1 157 ? 98.632 127.416 124.294 1.00 32.30 157 THR B N 1
ATOM 3038 C CA . THR B 1 157 ? 98.223 127.075 125.649 1.00 32.30 157 THR B CA 1
ATOM 3039 C C . THR B 1 157 ? 97.801 125.612 125.682 1.00 32.30 157 THR B C 1
ATOM 3040 O O . THR B 1 157 ? 96.908 125.200 124.934 1.00 32.30 157 THR B O 1
ATOM 3044 N N . VAL B 1 158 ? 98.444 124.830 126.547 1.00 33.99 158 VAL B N 1
ATOM 3045 C CA . VAL B 1 158 ? 98.164 123.401 126.619 1.00 33.99 158 VAL B CA 1
ATOM 3046 C C . VAL B 1 158 ? 96.823 123.196 127.310 1.00 33.99 158 VAL B C 1
ATOM 3047 O O . VAL B 1 158 ? 96.615 123.644 128.443 1.00 33.99 158 VAL B O 1
ATOM 3051 N N . ASP B 1 159 ? 95.905 122.518 126.626 1.00 36.70 159 ASP B N 1
ATOM 3052 C CA . ASP B 1 159 ? 94.576 122.251 127.148 1.00 36.70 159 ASP B CA 1
ATOM 3053 C C . ASP B 1 159 ? 94.206 120.800 126.882 1.00 36.70 159 ASP B C 1
ATOM 3054 O O . ASP B 1 159 ? 94.672 120.190 125.917 1.00 36.70 159 ASP B O 1
ATOM 3059 N N . ASP B 1 160 ? 93.355 120.254 127.752 1.00 38.06 160 ASP B N 1
ATOM 3060 C CA . ASP B 1 160 ? 92.940 118.863 127.620 1.00 38.06 160 ASP B CA 1
ATOM 3061 C C . ASP B 1 160 ? 91.971 118.651 126.465 1.00 38.06 160 ASP B C 1
ATOM 3062 O O . ASP B 1 160 ? 91.773 117.507 126.042 1.00 38.06 160 ASP B O 1
ATOM 3067 N N . SER B 1 161 ? 91.361 119.720 125.950 1.00 34.96 161 SER B N 1
ATOM 3068 C CA . SER B 1 161 ? 90.399 119.578 124.864 1.00 34.96 161 SER B CA 1
ATOM 3069 C C . SER B 1 161 ? 91.073 119.320 123.523 1.00 34.96 161 SER B C 1
ATOM 3070 O O . SER B 1 161 ? 90.468 118.699 122.643 1.00 34.96 161 SER B O 1
ATOM 3073 N N . VAL B 1 162 ? 92.310 119.784 123.346 1.00 32.31 162 VAL B N 1
ATOM 3074 C CA . VAL B 1 162 ? 93.007 119.596 122.079 1.00 32.31 162 VAL B CA 1
ATOM 3075 C C . VAL B 1 162 ? 93.383 118.131 121.923 1.00 32.31 162 VAL B C 1
ATOM 3076 O O . VAL B 1 162 ? 94.016 117.536 122.805 1.00 32.31 162 VAL B O 1
ATOM 3080 N N . SER B 1 163 ? 92.994 117.539 120.794 1.00 30.73 163 SER B N 1
ATOM 3081 C CA . SER B 1 163 ? 93.247 116.129 120.528 1.00 30.73 163 SER B CA 1
ATOM 3082 C C . SER B 1 163 ? 94.386 115.909 119.540 1.00 30.73 163 SER B C 1
ATOM 3083 O O . SER B 1 163 ? 95.272 115.089 119.794 1.00 30.73 163 SER B O 1
ATOM 3086 N N . ASP B 1 164 ? 94.386 116.623 118.415 1.00 30.68 164 ASP B N 1
ATOM 3087 C CA . ASP B 1 164 ? 95.397 116.412 117.388 1.00 30.68 164 ASP B CA 1
ATOM 3088 C C . ASP B 1 164 ? 95.822 117.743 116.790 1.00 30.68 164 ASP B C 1
ATOM 3089 O O . ASP B 1 164 ? 95.052 118.709 116.771 1.00 30.68 164 ASP B O 1
ATOM 3094 N N . LEU B 1 165 ? 97.053 117.784 116.282 1.00 27.97 165 LEU B N 1
ATOM 3095 C CA . LEU B 1 165 ? 97.529 118.968 115.581 1.00 27.97 165 LEU B CA 1
ATOM 3096 C C . LEU B 1 165 ? 98.389 118.513 114.411 1.00 27.97 165 LEU B C 1
ATOM 3097 O O . LEU B 1 165 ? 99.327 117.736 114.592 1.00 27.97 165 LEU B O 1
ATOM 3102 N N . SER B 1 166 ? 98.058 118.987 113.214 1.00 27.71 166 SER B N 1
ATOM 3103 C CA . SER B 1 166 ? 98.665 118.512 111.979 1.00 27.71 166 SER B CA 1
ATOM 3104 C C . SER B 1 166 ? 99.486 119.618 111.331 1.00 27.71 166 SER B C 1
ATOM 3105 O O . SER B 1 166 ? 98.984 120.726 111.112 1.00 27.71 166 SER B O 1
ATOM 3108 N N . TYR B 1 167 ? 100.744 119.305 111.030 1.00 27.67 167 TYR B N 1
ATOM 3109 C CA . TYR B 1 167 ? 101.610 120.165 110.238 1.00 27.67 167 TYR B CA 1
ATOM 3110 C C . TYR B 1 167 ? 101.422 119.867 108.758 1.00 27.67 167 TYR B C 1
ATOM 3111 O O . TYR B 1 167 ? 101.347 118.703 108.352 1.00 27.67 167 TYR B O 1
ATOM 3120 N N . GLN B 1 168 ? 101.356 120.925 107.953 1.00 28.54 168 GLN B N 1
ATOM 3121 C CA . GLN B 1 168 ? 101.392 120.820 106.501 1.00 28.54 168 GLN B CA 1
ATOM 3122 C C . GLN B 1 168 ? 102.632 121.552 106.014 1.00 28.54 168 GLN B C 1
ATOM 3123 O O . GLN B 1 168 ? 102.762 122.765 106.221 1.00 28.54 168 GLN B O 1
ATOM 3129 N N . TYR B 1 169 ? 103.531 120.814 105.365 1.00 29.64 169 TYR B N 1
ATOM 3130 C CA . TYR B 1 169 ? 104.836 121.31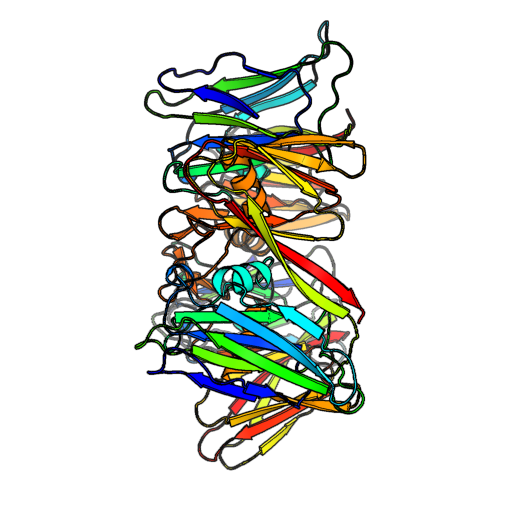7 104.974 1.00 29.64 169 TYR B CA 1
ATOM 3131 C C . TYR B 1 169 ? 104.800 121.870 103.550 1.00 29.64 169 TYR B C 1
ATOM 3132 O O . TYR B 1 169 ? 103.784 121.811 102.853 1.00 29.64 169 TYR B O 1
ATOM 3141 N N . SER B 1 170 ? 105.939 122.412 103.113 1.00 32.21 170 SER B N 1
ATOM 3142 C CA . SER B 1 170 ? 106.019 123.018 101.787 1.00 32.21 170 SER B CA 1
ATOM 3143 C C . SER B 1 170 ? 105.850 121.979 100.685 1.00 32.21 170 SER B C 1
ATOM 3144 O O . SER B 1 170 ? 105.208 122.250 99.664 1.00 32.21 170 SER B O 1
ATOM 3147 N N . ASN B 1 171 ? 106.420 120.786 100.869 1.00 32.69 171 ASN B N 1
ATOM 3148 C CA . ASN B 1 171 ? 106.333 119.750 99.848 1.00 32.69 171 ASN B CA 1
ATOM 3149 C C . ASN B 1 171 ? 104.940 119.141 99.727 1.00 32.69 171 ASN B C 1
ATOM 3150 O O . ASN B 1 171 ? 104.696 118.385 98.782 1.00 32.69 171 ASN B O 1
ATOM 3155 N N . GLY B 1 172 ? 104.031 119.447 100.650 1.00 32.30 172 GLY B N 1
ATOM 3156 C CA . GLY B 1 172 ? 102.657 118.992 100.574 1.00 32.30 172 GLY B CA 1
ATOM 3157 C C . GLY B 1 172 ? 102.287 117.904 101.556 1.00 32.30 172 GLY B C 1
ATOM 3158 O O . GLY B 1 172 ? 101.092 117.629 101.722 1.00 32.30 172 GLY B O 1
ATOM 3159 N N . GLN B 1 173 ? 103.259 117.276 102.211 1.00 31.92 173 GLN B N 1
ATOM 3160 C CA . GLN B 1 173 ? 102.954 116.208 103.152 1.00 31.92 173 GLN B CA 1
ATOM 3161 C C . GLN B 1 173 ? 102.300 116.769 104.409 1.00 31.92 173 GLN B C 1
ATOM 3162 O O . GLN B 1 173 ? 102.649 117.853 104.881 1.00 31.92 173 GLN B O 1
ATOM 3168 N N . VAL B 1 174 ? 101.343 116.020 104.950 1.00 27.73 174 VAL B N 1
ATOM 3169 C CA . VAL B 1 174 ? 100.625 116.396 106.162 1.00 27.73 174 VAL B CA 1
ATOM 3170 C C . VAL B 1 174 ? 100.917 115.342 107.220 1.00 27.73 174 VAL B C 1
ATOM 3171 O O . VAL B 1 174 ? 100.692 114.147 106.991 1.00 27.73 174 VAL B O 1
ATOM 3175 N N . VAL B 1 175 ? 101.417 115.781 108.372 1.00 27.43 175 VAL B N 1
ATOM 3176 C CA . VAL B 1 175 ? 101.811 114.888 109.457 1.00 27.43 175 VAL B CA 1
ATOM 3177 C C . VAL B 1 175 ? 101.054 115.285 110.716 1.00 27.43 175 VAL B C 1
ATOM 3178 O O . VAL B 1 175 ? 101.075 116.454 111.115 1.00 27.43 175 VAL B O 1
ATOM 3182 N N . LYS B 1 176 ? 100.410 114.312 111.353 1.00 26.58 176 LYS B N 1
ATOM 3183 C CA . LYS B 1 176 ? 99.594 114.550 112.536 1.00 26.58 176 LYS B CA 1
ATOM 3184 C C . LYS B 1 176 ? 100.362 114.177 113.797 1.00 26.58 176 LYS B C 1
ATOM 3185 O O . LYS B 1 176 ? 101.029 113.140 113.846 1.00 26.58 176 LYS B O 1
ATOM 3191 N N . TYR B 1 177 ? 100.262 115.028 114.820 1.00 26.33 177 TYR B N 1
ATOM 3192 C CA . TYR B 1 177 ? 100.926 114.812 116.094 1.00 26.33 177 TYR B CA 1
ATOM 3193 C C . TYR B 1 177 ? 99.921 114.925 117.231 1.00 26.33 177 TYR B C 1
ATOM 3194 O O . TYR B 1 177 ? 98.917 115.643 117.136 1.00 26.33 177 TYR B O 1
ATOM 3203 N N . LEU B 1 178 ? 100.204 114.197 118.304 1.00 26.04 178 LEU B N 1
ATOM 3204 C CA . LEU B 1 178 ? 99.532 114.294 119.587 1.00 26.04 178 LEU B CA 1
ATOM 3205 C C . LEU B 1 178 ? 100.220 115.340 120.454 1.00 26.04 178 LEU B C 1
ATOM 3206 O O . LEU B 1 178 ? 101.359 115.732 120.181 1.00 26.04 178 LEU B O 1
ATOM 3211 N N . PRO B 1 179 ? 99.543 115.845 121.491 1.00 26.26 179 PRO B N 1
ATOM 3212 C CA . PRO B 1 179 ? 100.213 116.804 122.388 1.00 26.26 179 PRO B CA 1
ATOM 3213 C C . PRO B 1 179 ? 101.481 116.259 123.025 1.00 26.26 179 PRO B C 1
ATOM 3214 O O . PRO B 1 179 ? 102.465 116.996 123.165 1.00 26.26 179 PRO B O 1
ATOM 3218 N N . PHE B 1 180 ? 101.487 114.980 123.408 1.00 26.76 180 PHE B N 1
ATOM 3219 C CA . PHE B 1 180 ? 102.676 114.387 124.015 1.00 26.76 180 PHE B CA 1
ATOM 3220 C C . PHE B 1 180 ? 103.843 114.368 123.035 1.00 26.76 180 PHE B C 1
ATOM 3221 O O . PHE B 1 180 ? 104.974 114.730 123.386 1.00 26.76 180 PHE B O 1
ATOM 3229 N N . GLU B 1 181 ? 103.584 113.951 121.794 1.00 25.55 181 GLU B N 1
ATOM 3230 C CA . GLU B 1 181 ? 104.636 113.927 120.785 1.00 25.55 181 GLU B CA 1
ATOM 3231 C C . GLU B 1 181 ? 105.119 115.334 120.458 1.00 25.55 181 GLU B C 1
ATOM 3232 O O . GLU B 1 181 ? 106.319 115.553 120.261 1.00 25.55 181 GLU B O 1
ATOM 3238 N N . LEU B 1 182 ? 104.198 116.299 120.393 1.00 24.61 182 LEU B N 1
ATOM 3239 C CA . LEU B 1 182 ? 104.593 117.682 120.145 1.00 24.61 182 LEU B CA 1
ATOM 3240 C C . LEU B 1 182 ? 105.498 118.202 121.254 1.00 24.61 182 LEU B C 1
ATOM 3241 O O . LEU B 1 182 ? 106.517 118.849 120.981 1.00 24.61 182 LEU B O 1
ATOM 3246 N N . GLN B 1 183 ? 105.145 117.927 122.512 1.00 25.56 183 GLN B N 1
ATOM 3247 C CA . GLN B 1 183 ? 105.977 118.365 123.628 1.00 25.56 183 GLN B CA 1
ATOM 3248 C C . GLN B 1 183 ? 107.348 117.702 123.589 1.00 25.56 183 GLN B C 1
ATOM 3249 O O . GLN B 1 183 ? 108.373 118.361 123.807 1.00 25.56 183 GLN B O 1
ATOM 3255 N N . THR B 1 184 ? 107.388 116.397 123.305 1.00 24.88 184 THR B N 1
ATOM 3256 C CA . THR B 1 184 ? 108.667 115.694 123.247 1.00 24.88 184 THR B CA 1
ATOM 3257 C C . THR B 1 184 ? 109.549 116.240 122.131 1.00 24.88 184 THR B C 1
ATOM 3258 O O . THR B 1 184 ? 110.760 116.411 122.314 1.00 24.88 184 THR B O 1
ATOM 3262 N N . LEU B 1 185 ? 108.962 116.517 120.964 1.00 25.28 185 LEU B N 1
ATOM 3263 C CA . LEU B 1 185 ? 109.732 117.096 119.868 1.00 25.28 185 LEU B CA 1
ATOM 3264 C C . LEU B 1 185 ? 110.221 118.496 120.216 1.00 25.28 185 LEU B C 1
ATOM 3265 O O . LEU B 1 185 ? 111.349 118.870 119.877 1.00 25.28 185 LEU B O 1
ATOM 3270 N N . SER B 1 186 ? 109.380 119.289 120.886 1.00 25.46 186 SER B N 1
ATOM 3271 C CA . SER B 1 186 ? 109.775 120.642 121.262 1.00 25.46 186 SER B CA 1
ATOM 3272 C C . SER B 1 186 ? 110.931 120.627 122.252 1.00 25.46 186 SER B C 1
ATOM 3273 O O . SER B 1 186 ? 111.842 121.459 122.167 1.00 25.46 186 SER B O 1
ATOM 3276 N N . ARG B 1 187 ? 110.914 119.691 123.199 1.00 27.13 187 ARG B N 1
ATOM 3277 C CA . ARG B 1 187 ? 111.958 119.624 124.213 1.00 27.13 187 ARG B CA 1
ATOM 3278 C C . ARG B 1 187 ? 113.271 119.056 123.689 1.00 27.13 187 ARG B C 1
ATOM 3279 O O . ARG B 1 187 ? 114.258 119.042 124.431 1.00 27.13 187 ARG B O 1
ATOM 3287 N N . ASP B 1 188 ? 113.310 118.585 122.444 1.00 26.54 188 ASP B N 1
ATOM 3288 C CA . ASP B 1 188 ? 114.551 118.123 121.837 1.00 26.54 188 ASP B CA 1
ATOM 3289 C C . ASP B 1 188 ? 115.373 119.251 121.228 1.00 26.54 188 ASP B C 1
ATOM 3290 O O . ASP B 1 188 ? 116.511 119.011 120.810 1.00 26.54 188 ASP B O 1
ATOM 3295 N N . ILE B 1 189 ? 114.832 120.462 121.163 1.00 26.82 189 ILE B N 1
ATOM 3296 C CA . ILE B 1 189 ? 115.552 121.622 120.649 1.00 26.82 189 ILE B CA 1
ATOM 3297 C C . ILE B 1 189 ? 116.117 122.470 121.780 1.00 26.82 189 ILE B C 1
ATOM 3298 O O . ILE B 1 189 ? 117.299 122.811 121.781 1.00 26.82 189 ILE B O 1
ATOM 3303 N N . ASP B 1 190 ? 115.278 122.819 122.758 1.00 28.02 190 ASP B N 1
ATOM 3304 C CA . ASP B 1 190 ? 115.688 123.573 123.942 1.00 28.02 190 ASP B CA 1
ATOM 3305 C C . ASP B 1 190 ? 115.356 122.730 125.166 1.00 28.02 190 ASP B C 1
ATOM 3306 O O . ASP B 1 190 ? 114.232 122.792 125.688 1.00 28.02 190 ASP B O 1
ATOM 3311 N N . PRO B 1 191 ? 116.298 121.914 125.646 1.00 27.97 191 PRO B N 1
ATOM 3312 C CA . PRO B 1 191 ? 116.001 121.052 126.801 1.00 27.97 191 PRO B CA 1
ATOM 3313 C C . PRO B 1 191 ? 115.635 121.814 128.062 1.00 27.97 191 PRO B C 1
ATOM 3314 O O . PRO B 1 191 ? 114.815 121.326 128.849 1.00 27.97 191 PRO B O 1
ATOM 3318 N N . ILE B 1 192 ? 116.212 122.993 128.282 1.00 28.56 192 ILE B N 1
ATOM 3319 C CA . ILE B 1 192 ? 116.015 123.757 129.509 1.00 28.56 192 ILE B CA 1
ATOM 3320 C C . ILE B 1 192 ? 115.349 125.078 129.156 1.00 28.56 192 ILE B C 1
ATOM 3321 O O . ILE B 1 192 ? 115.821 125.800 128.270 1.00 28.56 192 ILE B O 1
ATOM 3326 N N . GLN B 1 193 ? 114.255 125.392 129.849 1.00 29.04 193 GLN B N 1
ATOM 3327 C CA . GLN B 1 193 ? 113.510 126.622 129.611 1.00 29.04 193 GLN B CA 1
ATOM 3328 C C . GLN B 1 193 ? 113.877 127.743 130.573 1.00 29.04 193 GLN B C 1
ATOM 3329 O O . GLN B 1 193 ? 113.916 128.907 130.165 1.00 29.04 193 GLN B O 1
ATOM 3335 N N . ALA B 1 194 ? 114.143 127.431 131.840 1.00 29.34 194 ALA B N 1
ATOM 3336 C CA . ALA B 1 194 ? 114.512 128.471 132.791 1.00 29.34 194 ALA B CA 1
ATOM 3337 C C . ALA B 1 194 ? 115.297 127.858 133.939 1.00 29.34 194 ALA B C 1
ATOM 3338 O O . ALA B 1 194 ? 115.270 126.645 134.158 1.00 29.34 194 ALA B O 1
ATOM 3340 N N . VAL B 1 195 ? 115.997 128.721 134.672 1.00 31.03 195 VAL B N 1
ATOM 3341 C CA . VAL B 1 195 ? 116.755 128.336 135.857 1.00 31.03 195 VAL B CA 1
ATOM 3342 C C . VAL B 1 195 ? 116.277 129.192 137.021 1.00 31.03 195 VAL B C 1
ATOM 3343 O O . VAL B 1 195 ? 116.194 130.419 136.900 1.00 31.03 195 VAL B O 1
ATOM 3347 N N . LEU B 1 196 ? 115.964 128.549 138.143 1.00 35.17 196 LEU B N 1
ATOM 3348 C CA . LEU B 1 196 ? 115.429 129.246 139.301 1.00 35.17 196 LEU B CA 1
ATOM 3349 C C . LEU B 1 196 ? 116.560 129.773 140.183 1.00 35.17 196 LEU B C 1
ATOM 3350 O O . LEU B 1 196 ? 117.746 129.600 139.895 1.00 35.17 196 LEU B O 1
ATOM 3355 N N . SER B 1 197 ? 116.181 130.429 141.282 1.00 36.96 197 SER B N 1
ATOM 3356 C CA . SER B 1 197 ? 117.162 131.025 142.183 1.00 36.96 197 SER B CA 1
ATOM 3357 C C . SER B 1 197 ? 117.865 129.987 143.048 1.00 36.96 197 SER B C 1
ATOM 3358 O O . SER B 1 197 ? 119.019 130.195 143.439 1.00 36.96 197 SER B O 1
ATOM 3361 N N . ASP B 1 198 ? 117.199 128.879 143.358 1.00 37.35 198 ASP B N 1
ATOM 3362 C CA . ASP B 1 198 ? 117.761 127.858 144.232 1.00 37.35 198 ASP B CA 1
ATOM 3363 C C . ASP B 1 198 ? 118.561 126.802 143.480 1.00 37.35 198 ASP B C 1
ATOM 3364 O O . ASP B 1 198 ? 119.043 125.851 144.104 1.00 37.35 198 ASP B O 1
ATOM 3369 N N . GLY B 1 199 ? 118.714 126.942 142.164 1.00 34.70 199 GLY B N 1
ATOM 3370 C CA . GLY B 1 199 ? 119.537 126.048 141.380 1.00 34.70 199 GLY B CA 1
ATOM 3371 C C . GLY B 1 199 ? 118.785 124.985 140.608 1.00 34.70 199 GLY B C 1
ATOM 3372 O O . GLY B 1 199 ? 119.404 124.278 139.804 1.00 34.70 199 GLY B O 1
ATOM 3373 N N . LYS B 1 200 ? 117.480 124.848 140.822 1.00 34.52 200 LYS B N 1
ATOM 3374 C CA . LYS B 1 200 ? 116.685 123.855 140.113 1.00 34.52 200 LYS B CA 1
ATOM 3375 C C . LYS B 1 200 ? 116.209 124.430 138.786 1.00 34.52 200 LYS B C 1
ATOM 3376 O O . LYS B 1 200 ? 115.630 125.520 138.745 1.00 34.52 200 LYS B O 1
ATOM 3382 N N . VAL B 1 201 ? 116.456 123.697 137.709 1.00 30.90 201 VAL B N 1
ATOM 3383 C CA . VAL B 1 201 ? 116.049 124.114 136.373 1.00 30.90 201 VAL B CA 1
ATOM 3384 C C . VAL B 1 201 ? 114.638 123.614 136.103 1.00 30.90 201 VAL B C 1
ATOM 3385 O O . VAL B 1 201 ? 114.209 122.577 136.620 1.00 30.90 201 VAL B O 1
ATOM 3389 N N . VAL B 1 202 ? 113.900 124.369 135.294 1.00 30.09 202 VAL B N 1
ATOM 3390 C CA . VAL B 1 202 ? 112.592 123.959 134.802 1.00 30.09 202 VAL B CA 1
ATOM 3391 C C . VAL B 1 202 ? 112.674 123.856 133.285 1.00 30.09 202 VAL B C 1
ATOM 3392 O O . VAL B 1 202 ? 113.139 124.785 132.612 1.00 30.09 202 VAL B O 1
ATOM 3396 N N . GLN B 1 203 ? 112.255 122.710 132.756 1.00 28.99 203 GLN B N 1
ATOM 3397 C CA . GLN B 1 203 ? 112.387 122.399 131.341 1.00 28.99 203 GLN B CA 1
ATOM 3398 C C . GLN B 1 203 ? 111.151 122.760 130.530 1.00 28.99 203 GLN B C 1
ATOM 3399 O O . GLN B 1 203 ? 111.127 122.508 129.321 1.00 28.99 203 GLN B O 1
ATOM 3405 N N . GLY B 1 204 ? 110.133 123.341 131.155 1.00 29.54 204 GLY B N 1
ATOM 3406 C CA . GLY B 1 204 ? 108.949 123.753 130.431 1.00 29.54 204 GLY B CA 1
ATOM 3407 C C . GLY B 1 204 ? 107.832 124.227 131.335 1.00 29.54 204 GLY B C 1
ATOM 3408 O O . GLY B 1 204 ? 107.846 123.971 132.542 1.00 29.54 204 GLY B O 1
ATOM 3409 N N . LEU B 1 205 ? 106.860 124.924 130.759 1.00 32.47 205 LEU B N 1
ATOM 3410 C CA . LEU B 1 205 ? 105.696 125.386 131.497 1.00 32.47 205 LEU B CA 1
ATOM 3411 C C . LEU B 1 205 ? 104.596 124.334 131.457 1.00 32.47 205 LEU B C 1
ATOM 3412 O O . LEU B 1 205 ? 104.433 123.612 130.470 1.00 32.47 205 LEU B O 1
ATOM 3417 N N . THR B 1 206 ? 103.838 124.252 132.549 1.00 35.08 206 THR B N 1
ATOM 3418 C CA . THR B 1 206 ? 102.752 123.286 132.642 1.00 35.08 206 THR B CA 1
ATOM 3419 C C . THR B 1 206 ? 101.517 123.703 131.855 1.00 35.08 206 THR B C 1
ATOM 3420 O O . THR B 1 206 ? 100.582 122.905 131.737 1.00 35.08 206 THR B O 1
ATOM 3424 N N . ASP B 1 207 ? 101.489 124.924 131.319 1.00 33.45 207 ASP B N 1
ATOM 3425 C CA . ASP B 1 207 ? 100.345 125.404 130.560 1.00 33.45 207 ASP B CA 1
ATOM 3426 C C . ASP B 1 207 ? 100.711 126.056 129.233 1.00 33.45 207 ASP B C 1
ATOM 3427 O O . ASP B 1 207 ? 99.808 126.486 128.509 1.00 33.45 207 ASP B O 1
ATOM 3432 N N . ARG B 1 208 ? 101.995 126.142 128.892 1.00 30.12 208 ARG B N 1
ATOM 3433 C CA . ARG B 1 208 ? 102.435 126.746 127.643 1.00 30.12 208 ARG B CA 1
ATOM 3434 C C . ARG B 1 208 ? 103.381 125.800 126.918 1.00 30.12 208 ARG B C 1
ATOM 3435 O O . ARG B 1 208 ? 104.242 125.172 127.539 1.00 30.12 208 ARG B O 1
ATOM 3443 N N . LEU B 1 209 ? 103.215 125.708 125.600 1.00 28.40 209 LEU B N 1
ATOM 3444 C CA . LEU B 1 209 ? 104.063 124.886 124.750 1.00 28.40 209 LEU B CA 1
ATOM 3445 C C . LEU B 1 209 ? 104.598 125.735 123.607 1.00 28.40 209 LEU B C 1
ATOM 3446 O O . LEU B 1 209 ? 103.870 126.551 123.035 1.00 28.40 209 LEU B O 1
ATOM 3451 N N . THR B 1 210 ? 105.871 125.542 123.277 1.00 26.16 210 THR B N 1
ATOM 3452 C CA . THR B 1 210 ? 106.542 126.311 122.236 1.00 26.16 210 THR B CA 1
ATOM 3453 C C . THR B 1 210 ? 106.820 125.401 121.048 1.00 26.16 210 THR B C 1
ATOM 3454 O O . THR B 1 210 ? 107.458 124.354 121.200 1.00 26.16 210 THR B O 1
ATOM 3458 N N . LEU B 1 211 ? 106.347 125.802 119.871 1.00 26.35 211 LEU B N 1
ATOM 3459 C CA . LEU B 1 211 ? 106.493 125.024 118.649 1.00 26.35 211 LEU B CA 1
ATOM 3460 C C . LEU B 1 211 ? 107.365 125.779 117.656 1.00 26.35 211 LEU B C 1
ATOM 3461 O O . LEU B 1 211 ? 107.004 126.896 117.242 1.00 26.35 211 LEU B O 1
ATOM 3466 N N . PRO B 1 212 ? 108.514 125.230 117.256 1.00 26.07 212 PRO B N 1
ATOM 3467 C CA . PRO B 1 212 ? 109.295 125.845 116.176 1.00 26.07 212 PRO B CA 1
ATOM 3468 C C . PRO B 1 212 ? 108.789 125.377 114.818 1.00 26.07 212 PRO B C 1
ATOM 3469 O O . PRO B 1 212 ? 108.720 124.176 114.545 1.00 26.07 212 PRO B O 1
ATOM 3473 N N . LEU B 1 213 ? 108.432 126.334 113.965 1.00 26.19 213 LEU B N 1
ATOM 3474 C CA . LEU B 1 213 ? 107.880 126.047 112.643 1.00 26.19 213 LEU B CA 1
ATOM 3475 C C . LEU B 1 213 ? 108.988 126.220 111.610 1.00 26.19 213 LEU B C 1
ATOM 3476 O O . LEU B 1 213 ? 109.353 127.344 111.257 1.00 26.19 213 LEU B O 1
ATOM 3481 N N . VAL B 1 214 ? 109.519 125.102 111.124 1.00 27.36 214 VAL B N 1
ATOM 3482 C CA . VAL B 1 214 ? 110.554 125.094 110.097 1.00 27.36 214 VAL B CA 1
ATOM 3483 C C . VAL B 1 214 ? 109.976 124.428 108.857 1.00 27.36 214 VAL B C 1
ATOM 3484 O O . VAL B 1 214 ? 109.588 123.254 108.903 1.00 27.36 214 VAL B O 1
ATOM 3488 N N . ALA B 1 215 ? 109.921 125.178 107.754 1.00 28.02 215 ALA B N 1
ATOM 3489 C CA . ALA B 1 215 ? 109.385 124.689 106.482 1.00 28.02 215 ALA B CA 1
ATOM 3490 C C . ALA B 1 215 ? 107.962 124.158 106.638 1.00 28.02 215 ALA B C 1
ATOM 3491 O O . ALA B 1 215 ? 107.583 123.155 106.030 1.00 28.02 215 ALA B O 1
ATOM 3493 N N . VAL B 1 216 ? 107.164 124.839 107.457 1.00 26.80 216 VAL B N 1
ATOM 3494 C CA . VAL B 1 216 ? 105.768 124.486 107.690 1.00 26.80 216 VAL B CA 1
ATOM 3495 C C . VAL B 1 216 ? 104.900 125.604 107.133 1.00 26.80 216 VAL B C 1
ATOM 3496 O O . VAL B 1 216 ? 105.122 126.781 107.443 1.00 26.80 216 VAL B O 1
ATOM 3500 N N . VAL B 1 217 ? 103.916 125.241 106.311 1.00 29.14 217 VAL B N 1
ATOM 3501 C CA . VAL B 1 217 ? 103.060 126.218 105.650 1.00 29.14 217 VAL B CA 1
ATOM 3502 C C . VAL B 1 217 ? 101.613 126.131 106.096 1.00 29.14 217 VAL B C 1
ATOM 3503 O O . VAL B 1 217 ? 100.785 126.916 105.612 1.00 29.14 217 VAL B O 1
ATOM 3507 N N . GLY B 1 218 ? 101.268 125.207 106.989 1.00 29.31 218 GLY B N 1
ATOM 3508 C CA . GLY B 1 218 ? 99.913 125.165 107.508 1.00 29.31 218 GLY B CA 1
ATOM 3509 C C . GLY B 1 218 ? 99.840 124.424 108.820 1.00 29.31 218 GLY B C 1
ATOM 3510 O O . GLY B 1 218 ? 100.595 123.477 109.057 1.00 29.31 218 GLY B O 1
ATOM 3511 N N . ILE B 1 219 ? 98.907 124.845 109.674 1.00 28.77 219 ILE B N 1
ATOM 3512 C CA . ILE B 1 219 ? 98.675 124.190 110.957 1.00 28.77 219 ILE B CA 1
ATOM 3513 C C . ILE B 1 219 ? 97.184 123.930 111.108 1.00 28.77 219 ILE B C 1
ATOM 3514 O O . ILE B 1 219 ? 96.374 124.857 111.003 1.00 28.77 219 ILE B O 1
ATOM 3519 N N . GLU B 1 220 ? 96.821 122.679 111.372 1.00 31.46 220 GLU B N 1
ATOM 3520 C CA . GLU B 1 220 ? 95.433 122.298 111.600 1.00 31.46 220 GLU B CA 1
ATOM 3521 C C . GLU B 1 220 ? 95.275 121.815 113.034 1.00 31.46 220 GLU B C 1
ATOM 3522 O O . GLU B 1 220 ? 96.081 121.014 113.512 1.00 31.46 220 GLU B O 1
ATOM 3528 N N . ILE B 1 221 ? 94.244 122.301 113.717 1.00 30.73 221 ILE B N 1
ATOM 3529 C CA . ILE B 1 221 ? 93.973 121.941 115.103 1.00 30.73 221 ILE B CA 1
ATOM 3530 C C . ILE B 1 221 ? 92.642 121.207 115.154 1.00 30.73 221 ILE B C 1
ATOM 3531 O O . ILE B 1 221 ? 91.626 121.729 114.678 1.00 30.73 221 ILE B O 1
ATOM 3536 N N . ASN B 1 222 ? 92.653 119.996 115.717 1.00 32.32 222 ASN B N 1
ATOM 3537 C CA . ASN B 1 222 ? 91.453 119.197 115.927 1.00 32.32 222 ASN B CA 1
ATOM 3538 C C . ASN B 1 222 ? 91.254 119.024 117.425 1.00 32.32 222 ASN B C 1
ATOM 3539 O O . ASN B 1 222 ? 92.141 118.506 118.115 1.00 32.32 222 ASN B O 1
ATOM 3544 N N . LYS B 1 223 ? 90.090 119.440 117.920 1.00 32.63 223 LYS B N 1
ATOM 3545 C CA . LYS B 1 223 ? 89.803 119.434 119.346 1.00 32.63 223 LYS B CA 1
ATOM 3546 C C . LYS B 1 223 ? 88.311 119.202 119.551 1.00 32.63 223 LYS B C 1
ATOM 3547 O O . LYS B 1 223 ? 87.543 119.072 118.594 1.00 32.63 223 LYS B O 1
ATOM 3553 N N . SER B 1 224 ? 87.906 119.146 120.815 1.00 34.64 224 SER B N 1
ATOM 3554 C CA . SER B 1 224 ? 86.506 119.042 121.194 1.00 34.64 224 SER B CA 1
ATOM 3555 C C . SER B 1 224 ? 85.977 120.403 121.636 1.00 34.64 224 SER B C 1
ATOM 3556 O O . SER B 1 224 ? 86.732 121.288 122.045 1.00 34.64 224 SER B O 1
ATOM 3559 N N . GLN B 1 225 ? 84.659 120.560 121.544 1.00 36.91 225 GLN B N 1
ATOM 3560 C CA . GLN B 1 225 ? 84.022 121.814 121.920 1.00 36.91 225 GLN B CA 1
ATOM 3561 C C . GLN B 1 225 ? 84.138 122.058 123.420 1.00 36.91 225 GLN B C 1
ATOM 3562 O O . GLN B 1 225 ? 84.132 121.126 124.228 1.00 36.91 225 GLN B O 1
ATOM 3568 N N . GLY B 1 226 ? 84.242 123.333 123.789 1.00 37.44 226 GLY B N 1
ATOM 3569 C CA . GLY B 1 226 ? 84.219 123.704 125.190 1.00 37.44 226 GLY B CA 1
ATOM 3570 C C . GLY B 1 226 ? 85.216 124.767 125.606 1.00 37.44 226 GLY B C 1
ATOM 3571 O O . GLY B 1 226 ? 84.948 125.532 126.538 1.00 37.44 226 GLY B O 1
ATOM 3572 N N . SER B 1 227 ? 86.363 124.836 124.934 1.00 36.58 227 SER B N 1
ATOM 3573 C CA . SER B 1 227 ? 87.440 125.725 125.342 1.00 36.58 227 SER B CA 1
ATOM 3574 C C . SER B 1 227 ? 87.988 126.490 124.145 1.00 36.58 227 SER B C 1
ATOM 3575 O O . SER B 1 227 ? 87.937 126.018 123.006 1.00 36.58 227 SER B O 1
ATOM 3578 N N . ILE B 1 228 ? 88.523 127.676 124.425 1.00 34.67 228 ILE B N 1
ATOM 3579 C CA . ILE B 1 228 ? 89.121 128.547 123.421 1.00 34.67 228 ILE B CA 1
ATOM 3580 C C . ILE B 1 228 ? 90.629 128.340 123.430 1.00 34.67 228 ILE B C 1
ATOM 3581 O O . ILE B 1 228 ? 91.237 128.087 124.476 1.00 34.67 228 ILE B O 1
ATOM 3586 N N . ILE B 1 229 ? 91.243 128.430 122.251 1.00 33.23 229 ILE B N 1
ATOM 3587 C CA . ILE B 1 229 ? 92.678 128.217 122.098 1.00 33.23 229 ILE B CA 1
ATOM 3588 C C . ILE B 1 229 ? 93.306 129.483 121.533 1.00 33.23 229 ILE B C 1
ATOM 3589 O O . ILE B 1 229 ? 92.741 130.121 120.639 1.00 33.23 229 ILE B O 1
ATOM 3594 N N . ASN B 1 230 ? 94.474 129.847 122.058 1.00 32.08 230 ASN B N 1
ATOM 3595 C CA . ASN B 1 230 ? 95.191 131.043 121.634 1.00 32.08 230 ASN B CA 1
ATOM 3596 C C . ASN B 1 230 ? 96.600 130.671 121.196 1.00 32.08 230 ASN B C 1
ATOM 3597 O O . ASN B 1 230 ? 97.310 129.960 121.914 1.00 32.08 230 ASN B O 1
ATOM 3602 N N . PHE B 1 231 ? 96.997 131.155 120.023 1.00 30.66 231 PHE B N 1
ATOM 3603 C CA . PHE B 1 231 ? 98.350 131.005 119.509 1.00 30.66 231 PHE B CA 1
ATOM 3604 C C . PHE B 1 231 ? 99.009 132.374 119.424 1.00 30.66 231 PHE B C 1
ATOM 3605 O O . PHE B 1 231 ? 98.398 133.337 118.954 1.00 30.66 231 PHE B O 1
ATOM 3613 N N . VAL B 1 232 ? 100.253 132.459 119.881 1.00 29.16 232 VAL B N 1
ATOM 3614 C CA . VAL B 1 232 ? 101.063 133.665 119.751 1.00 29.16 232 VAL B CA 1
ATOM 3615 C C . VAL B 1 232 ? 102.203 133.345 118.796 1.00 29.16 232 VAL B C 1
ATOM 3616 O O . VAL B 1 232 ? 103.058 132.508 119.102 1.00 29.16 232 VAL B O 1
ATOM 3620 N N . VAL B 1 233 ? 102.215 134.004 117.643 1.00 27.65 233 VAL B N 1
ATOM 3621 C CA . VAL B 1 233 ? 103.167 133.702 116.583 1.00 27.65 233 VAL B CA 1
ATOM 3622 C C . VAL B 1 233 ? 104.145 134.857 116.437 1.00 27.65 233 VAL B C 1
ATOM 3623 O O . VAL B 1 233 ? 103.799 136.027 116.640 1.00 27.65 233 VAL B O 1
ATOM 3627 N N . ARG B 1 234 ? 105.381 134.516 116.078 1.00 28.78 234 ARG B N 1
ATOM 3628 C CA . ARG B 1 234 ? 106.441 135.492 115.873 1.00 28.78 234 ARG B CA 1
ATOM 3629 C C . ARG B 1 234 ? 106.898 135.462 114.421 1.00 28.78 234 ARG B C 1
ATOM 3630 O O . ARG B 1 234 ? 106.893 134.411 113.775 1.00 28.78 234 ARG B O 1
ATOM 3638 N N . CYS B 1 235 ? 107.288 136.628 113.906 1.00 30.96 235 CYS B N 1
ATOM 3639 C CA . CYS B 1 235 ? 107.800 136.711 112.545 1.00 30.96 235 CYS B CA 1
ATOM 3640 C C . CYS B 1 235 ? 108.847 137.811 112.462 1.00 30.96 235 CYS B C 1
ATOM 3641 O O . CYS B 1 235 ? 108.915 138.699 113.314 1.00 30.96 235 CYS B O 1
ATOM 3644 N N . LEU B 1 236 ? 109.669 137.736 111.418 1.00 32.13 236 LEU B N 1
ATOM 3645 C CA . LEU B 1 236 ? 110.702 138.726 111.143 1.00 32.13 236 LEU B CA 1
ATOM 3646 C C . LEU B 1 236 ? 110.497 139.256 109.733 1.00 32.13 236 LEU B C 1
ATOM 3647 O O . LEU B 1 236 ? 110.343 138.470 108.793 1.00 32.13 236 LEU B O 1
ATOM 3652 N N . LYS B 1 237 ? 110.500 140.579 109.581 1.00 33.28 237 LYS B N 1
ATOM 3653 C CA . LYS B 1 237 ? 110.378 141.146 108.243 1.00 33.28 237 LYS B CA 1
ATOM 3654 C C . LYS B 1 237 ? 111.040 142.513 108.189 1.00 33.28 237 LYS B C 1
ATOM 3655 O O . LYS B 1 237 ? 111.239 143.172 109.210 1.00 33.28 237 LYS B O 1
ATOM 3661 N N . THR B 1 238 ? 111.377 142.931 106.972 1.00 38.02 238 THR B N 1
ATOM 3662 C CA . THR B 1 238 ? 112.035 144.209 106.741 1.00 38.02 238 THR B CA 1
ATOM 3663 C C . THR B 1 238 ? 110.993 145.287 106.473 1.00 38.02 238 THR B C 1
ATOM 3664 O O . THR B 1 238 ? 110.160 145.144 105.573 1.00 38.02 238 THR B O 1
ATOM 3668 N N . VAL B 1 239 ? 111.044 146.361 107.254 1.00 39.38 239 VAL B N 1
ATOM 3669 C CA . VAL B 1 239 ? 110.111 147.467 107.092 1.00 39.38 239 VAL B CA 1
ATOM 3670 C C . VAL B 1 239 ? 110.699 148.518 106.160 1.00 39.38 239 VAL B C 1
ATOM 3671 O O . VAL B 1 239 ? 111.600 148.228 105.373 1.00 39.38 239 VAL B O 1
ATOM 3675 N N . MET C 1 1 ? 102.318 108.629 116.032 1.00 32.03 1 MET A N 1
ATOM 3676 C CA . MET C 1 1 ? 101.213 107.817 116.525 1.00 32.03 1 MET A CA 1
ATOM 3677 C C . MET C 1 1 ? 101.680 106.878 117.633 1.00 32.03 1 MET A C 1
ATOM 3678 O O . MET C 1 1 ? 102.866 106.568 117.738 1.00 32.03 1 MET A O 1
ATOM 3683 N N . LYS C 1 2 ? 100.740 106.435 118.463 1.00 30.29 2 LYS A N 1
ATOM 3684 C CA . LYS C 1 2 ? 101.058 105.524 119.552 1.00 30.29 2 LYS A CA 1
ATOM 3685 C C . LYS C 1 2 ? 101.178 104.099 119.032 1.00 30.29 2 LYS A C 1
ATOM 3686 O O . LYS C 1 2 ? 100.386 103.659 118.194 1.00 30.29 2 LYS A O 1
ATOM 3692 N N . ILE C 1 3 ? 102.177 103.376 119.535 1.00 28.74 3 ILE A N 1
ATOM 3693 C CA . ILE C 1 3 ? 102.424 102.009 119.090 1.00 28.74 3 ILE A CA 1
ATOM 3694 C C . ILE C 1 3 ? 101.821 101.024 120.082 1.00 28.74 3 ILE A C 1
ATOM 3695 O O . ILE C 1 3 ? 100.924 100.249 119.732 1.00 28.74 3 ILE A O 1
ATOM 3700 N N . ALA C 1 4 ? 102.301 101.045 121.324 1.00 30.69 4 ALA A N 1
ATOM 3701 C CA . ALA C 1 4 ? 101.822 100.092 122.315 1.00 30.69 4 ALA A CA 1
ATOM 3702 C C . ALA C 1 4 ? 102.126 100.597 123.717 1.00 30.69 4 ALA A C 1
ATOM 3703 O O . ALA C 1 4 ? 102.952 101.492 123.917 1.00 30.69 4 ALA A O 1
ATOM 3705 N N . THR C 1 5 ? 101.426 100.008 124.685 1.00 33.15 5 THR A N 1
ATOM 3706 C CA . THR C 1 5 ? 101.683 100.205 126.105 1.00 33.15 5 THR A CA 1
ATOM 3707 C C . THR C 1 5 ? 101.739 98.838 126.766 1.00 33.15 5 THR A C 1
ATOM 3708 O O . THR C 1 5 ? 100.817 98.032 126.605 1.00 33.15 5 THR A O 1
ATOM 3712 N N . ILE C 1 6 ? 102.812 98.578 127.508 1.00 34.82 6 ILE A N 1
ATOM 3713 C CA . ILE C 1 6 ? 103.078 97.267 128.086 1.00 34.82 6 ILE A CA 1
ATOM 3714 C C . ILE C 1 6 ? 103.111 97.402 129.601 1.00 34.82 6 ILE A C 1
ATOM 3715 O O . ILE C 1 6 ? 103.839 98.245 130.140 1.00 34.82 6 ILE A O 1
ATOM 3720 N N . THR C 1 7 ? 102.322 96.573 130.279 1.00 39.89 7 THR A N 1
ATOM 3721 C CA . THR C 1 7 ? 102.334 96.491 131.730 1.00 39.89 7 THR A CA 1
ATOM 3722 C C . THR C 1 7 ? 101.928 95.083 132.137 1.00 39.89 7 THR A C 1
ATOM 3723 O O . THR C 1 7 ? 101.269 94.363 131.382 1.00 39.89 7 THR A O 1
ATOM 3727 N N . GLY C 1 8 ? 102.335 94.693 133.336 1.00 39.54 8 GLY A N 1
ATOM 3728 C CA . GLY C 1 8 ? 102.006 93.360 133.839 1.00 39.54 8 GLY A CA 1
ATOM 3729 C C . GLY C 1 8 ? 102.839 92.214 133.308 1.00 39.54 8 GLY A C 1
ATOM 3730 O O . GLY C 1 8 ? 103.339 91.399 134.088 1.00 39.54 8 GLY A O 1
ATOM 3731 N N . VAL C 1 9 ? 103.003 92.131 131.992 1.00 38.96 9 VAL A N 1
ATOM 3732 C CA . VAL C 1 9 ? 103.746 91.041 131.379 1.00 38.96 9 VAL A CA 1
ATOM 3733 C C . VAL C 1 9 ? 105.232 91.378 131.374 1.00 38.96 9 VAL A C 1
ATOM 3734 O O . VAL C 1 9 ? 105.638 92.531 131.538 1.00 38.96 9 VAL A O 1
ATOM 3738 N N . THR C 1 10 ? 106.056 90.349 131.183 1.00 37.65 10 THR A N 1
ATOM 3739 C CA . THR C 1 10 ? 107.506 90.497 131.156 1.00 37.65 10 THR A CA 1
ATOM 3740 C C . THR C 1 10 ? 108.082 90.396 129.749 1.00 37.65 10 THR A C 1
ATOM 3741 O O . THR C 1 10 ? 109.306 90.331 129.596 1.00 37.65 10 THR A O 1
ATOM 3745 N N . LYS C 1 11 ? 107.237 90.379 128.721 1.00 37.23 11 LYS A N 1
ATOM 3746 C CA . LYS C 1 11 ? 107.717 90.254 127.346 1.00 37.23 11 LYS A CA 1
ATOM 3747 C C . LYS C 1 11 ? 106.677 90.849 126.412 1.00 37.23 11 LYS A C 1
ATOM 3748 O O . LYS C 1 11 ? 105.552 90.346 126.340 1.00 37.23 11 LYS A O 1
ATOM 3754 N N . SER C 1 12 ? 107.049 91.909 125.704 1.00 35.87 12 SER A N 1
ATOM 3755 C CA . SER C 1 12 ? 106.142 92.543 124.758 1.00 35.87 12 SER A CA 1
ATOM 3756 C C . SER C 1 12 ? 106.010 91.691 123.497 1.00 35.87 12 SER A C 1
ATOM 3757 O O . SER C 1 12 ? 106.978 91.055 123.073 1.00 35.87 12 SER A O 1
ATOM 3760 N N . PRO C 1 13 ? 104.830 91.660 122.884 1.00 35.48 13 PRO A N 1
ATOM 3761 C CA . PRO C 1 13 ? 104.678 90.942 121.615 1.00 35.48 13 PRO A CA 1
ATOM 3762 C C . PRO C 1 13 ? 105.420 91.649 120.491 1.00 35.48 13 PRO A C 1
ATOM 3763 O O . PRO C 1 13 ? 105.788 92.821 120.587 1.00 35.48 13 PRO A O 1
ATOM 3767 N N . GLU C 1 14 ? 105.641 90.908 119.409 1.00 33.39 14 GLU A N 1
ATOM 3768 C CA . GLU C 1 14 ? 106.356 91.438 118.250 1.00 33.39 14 GLU A CA 1
ATOM 3769 C C . GLU C 1 14 ? 105.458 92.439 117.534 1.00 33.39 14 GLU A C 1
ATOM 3770 O O . GLU C 1 14 ? 104.638 92.070 116.692 1.00 33.39 14 GLU A O 1
ATOM 3776 N N . LEU C 1 15 ? 105.614 93.716 117.872 1.00 32.97 15 LEU A N 1
ATOM 3777 C CA . LEU C 1 15 ? 104.775 94.764 117.311 1.00 32.97 15 LEU A CA 1
ATOM 3778 C C . LEU C 1 15 ? 105.204 95.100 115.889 1.00 32.97 15 LEU A C 1
ATOM 3779 O O . LEU C 1 15 ? 106.398 95.209 115.591 1.00 32.97 15 LEU A O 1
ATOM 3784 N N . GLN C 1 16 ? 104.217 95.273 115.015 1.00 35.16 16 GLN A N 1
ATOM 3785 C CA . GLN C 1 16 ? 104.439 95.554 113.604 1.00 35.16 16 GLN A CA 1
ATOM 3786 C C . GLN C 1 16 ? 103.961 96.962 113.278 1.00 35.16 16 GLN A C 1
ATOM 3787 O O . GLN C 1 16 ? 102.856 97.353 113.667 1.00 35.16 16 GLN A O 1
ATOM 3793 N N . VAL C 1 17 ? 104.796 97.715 112.567 1.00 34.17 17 VAL A N 1
ATOM 3794 C CA . VAL C 1 17 ? 104.478 99.065 112.123 1.00 34.17 17 VAL A CA 1
ATOM 3795 C C . VAL C 1 17 ? 104.566 99.098 110.605 1.00 34.17 17 VAL A C 1
ATOM 3796 O O . VAL C 1 17 ? 105.584 98.693 110.027 1.00 34.17 17 VAL A O 1
ATOM 3800 N N . THR C 1 18 ? 103.498 99.568 109.965 1.00 35.26 18 THR A N 1
ATOM 3801 C CA . THR C 1 18 ? 103.451 99.709 108.516 1.00 35.26 18 THR A CA 1
ATOM 3802 C C . THR C 1 18 ? 103.673 101.140 108.051 1.00 35.26 18 THR A C 1
ATOM 3803 O O . THR C 1 18 ? 104.175 101.347 106.942 1.00 35.26 18 THR A O 1
ATOM 3807 N N . LYS C 1 19 ? 103.305 102.125 108.864 1.00 34.02 19 LYS A N 1
ATOM 3808 C CA . LYS C 1 19 ? 103.577 103.514 108.527 1.00 34.02 19 LYS A CA 1
ATOM 3809 C C . LYS C 1 19 ? 105.067 103.804 108.645 1.00 34.02 19 LYS A C 1
ATOM 3810 O O . LYS C 1 19 ? 105.726 103.381 109.599 1.00 34.02 19 LYS A O 1
ATOM 3816 N N . ALA C 1 20 ? 105.598 104.530 107.667 1.00 32.20 20 ALA A N 1
ATOM 3817 C CA . ALA C 1 20 ? 107.019 104.862 107.645 1.00 32.20 20 ALA A CA 1
ATOM 3818 C C . ALA C 1 20 ? 107.322 105.876 108.740 1.00 32.20 20 ALA A C 1
ATOM 3819 O O . ALA C 1 20 ? 106.967 107.053 108.622 1.00 32.20 20 ALA A O 1
ATOM 3821 N N . ILE C 1 21 ? 107.979 105.426 109.805 1.00 30.11 21 ILE A N 1
ATOM 3822 C CA . ILE C 1 21 ? 108.322 106.285 110.924 1.00 30.11 21 ILE A CA 1
ATOM 3823 C C . ILE C 1 21 ? 109.793 106.661 110.828 1.00 30.11 21 ILE A C 1
ATOM 3824 O O . ILE C 1 21 ? 110.597 105.990 110.175 1.00 30.11 21 ILE A O 1
ATOM 3829 N N . GLY C 1 22 ? 110.153 107.753 111.494 1.00 27.79 22 GLY A N 1
ATOM 3830 C CA . GLY C 1 22 ? 111.517 108.240 111.460 1.00 27.79 22 GLY A CA 1
ATOM 3831 C C . GLY C 1 22 ? 112.248 108.096 112.777 1.00 27.79 22 GLY A C 1
ATOM 3832 O O . GLY C 1 22 ? 113.480 108.026 112.802 1.00 27.79 22 GLY A O 1
ATOM 3833 N N . ALA C 1 23 ? 111.504 108.050 113.879 1.00 25.79 23 ALA A N 1
ATOM 3834 C CA . ALA C 1 23 ? 112.116 107.948 115.194 1.00 25.79 23 ALA A CA 1
ATOM 3835 C C . ALA C 1 23 ? 111.145 107.282 116.157 1.00 25.79 23 ALA A C 1
ATOM 3836 O O . ALA C 1 23 ? 109.945 107.180 115.891 1.00 25.79 23 ALA A O 1
ATOM 3838 N N . LEU C 1 24 ? 111.682 106.836 117.286 1.00 25.64 24 LEU A N 1
ATOM 3839 C CA . LEU C 1 24 ? 110.900 106.210 118.339 1.00 25.64 24 LEU A CA 1
ATOM 3840 C C . LEU C 1 24 ? 110.928 107.077 119.590 1.00 25.64 24 LEU A C 1
ATOM 3841 O O . LEU C 1 24 ? 111.869 107.840 119.818 1.00 25.64 24 LEU A O 1
ATOM 3846 N N . ILE C 1 25 ? 109.877 106.963 120.393 1.00 25.28 25 ILE A N 1
ATOM 3847 C CA . ILE C 1 25 ? 109.775 107.650 121.673 1.00 25.28 25 ILE A CA 1
ATOM 3848 C C . ILE C 1 25 ? 109.518 106.596 122.736 1.00 25.28 25 ILE A C 1
ATOM 3849 O O . ILE C 1 25 ? 108.509 105.878 122.675 1.00 25.28 25 ILE A O 1
ATOM 3854 N N . LEU C 1 26 ? 110.430 106.504 123.700 1.00 27.91 26 LEU A N 1
ATOM 3855 C CA . LEU C 1 26 ? 110.369 105.531 124.781 1.00 27.91 26 LEU A CA 1
ATOM 3856 C C . LEU C 1 26 ? 110.058 106.264 126.077 1.00 27.91 26 LEU A C 1
ATOM 3857 O O . LEU C 1 26 ? 110.792 107.178 126.468 1.00 27.91 26 LEU A O 1
ATOM 3862 N N . SER C 1 27 ? 108.977 105.862 126.740 1.00 29.33 27 SER A N 1
ATOM 3863 C CA . SER C 1 27 ? 108.567 106.469 127.995 1.00 29.33 27 SER A CA 1
ATOM 3864 C C . SER C 1 27 ? 108.283 105.381 129.019 1.00 29.33 27 SER A C 1
ATOM 3865 O O . SER C 1 27 ? 107.740 104.322 128.685 1.00 29.33 27 SER A O 1
ATOM 3868 N N . SER C 1 28 ? 108.669 105.645 130.262 1.00 31.69 28 SER A N 1
ATOM 3869 C CA . SER C 1 28 ? 108.471 104.685 131.340 1.00 31.69 28 SER A CA 1
ATOM 3870 C C . SER C 1 28 ? 108.459 105.427 132.668 1.00 31.69 28 SER A C 1
ATOM 3871 O O . SER C 1 28 ? 108.886 106.581 132.764 1.00 31.69 28 SER A O 1
ATOM 3874 N N . ASP C 1 29 ? 107.968 104.741 133.696 1.00 33.48 29 ASP A N 1
ATOM 3875 C CA . ASP C 1 29 ? 107.880 105.292 135.040 1.00 33.48 29 ASP A CA 1
ATOM 3876 C C . ASP C 1 29 ? 109.124 105.021 135.876 1.00 33.48 29 ASP A C 1
ATOM 3877 O O . ASP C 1 29 ? 109.143 105.367 137.061 1.00 33.48 29 ASP A O 1
ATOM 3882 N N . VAL C 1 30 ? 110.152 104.409 135.296 1.00 32.77 30 VAL A N 1
ATOM 3883 C CA . VAL C 1 30 ? 111.414 104.151 135.979 1.00 32.77 30 VAL A CA 1
ATOM 3884 C C . VAL C 1 30 ? 112.473 105.076 135.400 1.00 32.77 30 VAL A C 1
ATOM 3885 O O . VAL C 1 30 ? 112.506 105.319 134.188 1.00 32.77 30 VAL A O 1
ATOM 3889 N N . ALA C 1 31 ? 113.334 105.598 136.269 1.00 31.77 31 ALA A N 1
ATOM 3890 C CA . ALA C 1 31 ? 114.362 106.529 135.835 1.00 31.77 31 ALA A CA 1
ATOM 3891 C C . ALA C 1 31 ? 115.378 105.831 134.936 1.00 31.77 31 ALA A C 1
ATOM 3892 O O . ALA C 1 31 ? 115.475 104.601 134.896 1.00 31.77 31 ALA A O 1
ATOM 3894 N N . LEU C 1 32 ? 116.141 106.644 134.200 1.00 31.28 32 LEU A N 1
ATOM 3895 C CA . LEU C 1 32 ? 117.151 106.099 133.299 1.00 31.28 32 LEU A CA 1
ATOM 3896 C C . LEU C 1 32 ? 118.207 105.305 134.055 1.00 31.28 32 LEU A C 1
ATOM 3897 O O . LEU C 1 32 ? 118.725 104.309 133.536 1.00 31.28 32 LEU A O 1
ATOM 3902 N N . SER C 1 33 ? 118.534 105.721 135.279 1.00 31.50 33 SER A N 1
ATOM 3903 C CA . SER C 1 33 ? 119.503 104.986 136.082 1.00 31.50 33 SER A CA 1
ATOM 3904 C C . SER C 1 33 ? 118.942 103.676 136.619 1.00 31.50 33 SER A C 1
ATOM 3905 O O . SER C 1 33 ? 119.719 102.776 136.954 1.00 31.50 33 SER A O 1
ATOM 3908 N N . ALA C 1 34 ? 117.617 103.547 136.707 1.00 31.86 34 ALA A N 1
ATOM 3909 C CA . ALA C 1 34 ? 117.003 102.361 137.290 1.00 31.86 34 ALA A CA 1
ATOM 3910 C C . ALA C 1 34 ? 116.830 101.218 136.298 1.00 31.86 34 ALA A C 1
ATOM 3911 O O . ALA C 1 34 ? 116.452 100.117 136.714 1.00 31.86 34 ALA A O 1
ATOM 3913 N N . LEU C 1 35 ? 117.087 101.442 135.012 1.00 31.15 35 LEU A N 1
ATOM 3914 C CA . LEU C 1 35 ? 116.983 100.369 134.032 1.00 31.15 35 LEU A CA 1
ATOM 3915 C C . LEU C 1 35 ? 118.083 99.342 134.271 1.00 31.15 35 LEU A C 1
ATOM 3916 O O . LEU C 1 35 ? 119.261 99.693 134.378 1.00 31.15 35 LEU A O 1
ATOM 3921 N N . THR C 1 36 ? 117.698 98.068 134.357 1.00 32.98 36 THR A N 1
ATOM 3922 C CA . THR C 1 36 ? 118.639 97.009 134.709 1.00 32.98 36 THR A CA 1
ATOM 3923 C C . THR C 1 36 ? 118.845 96.004 133.584 1.00 32.98 36 THR A C 1
ATOM 3924 O O . THR C 1 36 ? 119.985 95.802 133.152 1.00 32.98 36 THR A O 1
ATOM 3928 N N . THR C 1 37 ? 117.782 95.364 133.088 1.00 31.44 37 THR A N 1
ATOM 3929 C CA . THR C 1 37 ? 117.930 94.250 132.161 1.00 31.44 37 THR A CA 1
ATOM 3930 C C . THR C 1 37 ? 117.028 94.322 130.937 1.00 31.44 37 THR A C 1
ATOM 3931 O O . THR C 1 37 ? 117.035 93.380 130.137 1.00 31.44 37 THR A O 1
ATOM 3935 N N . GLU C 1 38 ? 116.258 95.393 130.764 1.00 31.15 38 GLU A N 1
ATOM 3936 C CA . GLU C 1 38 ? 115.351 95.480 129.627 1.00 31.15 38 GLU A CA 1
ATOM 3937 C C . GLU C 1 38 ? 116.131 95.519 128.319 1.00 31.15 38 GLU A C 1
ATOM 3938 O O . GLU C 1 38 ? 117.182 96.157 128.221 1.00 31.15 38 GLU A O 1
ATOM 3944 N N . LYS C 1 39 ? 115.609 94.828 127.307 1.00 28.21 39 LYS A N 1
ATOM 3945 C CA . LYS C 1 39 ? 116.261 94.726 126.011 1.00 28.21 39 LYS A CA 1
ATOM 3946 C C . LYS C 1 39 ? 115.269 95.045 124.902 1.00 28.21 39 LYS A C 1
ATOM 3947 O O . LYS C 1 39 ? 114.072 94.767 125.018 1.00 28.21 39 LYS A O 1
ATOM 3953 N N . ILE C 1 40 ? 115.787 95.617 123.818 1.00 26.80 40 ILE A N 1
ATOM 3954 C CA . ILE C 1 40 ? 114.987 96.032 122.673 1.00 26.80 40 ILE A CA 1
ATOM 3955 C C . ILE C 1 40 ? 115.589 95.428 121.412 1.00 26.80 40 ILE A C 1
ATOM 3956 O O . ILE C 1 40 ? 116.814 95.301 121.295 1.00 26.80 40 ILE A O 1
ATOM 3961 N N . SER C 1 41 ? 114.724 95.030 120.480 1.00 28.44 41 SER A N 1
ATOM 3962 C CA . SER C 1 41 ? 115.150 94.496 119.191 1.00 28.44 41 SER A CA 1
ATOM 3963 C C . SER C 1 41 ? 114.280 95.105 118.104 1.00 28.44 41 SER A C 1
ATOM 3964 O O . SER C 1 41 ? 113.056 94.943 118.123 1.00 28.44 41 SER A O 1
ATOM 3967 N N . ILE C 1 42 ? 114.908 95.798 117.157 1.00 27.07 42 ILE A N 1
ATOM 3968 C CA . ILE C 1 42 ? 114.217 96.460 116.058 1.00 27.07 42 ILE A CA 1
ATOM 3969 C C . ILE C 1 42 ? 114.801 95.943 114.753 1.00 27.07 42 ILE A C 1
ATOM 3970 O O . ILE C 1 42 ? 116.025 95.843 114.617 1.00 27.07 42 ILE A O 1
ATOM 3975 N N . TYR C 1 43 ? 113.934 95.615 113.797 1.00 28.19 43 TYR A N 1
ATOM 3976 C CA . TYR C 1 43 ? 114.420 95.223 112.482 1.00 28.19 43 TYR A CA 1
ATOM 3977 C C . TYR C 1 43 ? 113.373 95.548 111.426 1.00 28.19 43 TYR A C 1
ATOM 3978 O O . TYR C 1 43 ? 112.227 95.884 111.732 1.00 28.19 43 TYR A O 1
ATOM 3987 N N . ILE C 1 44 ? 113.801 95.480 110.169 1.00 29.13 44 ILE A N 1
ATOM 3988 C CA . ILE C 1 44 ? 112.950 95.728 109.012 1.00 29.13 44 ILE A CA 1
ATOM 3989 C C . ILE C 1 44 ? 112.721 94.399 108.311 1.00 29.13 44 ILE A C 1
ATOM 3990 O O . ILE C 1 44 ? 113.680 93.720 107.919 1.00 29.13 44 ILE A O 1
ATOM 3995 N N . GLU C 1 45 ? 111.453 94.036 108.150 1.00 32.38 45 GLU A N 1
ATOM 3996 C CA . GLU C 1 45 ? 111.061 92.772 107.548 1.00 32.38 45 GLU A CA 1
ATOM 3997 C C . GLU C 1 45 ? 110.574 93.006 106.126 1.00 32.38 45 GLU A C 1
ATOM 3998 O O . GLU C 1 45 ? 109.722 93.871 105.889 1.00 32.38 45 GLU A O 1
ATOM 4004 N N . ARG C 1 46 ? 111.121 92.238 105.188 1.00 33.10 46 ARG A N 1
ATOM 4005 C CA . ARG C 1 46 ? 110.711 92.258 103.793 1.00 33.10 46 ARG A CA 1
ATOM 4006 C C . ARG C 1 46 ? 109.969 90.970 103.466 1.00 33.10 46 ARG A C 1
ATOM 4007 O O . ARG C 1 46 ? 110.380 89.884 103.886 1.00 33.10 46 ARG A O 1
ATOM 4015 N N . GLY C 1 47 ? 108.870 91.098 102.722 1.00 33.14 47 GLY A N 1
ATOM 4016 C CA . GLY C 1 47 ? 108.068 89.928 102.400 1.00 33.14 47 GLY A CA 1
ATOM 4017 C C . GLY C 1 47 ? 108.814 88.911 101.559 1.00 33.14 47 GLY A C 1
ATOM 4018 O O . GLY C 1 47 ? 108.718 87.705 101.797 1.00 33.14 47 GLY A O 1
ATOM 4019 N N . ASN C 1 48 ? 109.567 89.380 100.564 1.00 33.98 48 ASN A N 1
ATOM 4020 C CA . ASN C 1 48 ? 110.336 88.515 99.667 1.00 33.98 48 ASN A CA 1
ATOM 4021 C C . ASN C 1 48 ? 111.759 89.061 99.597 1.00 33.98 48 ASN A C 1
ATOM 4022 O O . ASN C 1 48 ? 112.077 89.879 98.730 1.00 33.98 48 ASN A O 1
ATOM 4027 N N . GLY C 1 49 ? 112.612 88.608 100.507 1.00 31.56 49 GLY A N 1
ATOM 4028 C CA . GLY C 1 49 ? 113.987 89.070 100.529 1.00 31.56 49 GLY A CA 1
ATOM 4029 C C . GLY C 1 49 ? 114.642 88.740 101.859 1.00 31.56 49 GLY A C 1
ATOM 4030 O O . GLY C 1 49 ? 114.186 87.865 102.591 1.00 31.56 49 GLY A O 1
ATOM 4031 N N . SER C 1 50 ? 115.718 89.466 102.144 1.00 31.18 50 SER A N 1
ATOM 4032 C CA . SER C 1 50 ? 116.507 89.277 103.351 1.00 31.18 50 SER A CA 1
ATOM 4033 C C . SER C 1 50 ? 116.179 90.367 104.363 1.00 31.18 50 SER A C 1
ATOM 4034 O O . SER C 1 50 ? 116.032 91.538 104.002 1.00 31.18 50 SER A O 1
ATOM 4037 N N . ASN C 1 51 ? 116.071 89.974 105.629 1.00 28.93 51 ASN A N 1
ATOM 4038 C CA . ASN C 1 51 ? 115.737 90.911 106.689 1.00 28.93 51 ASN A CA 1
ATOM 4039 C C . ASN C 1 51 ? 116.866 91.917 106.894 1.00 28.93 51 ASN A C 1
ATOM 4040 O O . ASN C 1 51 ? 118.030 91.661 106.576 1.00 28.93 51 ASN A O 1
ATOM 4045 N N . VAL C 1 52 ? 116.509 93.078 107.436 1.00 28.04 52 VAL A N 1
ATOM 4046 C CA . VAL C 1 52 ? 117.475 94.120 107.769 1.00 28.04 52 VAL A CA 1
ATOM 4047 C C . VAL C 1 52 ? 117.519 94.231 109.286 1.00 28.04 52 VAL A C 1
ATOM 4048 O O . VAL C 1 52 ? 116.532 94.629 109.915 1.00 28.04 52 VAL A O 1
ATOM 4052 N N . ILE C 1 53 ? 118.658 93.893 109.880 1.00 26.95 53 ILE A N 1
ATOM 4053 C CA . ILE C 1 53 ? 118.803 93.850 111.331 1.00 26.95 53 ILE A CA 1
ATOM 4054 C C . ILE C 1 53 ? 119.509 95.119 111.785 1.00 26.95 53 ILE A C 1
ATOM 4055 O O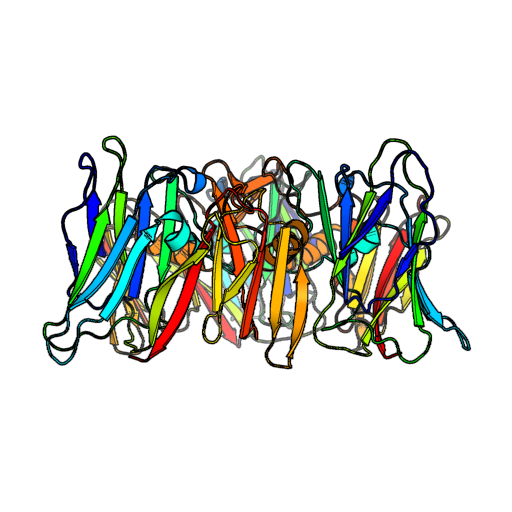 . ILE C 1 53 ? 120.682 95.338 111.459 1.00 26.95 53 ILE A O 1
ATOM 4060 N N . LEU C 1 54 ? 118.798 95.951 112.545 1.00 24.97 54 LEU A N 1
ATOM 4061 C CA . LEU C 1 54 ? 119.370 97.179 113.088 1.00 24.97 54 LEU A CA 1
ATOM 4062 C C . LEU C 1 54 ? 119.906 96.958 114.500 1.00 24.97 54 LEU A C 1
ATOM 4063 O O . LEU C 1 54 ? 121.094 97.169 114.763 1.00 24.97 54 LEU A O 1
ATOM 4068 N N . ALA C 1 55 ? 119.038 96.534 115.415 1.00 26.29 55 ALA A N 1
ATOM 4069 C CA . ALA C 1 55 ? 119.421 96.210 116.781 1.00 26.29 55 ALA A CA 1
ATOM 4070 C C . ALA C 1 55 ? 118.879 94.834 117.136 1.00 26.29 55 ALA A C 1
ATOM 4071 O O . ALA C 1 55 ? 117.733 94.508 116.812 1.00 26.29 55 ALA A O 1
ATOM 4073 N N . ASN C 1 56 ? 119.705 94.029 117.800 1.00 27.82 56 ASN A N 1
ATOM 4074 C CA . ASN C 1 56 ? 119.340 92.664 118.178 1.00 27.82 56 ASN A CA 1
ATOM 4075 C C . ASN C 1 56 ? 119.578 92.496 119.676 1.00 27.82 56 ASN A C 1
ATOM 4076 O O . ASN C 1 56 ? 120.718 92.299 120.108 1.00 27.82 56 ASN A O 1
ATOM 4081 N N . LYS C 1 57 ? 118.498 92.568 120.455 1.00 27.41 57 LYS A N 1
ATOM 4082 C CA . LYS C 1 57 ? 118.551 92.393 121.908 1.00 27.41 57 LYS A CA 1
ATOM 4083 C C . LYS C 1 57 ? 119.548 93.354 122.549 1.00 27.41 57 LYS A C 1
ATOM 4084 O O . LYS C 1 57 ? 120.318 92.986 123.437 1.00 27.41 57 LYS A O 1
ATOM 4090 N N . VAL C 1 58 ? 119.534 94.600 122.092 1.00 25.97 58 VAL A N 1
ATOM 4091 C CA . VAL C 1 58 ? 120.415 95.622 122.642 1.00 25.97 58 VAL A CA 1
ATOM 4092 C C . VAL C 1 58 ? 119.810 96.156 123.931 1.00 25.97 58 VAL A C 1
ATOM 4093 O O . VAL C 1 58 ? 118.591 96.339 124.032 1.00 25.97 58 VAL A O 1
ATOM 4097 N N . LEU C 1 59 ? 120.658 96.385 124.932 1.00 26.61 59 LEU A N 1
ATOM 4098 C CA . LEU C 1 59 ? 120.186 96.927 126.199 1.00 26.61 59 LEU A CA 1
ATOM 4099 C C . LEU C 1 59 ? 119.510 98.274 125.983 1.00 26.61 59 LEU A C 1
ATOM 4100 O O . LEU C 1 59 ? 119.981 99.110 125.207 1.00 26.61 59 LEU A O 1
ATOM 4105 N N . LEU C 1 60 ? 118.386 98.473 126.674 1.00 26.32 60 LEU A N 1
ATOM 4106 C CA . LEU C 1 60 ? 117.626 99.708 126.518 1.00 26.32 60 LEU A CA 1
ATOM 4107 C C . LEU C 1 60 ? 118.424 100.908 127.010 1.00 26.32 60 LEU A C 1
ATOM 4108 O O . LEU C 1 60 ? 118.358 101.994 126.420 1.00 26.32 60 LEU A O 1
ATOM 4113 N N . LYS C 1 61 ? 119.186 100.730 128.092 1.00 27.47 61 LYS A N 1
ATOM 4114 C CA . LYS C 1 61 ? 120.030 101.806 128.602 1.00 27.47 61 LYS A CA 1
ATOM 4115 C C . LYS C 1 61 ? 121.063 102.233 127.567 1.00 27.47 61 LYS A C 1
ATOM 4116 O O . LYS C 1 61 ? 121.249 103.429 127.313 1.00 27.47 61 LYS A O 1
ATOM 4122 N N . ASP C 1 62 ? 121.745 101.261 126.956 1.00 25.27 62 ASP A N 1
ATOM 4123 C CA . ASP C 1 62 ? 122.736 101.579 125.934 1.00 25.27 62 ASP A CA 1
ATOM 4124 C C . ASP C 1 62 ? 122.086 102.212 124.712 1.00 25.27 62 ASP A C 1
ATOM 4125 O O . ASP C 1 62 ? 122.642 103.143 124.121 1.00 25.27 62 ASP A O 1
ATOM 4130 N N . PHE C 1 63 ? 120.911 101.718 124.319 1.00 24.13 63 PHE A N 1
ATOM 4131 C CA . PHE C 1 63 ? 120.194 102.298 123.188 1.00 24.13 63 PHE A CA 1
ATOM 4132 C C . PHE C 1 63 ? 119.872 103.767 123.440 1.00 24.13 63 PHE A C 1
ATOM 4133 O O . PHE C 1 63 ? 120.114 104.628 122.582 1.00 24.13 63 PHE A O 1
ATOM 4141 N N . ILE C 1 64 ? 119.342 104.073 124.626 1.00 23.79 64 ILE A N 1
ATOM 4142 C CA . ILE C 1 64 ? 118.986 105.450 124.954 1.00 23.79 64 ILE A CA 1
ATOM 4143 C C . ILE C 1 64 ? 120.230 106.329 125.020 1.00 23.79 64 ILE A C 1
ATOM 4144 O O . ILE C 1 64 ? 120.244 107.447 124.492 1.00 23.79 64 ILE A O 1
ATOM 4149 N N . LEU C 1 65 ? 121.294 105.841 125.665 1.00 23.37 65 LEU A N 1
ATOM 4150 C CA . LEU C 1 65 ? 122.510 106.640 125.780 1.00 23.37 65 LEU A CA 1
ATOM 4151 C C . LEU C 1 65 ? 123.156 106.888 124.422 1.00 23.37 65 LEU A C 1
ATOM 4152 O O . LEU C 1 65 ? 123.751 107.949 124.207 1.00 23.37 65 LEU A O 1
ATOM 4157 N N . ALA C 1 66 ? 123.057 105.927 123.501 1.00 23.55 66 ALA A N 1
ATOM 4158 C CA . ALA C 1 66 ? 123.584 106.136 122.158 1.00 23.55 66 ALA A CA 1
ATOM 4159 C C . ALA C 1 66 ? 122.744 107.142 121.386 1.00 23.55 66 ALA A C 1
ATOM 4160 O O . ALA C 1 66 ? 123.287 108.026 120.714 1.00 23.55 66 ALA A O 1
ATOM 4162 N N . SER C 1 67 ? 121.419 107.027 121.469 1.00 24.67 67 SER A N 1
ATOM 4163 C CA . SER C 1 67 ? 120.551 107.868 120.656 1.00 24.67 67 SER A CA 1
ATOM 4164 C C . SER C 1 67 ? 120.345 109.264 121.229 1.00 24.67 67 SER A C 1
ATOM 4165 O O . SER C 1 67 ? 119.843 110.135 120.512 1.00 24.67 67 SER A O 1
ATOM 4168 N N . THR C 1 68 ? 120.719 109.506 122.485 1.00 25.30 68 THR A N 1
ATOM 4169 C CA . THR C 1 68 ? 120.474 110.810 123.091 1.00 25.30 68 THR A CA 1
ATOM 4170 C C . THR C 1 68 ? 121.764 111.485 123.540 1.00 25.30 68 THR A C 1
ATOM 4171 O O . THR C 1 68 ? 121.833 112.021 124.650 1.00 25.30 68 THR A O 1
ATOM 4175 N N . TYR C 1 69 ? 122.788 111.468 122.693 1.00 25.28 69 TYR A N 1
ATOM 4176 C CA . TYR C 1 69 ? 124.059 112.119 122.978 1.00 25.28 69 TYR A CA 1
ATOM 4177 C C . TYR C 1 69 ? 124.168 113.397 122.159 1.00 25.28 69 TYR A C 1
ATOM 4178 O O . TYR C 1 69 ? 124.000 113.370 120.935 1.00 25.28 69 TYR A O 1
ATOM 4187 N N . GLY C 1 70 ? 124.452 114.508 122.833 1.00 25.86 70 GLY A N 1
ATOM 4188 C CA . GLY C 1 70 ? 124.567 115.788 122.163 1.00 25.86 70 GLY A CA 1
ATOM 4189 C C . GLY C 1 70 ? 123.852 116.908 122.890 1.00 25.86 70 GLY A C 1
ATOM 4190 O O . GLY C 1 70 ? 123.836 116.945 124.123 1.00 25.86 70 GLY A O 1
ATOM 4191 N N . THR C 1 71 ? 123.258 117.832 122.131 1.00 27.58 71 THR A N 1
ATOM 4192 C CA . THR C 1 71 ? 122.544 118.948 122.745 1.00 27.58 71 THR A CA 1
ATOM 4193 C C . THR C 1 71 ? 121.345 118.464 123.551 1.00 27.58 71 THR A C 1
ATOM 4194 O O . THR C 1 71 ? 121.081 118.968 124.649 1.00 27.58 71 THR A O 1
ATOM 4198 N N . GLU C 1 72 ? 120.611 117.487 123.028 1.00 27.44 72 GLU A N 1
ATOM 4199 C CA . GLU C 1 72 ? 119.408 116.989 123.680 1.00 27.44 72 GLU A CA 1
ATOM 4200 C C . GLU C 1 72 ? 119.787 116.076 124.846 1.00 27.44 72 GLU A C 1
ATOM 4201 O O . GLU C 1 72 ? 120.963 115.898 125.177 1.00 27.44 72 GLU A O 1
ATOM 4207 N N . ASN C 1 73 ? 118.784 115.487 125.481 1.00 25.94 73 ASN A N 1
ATOM 4208 C CA . ASN C 1 73 ? 118.966 114.570 126.604 1.00 25.94 73 ASN A CA 1
ATOM 4209 C C . ASN C 1 73 ? 117.646 113.835 126.811 1.00 25.94 73 ASN A C 1
ATOM 4210 O O . ASN C 1 73 ? 116.724 113.944 125.995 1.00 25.94 73 ASN A O 1
ATOM 4215 N N . THR C 1 74 ? 117.554 113.080 127.902 1.00 25.64 74 THR A N 1
ATOM 4216 C CA . THR C 1 74 ? 116.320 112.409 128.287 1.00 25.64 74 THR A CA 1
ATOM 4217 C C . THR C 1 74 ? 115.618 113.247 129.345 1.00 25.64 74 THR A C 1
ATOM 4218 O O . THR C 1 74 ? 116.243 113.663 130.326 1.00 25.64 74 THR A O 1
ATOM 4222 N N . GLN C 1 75 ? 114.328 113.495 129.147 1.00 27.92 75 GLN A N 1
ATOM 4223 C CA . GLN C 1 75 ? 113.569 114.357 130.042 1.00 27.92 75 GLN A CA 1
ATOM 4224 C C . GLN C 1 75 ? 112.591 113.528 130.869 1.00 27.92 75 GLN A C 1
ATOM 4225 O O . GLN C 1 75 ? 112.589 112.297 130.828 1.00 27.92 75 GLN A O 1
ATOM 4231 N N . SER C 1 76 ? 111.765 114.221 131.647 1.00 30.64 76 SER A N 1
ATOM 4232 C CA . SER C 1 76 ? 110.801 113.545 132.502 1.00 30.64 76 SER A CA 1
ATOM 4233 C C . SER C 1 76 ? 109.657 114.495 132.818 1.00 30.64 76 SER A C 1
ATOM 4234 O O . SER C 1 76 ? 109.829 115.717 132.826 1.00 30.64 76 SER A O 1
ATOM 4237 N N . ASP C 1 77 ? 108.488 113.914 133.083 1.00 33.45 77 ASP A N 1
ATOM 4238 C CA . ASP C 1 77 ? 107.295 114.681 133.418 1.00 33.45 77 ASP A CA 1
ATOM 4239 C C . ASP C 1 77 ? 106.656 114.145 134.692 1.00 33.45 77 ASP A C 1
ATOM 4240 O O . ASP C 1 77 ? 107.244 113.308 135.384 1.00 33.45 77 ASP A O 1
ATOM 4245 N N . ALA C 1 78 ? 105.458 114.631 135.017 1.00 37.42 78 ALA A N 1
ATOM 4246 C CA . ALA C 1 78 ? 104.744 114.114 136.179 1.00 37.42 78 ALA A CA 1
ATOM 4247 C C . ALA C 1 78 ? 104.280 112.681 135.946 1.00 37.42 78 ALA A C 1
ATOM 4248 O O . ALA C 1 78 ? 104.432 111.818 136.818 1.00 37.42 78 ALA A O 1
ATOM 4250 N N . ASP C 1 79 ? 103.709 112.409 134.770 1.00 38.46 79 ASP A N 1
ATOM 4251 C CA . ASP C 1 79 ? 103.196 111.072 134.489 1.00 38.46 79 ASP A CA 1
ATOM 4252 C C . ASP C 1 79 ? 104.323 110.085 134.211 1.00 38.46 79 ASP A C 1
ATOM 4253 O O . ASP C 1 79 ? 104.292 108.948 134.695 1.00 38.46 79 ASP A O 1
ATOM 4258 N N . ASN C 1 80 ? 105.324 110.496 133.438 1.00 33.29 80 ASN A N 1
ATOM 4259 C CA . ASN C 1 80 ? 106.418 109.626 133.030 1.00 33.29 80 ASN A CA 1
ATOM 4260 C C . ASN C 1 80 ? 107.709 110.071 133.702 1.00 33.29 80 ASN A C 1
ATOM 4261 O O . ASN C 1 80 ? 108.061 111.254 133.657 1.00 33.29 80 ASN A O 1
ATOM 4266 N N . ALA C 1 81 ? 108.412 109.124 134.315 1.00 31.50 81 ALA A N 1
ATOM 4267 C CA . ALA C 1 81 ? 109.687 109.402 134.959 1.00 31.50 81 ALA A CA 1
ATOM 4268 C C . ALA C 1 81 ? 110.866 109.304 134.002 1.00 31.50 81 ALA A C 1
ATOM 4269 O O . ALA C 1 81 ? 111.998 109.588 134.407 1.00 31.50 81 ALA A O 1
ATOM 4271 N N . MET C 1 82 ? 110.634 108.911 132.752 1.00 29.63 82 MET A N 1
ATOM 4272 C CA . MET C 1 82 ? 111.706 108.841 131.762 1.00 29.63 82 MET A CA 1
ATOM 4273 C C . MET C 1 82 ? 111.089 108.929 130.377 1.00 29.63 82 MET A C 1
ATOM 4274 O O . MET C 1 82 ? 110.256 108.089 130.021 1.00 29.63 82 MET A O 1
ATOM 4279 N N . ILE C 1 83 ? 111.491 109.940 129.607 1.00 26.82 83 ILE A N 1
ATOM 4280 C CA . ILE C 1 83 ? 111.064 110.127 128.227 1.00 26.82 83 ILE A CA 1
ATOM 4281 C C . ILE C 1 83 ? 112.306 110.359 127.380 1.00 26.82 83 ILE A C 1
ATOM 4282 O O . ILE C 1 83 ? 113.110 111.250 127.682 1.00 26.82 83 ILE A O 1
ATOM 4287 N N . ALA C 1 84 ? 112.459 109.566 126.321 1.00 25.07 84 ALA A N 1
ATOM 4288 C CA . ALA C 1 84 ? 113.604 109.682 125.432 1.00 25.07 84 ALA A CA 1
ATOM 4289 C C . ALA C 1 84 ? 113.148 109.544 123.988 1.00 25.07 84 ALA A C 1
ATOM 4290 O O . ALA C 1 84 ? 112.197 108.817 123.686 1.00 25.07 84 ALA A O 1
ATOM 4292 N N . LEU C 1 85 ? 113.837 110.254 123.097 1.00 24.71 85 LEU A N 1
ATOM 4293 C CA . LEU C 1 85 ? 113.590 110.186 121.661 1.00 24.71 85 LEU A CA 1
ATOM 4294 C C . LEU C 1 85 ? 114.824 109.606 120.986 1.00 24.71 85 LEU A C 1
ATOM 4295 O O . LEU C 1 85 ? 115.931 110.126 121.159 1.00 24.71 85 LEU A O 1
ATOM 4300 N N . CYS C 1 86 ? 114.631 108.539 120.216 1.00 27.66 86 CYS A N 1
ATOM 4301 C CA . CYS C 1 86 ? 115.716 107.811 119.576 1.00 27.66 86 CYS A CA 1
ATOM 4302 C C . CYS C 1 86 ? 115.549 107.868 118.065 1.00 27.66 86 CYS A C 1
ATOM 4303 O O . CYS C 1 86 ? 114.501 107.483 117.537 1.00 27.66 86 CYS A O 1
ATOM 4306 N N . GLU C 1 87 ? 116.587 108.333 117.375 1.00 27.57 87 GLU A N 1
ATOM 4307 C CA . GLU C 1 87 ? 116.538 108.466 115.926 1.00 27.57 87 GLU A CA 1
ATOM 4308 C C . GLU C 1 87 ? 116.851 107.136 115.252 1.00 27.57 87 GLU A C 1
ATOM 4309 O O . GLU C 1 87 ? 117.745 106.401 115.678 1.00 27.57 87 GLU A O 1
ATOM 4315 N N . LEU C 1 88 ? 116.105 106.834 114.192 1.00 27.14 88 LEU A N 1
ATOM 4316 C CA . LEU C 1 88 ? 116.300 105.622 113.403 1.00 27.14 88 LEU A CA 1
ATOM 4317 C C . LEU C 1 88 ? 116.994 105.876 112.076 1.00 27.14 88 LEU A C 1
ATOM 4318 O O . LEU C 1 88 ? 117.817 105.063 111.651 1.00 27.14 88 LEU A O 1
ATOM 4323 N N . ALA C 1 89 ? 116.683 106.982 111.411 1.00 30.14 89 ALA A N 1
ATOM 4324 C CA . ALA C 1 89 ? 117.327 107.378 110.169 1.00 30.14 89 ALA A CA 1
ATOM 4325 C C . ALA C 1 89 ? 118.143 108.647 110.398 1.00 30.14 89 ALA A C 1
ATOM 4326 O O . ALA C 1 89 ? 118.238 109.162 111.516 1.00 30.14 89 ALA A O 1
ATOM 4328 N N . ASP C 1 90 ? 118.737 109.156 109.319 1.00 35.75 90 ASP A N 1
ATOM 4329 C CA . ASP C 1 90 ? 119.619 110.317 109.436 1.00 35.75 90 ASP A CA 1
ATOM 4330 C C . ASP C 1 90 ? 118.826 111.618 109.534 1.00 35.75 90 ASP A C 1
ATOM 4331 O O . ASP C 1 90 ? 118.896 112.327 110.543 1.00 35.75 90 ASP A O 1
ATOM 4336 N N . GLU C 1 91 ? 118.061 111.943 108.494 1.00 37.60 91 GLU A N 1
ATOM 4337 C CA . GLU C 1 91 ? 117.315 113.198 108.442 1.00 37.60 91 GLU A CA 1
ATOM 4338 C C . GLU C 1 91 ? 115.927 112.971 107.863 1.00 37.60 91 GLU A C 1
ATOM 4339 O O . GLU C 1 91 ? 115.389 113.818 107.142 1.00 37.60 91 GLU A O 1
ATOM 4345 N N . GLY C 1 92 ? 115.330 111.831 108.169 1.00 36.19 92 GLY A N 1
ATOM 4346 C CA . GLY C 1 92 ? 114.021 111.527 107.640 1.00 36.19 92 GLY A CA 1
ATOM 4347 C C . GLY C 1 92 ? 113.480 110.240 108.210 1.00 36.19 92 GLY A C 1
ATOM 4348 O O . GLY C 1 92 ? 113.911 109.780 109.268 1.00 36.19 92 GLY A O 1
ATOM 4349 N N . SER C 1 93 ? 112.520 109.666 107.493 1.00 34.20 93 SER A N 1
ATOM 4350 C CA . SER C 1 93 ? 111.892 108.414 107.880 1.00 34.20 93 SER A CA 1
ATOM 4351 C C . SER C 1 93 ? 112.348 107.291 106.958 1.00 34.20 93 SER A C 1
ATOM 4352 O O . SER C 1 93 ? 112.707 107.522 105.800 1.00 34.20 93 SER A O 1
ATOM 4355 N N . ILE C 1 94 ? 112.339 106.068 107.491 1.00 34.39 94 ILE A N 1
ATOM 4356 C CA . ILE C 1 94 ? 112.728 104.910 106.699 1.00 34.39 94 ILE A CA 1
ATOM 4357 C C . ILE C 1 94 ? 111.723 104.697 105.577 1.00 34.39 94 ILE A C 1
ATOM 4358 O O . ILE C 1 94 ? 110.505 104.750 105.786 1.00 34.39 94 ILE A O 1
ATOM 4363 N N . TYR C 1 95 ? 112.234 104.456 104.373 1.00 37.65 95 TYR A N 1
ATOM 4364 C CA . TYR C 1 95 ? 111.406 104.304 103.183 1.00 37.65 95 TYR A CA 1
ATOM 4365 C C . TYR C 1 95 ? 111.123 102.825 102.949 1.00 37.65 95 TYR A C 1
ATOM 4366 O O . TYR C 1 95 ? 112.054 102.027 102.797 1.00 37.65 95 TYR A O 1
ATOM 4375 N N . LEU C 1 96 ? 109.843 102.466 102.919 1.00 36.51 96 LEU A N 1
ATOM 4376 C CA . LEU C 1 96 ? 109.408 101.099 102.665 1.00 36.51 96 LEU A CA 1
ATOM 4377 C C . LEU C 1 96 ? 108.997 100.986 101.202 1.00 36.51 96 LEU A C 1
ATOM 4378 O O . LEU C 1 96 ? 108.085 101.691 100.756 1.00 36.51 96 LEU A O 1
ATOM 4383 N N . ALA C 1 97 ? 109.663 100.101 100.461 1.00 38.42 97 ALA A N 1
ATOM 4384 C CA . ALA C 1 97 ? 109.504 100.092 99.006 1.00 38.42 97 ALA A CA 1
ATOM 4385 C C . ALA C 1 97 ? 108.256 99.331 98.566 1.00 38.42 97 ALA A C 1
ATOM 4386 O O . ALA C 1 97 ? 107.326 99.917 98.005 1.00 38.42 97 ALA A O 1
ATOM 4388 N N . ASP C 1 98 ? 108.215 98.022 98.812 1.00 38.09 98 ASP A N 1
ATOM 4389 C CA . ASP C 1 98 ? 107.123 97.201 98.300 1.00 38.09 98 ASP A CA 1
ATOM 4390 C C . ASP C 1 98 ? 106.352 96.462 99.384 1.00 38.09 98 ASP A C 1
ATOM 4391 O O . ASP C 1 98 ? 105.125 96.597 99.458 1.00 38.09 98 ASP A O 1
ATOM 4396 N N . LYS C 1 99 ? 107.023 95.684 100.232 1.00 34.69 99 LYS A N 1
ATOM 4397 C CA . LYS C 1 99 ? 106.352 94.919 101.278 1.00 34.69 99 LYS A CA 1
ATOM 4398 C C . LYS C 1 99 ? 107.155 94.964 102.568 1.00 34.69 99 LYS A C 1
ATOM 4399 O O . LYS C 1 99 ? 107.335 93.948 103.246 1.00 34.69 99 LYS A O 1
ATOM 4405 N N . GLU C 1 100 ? 107.651 96.143 102.924 1.00 35.55 100 GLU A N 1
ATOM 4406 C CA . GLU C 1 100 ? 108.497 96.310 104.094 1.00 35.55 100 GLU A CA 1
ATOM 4407 C C . GLU C 1 100 ? 107.668 96.724 105.303 1.00 35.55 100 GLU A C 1
ATOM 4408 O O . GLU C 1 100 ? 106.693 97.470 105.188 1.00 35.55 100 GLU A O 1
ATOM 4414 N N . SER C 1 101 ? 108.069 96.222 106.468 1.00 33.90 101 SER A N 1
ATOM 4415 C CA . SER C 1 101 ? 107.448 96.590 107.733 1.00 33.90 101 SER A CA 1
ATOM 4416 C C . SER C 1 101 ? 108.534 96.713 108.790 1.00 33.90 101 SER A C 1
ATOM 4417 O O . SER C 1 101 ? 109.660 96.249 108.602 1.00 33.90 101 SER A O 1
ATOM 4420 N N . ILE C 1 102 ? 108.194 97.344 109.912 1.00 32.27 102 ILE A N 1
ATOM 4421 C CA . ILE C 1 102 ? 109.131 97.531 111.014 1.00 32.27 102 ILE A CA 1
ATOM 4422 C C . ILE C 1 102 ? 108.654 96.693 112.191 1.00 32.27 102 ILE A C 1
ATOM 4423 O O . ILE C 1 102 ? 107.548 96.900 112.701 1.00 32.27 102 ILE A O 1
ATOM 4428 N N . LYS C 1 103 ? 109.485 95.750 112.625 1.00 30.55 103 LYS A N 1
ATOM 4429 C CA . LYS C 1 103 ? 109.167 94.876 113.743 1.00 30.55 103 LYS A CA 1
ATOM 4430 C C . LYS C 1 103 ? 109.967 95.311 114.962 1.00 30.55 103 LYS A C 1
ATOM 4431 O O . LYS C 1 103 ? 111.198 95.427 114.895 1.00 30.55 103 LYS A O 1
ATOM 4437 N N . ILE C 1 104 ? 109.264 95.551 116.069 1.00 29.60 104 ILE A N 1
ATOM 4438 C CA . ILE C 1 104 ? 109.868 95.997 117.319 1.00 29.60 104 ILE A CA 1
ATOM 4439 C C . ILE C 1 104 ? 109.455 95.041 118.428 1.00 29.60 104 ILE A C 1
ATOM 4440 O O . ILE C 1 104 ? 108.288 94.642 118.512 1.00 29.60 104 ILE A O 1
ATOM 4445 N N . THR C 1 105 ? 110.412 94.670 119.276 1.00 31.94 105 THR A N 1
ATOM 4446 C CA . THR C 1 105 ? 110.154 93.754 120.379 1.00 31.94 105 THR A CA 1
ATOM 4447 C C . THR C 1 105 ? 110.887 94.231 121.624 1.00 31.94 105 THR A C 1
ATOM 4448 O O . THR C 1 105 ? 112.049 94.639 121.546 1.00 31.94 105 THR A O 1
ATOM 4452 N N . LEU C 1 106 ? 110.205 94.178 122.765 1.00 30.97 106 LEU A N 1
ATOM 4453 C CA . LEU C 1 106 ? 110.794 94.476 124.063 1.00 30.97 106 LEU A CA 1
ATOM 4454 C C . LEU C 1 106 ? 110.768 93.213 124.913 1.00 30.97 106 LEU A C 1
ATOM 4455 O O . LEU C 1 106 ? 109.742 92.528 124.977 1.00 30.97 106 LEU A O 1
ATOM 4460 N N . GLU C 1 107 ? 111.889 92.905 125.562 1.00 31.81 107 GLU A N 1
ATOM 4461 C CA . GLU C 1 107 ? 111.998 91.681 126.342 1.00 31.81 107 GLU A CA 1
ATOM 4462 C C . GLU C 1 107 ? 112.761 91.954 127.632 1.00 31.81 107 GLU A C 1
ATOM 4463 O O . GLU C 1 107 ? 113.405 92.994 127.794 1.00 31.81 107 GLU A O 1
ATOM 4469 N N . ASP C 1 108 ? 112.673 90.991 128.554 1.00 33.21 108 ASP A N 1
ATOM 4470 C CA . ASP C 1 108 ? 113.266 91.097 129.890 1.00 33.21 108 ASP A CA 1
ATOM 4471 C C . ASP C 1 108 ? 112.729 92.311 130.644 1.00 33.21 108 ASP A C 1
ATOM 4472 O O . ASP C 1 108 ? 113.479 93.056 131.277 1.00 33.21 108 ASP A O 1
ATOM 4477 N N . LEU C 1 109 ? 111.418 92.509 130.577 1.00 34.12 109 LEU A N 1
ATOM 4478 C CA . LEU C 1 109 ? 110.761 93.606 131.268 1.00 34.12 109 LEU A CA 1
ATOM 4479 C C . LEU C 1 109 ? 110.421 93.212 132.702 1.00 34.12 109 LEU A C 1
ATOM 4480 O O . LEU C 1 109 ? 110.354 92.031 133.050 1.00 34.12 109 LEU A O 1
ATOM 4485 N N . ILE C 1 110 ? 110.210 94.224 133.535 1.00 34.86 110 ILE A N 1
ATOM 4486 C CA . ILE C 1 110 ? 109.807 94.021 134.921 1.00 34.86 110 ILE A CA 1
ATOM 4487 C C . ILE C 1 110 ? 108.289 93.919 134.978 1.00 34.86 110 ILE A C 1
ATOM 4488 O O . ILE C 1 110 ? 107.572 94.528 134.177 1.00 34.86 110 ILE A O 1
ATOM 4493 N N . SER C 1 111 ? 107.794 93.130 135.934 1.00 38.04 111 SER A N 1
ATOM 4494 C CA . SER C 1 111 ? 106.371 92.808 135.975 1.00 38.04 111 SER A CA 1
ATOM 4495 C C . SER C 1 111 ? 105.512 94.038 136.250 1.00 38.04 111 SER A C 1
ATOM 4496 O O . SER C 1 111 ? 104.482 94.237 135.598 1.00 38.04 111 SER A O 1
ATOM 4499 N N . ASP C 1 112 ? 105.915 94.876 137.205 1.00 38.35 112 ASP A N 1
ATOM 4500 C CA . ASP C 1 112 ? 105.071 95.960 137.695 1.00 38.35 112 ASP A CA 1
ATOM 4501 C C . ASP C 1 112 ? 105.472 97.322 137.137 1.00 38.35 112 ASP A C 1
ATOM 4502 O O . ASP C 1 112 ? 105.237 98.348 137.784 1.00 38.35 112 ASP A O 1
ATOM 4507 N N . LYS C 1 113 ? 106.064 97.358 135.946 1.00 36.00 113 LYS A N 1
ATOM 4508 C CA . LYS C 1 113 ? 106.489 98.604 135.327 1.00 36.00 113 LYS A CA 1
ATOM 4509 C C . LYS C 1 113 ? 105.777 98.798 133.995 1.00 36.00 113 LYS A C 1
ATOM 4510 O O . LYS C 1 113 ? 105.413 97.832 133.318 1.00 36.00 113 LYS A O 1
ATOM 4516 N N . ARG C 1 114 ? 105.581 100.061 133.627 1.00 33.21 114 ARG A N 1
ATOM 4517 C CA . ARG C 1 114 ? 104.886 100.435 132.402 1.00 33.21 114 ARG A CA 1
ATOM 4518 C C . ARG C 1 114 ? 105.890 100.934 131.371 1.00 33.21 114 ARG A C 1
ATOM 4519 O O . ARG C 1 114 ? 106.764 101.745 131.693 1.00 33.21 114 ARG A O 1
ATOM 4527 N N . TYR C 1 115 ? 105.765 100.448 130.137 1.00 31.78 115 TYR A N 1
ATOM 4528 C CA . TYR C 1 115 ? 106.635 100.860 129.041 1.00 31.78 115 TYR A CA 1
ATOM 4529 C C . TYR C 1 115 ? 105.772 101.237 127.847 1.00 31.78 115 TYR A C 1
ATOM 4530 O O . TYR C 1 115 ? 105.024 100.399 127.336 1.00 31.78 115 TYR A O 1
ATOM 4539 N N . ASP C 1 116 ? 105.875 102.483 127.396 1.00 30.86 116 ASP A N 1
ATOM 4540 C CA . ASP C 1 116 ? 105.119 102.942 126.243 1.00 30.86 116 ASP A CA 1
ATOM 4541 C C . ASP C 1 116 ? 106.034 103.081 125.034 1.00 30.86 116 ASP A C 1
ATOM 4542 O O . ASP C 1 116 ? 107.254 103.215 125.159 1.00 30.86 116 ASP A O 1
ATOM 4547 N N . LEU C 1 117 ? 105.425 103.040 123.851 1.00 28.32 117 LEU A N 1
ATOM 4548 C CA . LEU C 1 117 ? 106.135 103.250 122.599 1.00 28.32 117 LEU A CA 1
ATOM 4549 C C . LEU C 1 117 ? 105.361 104.228 121.732 1.00 28.32 117 LEU A C 1
ATOM 4550 O O . LEU C 1 117 ? 104.139 104.115 121.595 1.00 28.32 117 LEU A O 1
ATOM 4555 N N . HIS C 1 118 ? 106.073 105.189 121.148 1.00 26.57 118 HIS A N 1
ATOM 4556 C CA . HIS C 1 118 ? 105.476 106.115 120.198 1.00 26.57 118 HIS A CA 1
ATOM 4557 C C . HIS C 1 118 ? 106.349 106.197 118.955 1.00 26.57 118 HIS A C 1
ATOM 4558 O O . HIS C 1 118 ? 107.561 105.990 119.019 1.00 26.57 118 HIS A O 1
ATOM 4565 N N . GLY C 1 119 ? 105.727 106.504 117.828 1.00 28.34 119 GLY A N 1
ATOM 4566 C CA . GLY C 1 119 ? 106.434 106.633 116.561 1.00 28.34 119 GLY A CA 1
ATOM 4567 C C . GLY C 1 119 ? 106.335 108.047 116.025 1.00 28.34 119 GLY A C 1
ATOM 4568 O O . GLY C 1 119 ? 105.296 108.695 116.157 1.00 28.34 119 GLY A O 1
ATOM 4569 N N . ILE C 1 120 ? 107.422 108.518 115.420 1.00 29.15 120 ILE A N 1
ATOM 4570 C CA . ILE C 1 120 ? 107.493 109.853 114.839 1.00 29.15 120 ILE A CA 1
ATOM 4571 C C . ILE C 1 120 ? 107.877 109.705 113.375 1.00 29.15 120 ILE A C 1
ATOM 4572 O O . ILE C 1 120 ? 108.900 109.084 113.056 1.00 29.15 120 ILE A O 1
ATOM 4577 N N . GLU C 1 121 ? 107.065 110.276 112.492 1.00 32.42 121 GLU A N 1
ATOM 4578 C CA . GLU C 1 121 ? 107.302 110.233 111.058 1.00 32.42 121 GLU A CA 1
ATOM 4579 C C . GLU C 1 121 ? 107.680 111.617 110.550 1.00 32.42 121 GLU A C 1
ATOM 4580 O O . GLU C 1 121 ? 107.392 112.638 111.180 1.00 32.42 121 GLU A O 1
ATOM 4586 N N . GLU C 1 122 ? 108.332 111.639 109.397 1.00 34.41 122 GLU A N 1
ATOM 4587 C CA . GLU C 1 122 ? 108.862 112.850 108.796 1.00 34.41 122 GLU A CA 1
ATOM 4588 C C . GLU C 1 122 ? 108.347 112.978 107.373 1.00 34.41 122 GLU A C 1
ATOM 4589 O O . GLU C 1 122 ? 107.990 111.978 106.741 1.00 34.41 122 GLU A O 1
ATOM 4595 N N . PRO C 1 123 ? 108.287 114.199 106.839 1.00 33.96 123 PRO A N 1
ATOM 4596 C CA . PRO C 1 123 ? 107.866 114.390 105.447 1.00 33.96 123 PRO A CA 1
ATOM 4597 C C . PRO C 1 123 ? 108.914 114.021 104.408 1.00 33.96 123 PRO A C 1
ATOM 4598 O O . PRO C 1 123 ? 108.693 114.276 103.222 1.00 33.96 123 PRO A O 1
ATOM 4602 N N . GLN C 1 124 ? 110.039 113.432 104.810 1.00 36.31 124 GLN A N 1
ATOM 4603 C CA . GLN C 1 124 ? 111.095 113.048 103.887 1.00 36.31 124 GLN A CA 1
ATOM 4604 C C . GLN C 1 124 ? 111.453 111.584 104.091 1.00 36.31 124 GLN A C 1
ATOM 4605 O O . GLN C 1 124 ? 111.360 111.052 105.201 1.00 36.31 124 GLN A O 1
ATOM 4611 N N . GLN C 1 125 ? 111.864 110.937 103.006 1.00 36.67 125 GLN A N 1
ATOM 4612 C CA . GLN C 1 125 ? 112.298 109.547 103.025 1.00 36.67 125 GLN A CA 1
ATOM 4613 C C . GLN C 1 125 ? 113.782 109.488 102.692 1.00 36.67 125 GLN A C 1
ATOM 4614 O O . GLN C 1 125 ? 114.238 110.153 101.756 1.00 36.67 125 GLN A O 1
ATOM 4620 N N . THR C 1 126 ? 114.532 108.699 103.459 1.00 35.49 126 THR A N 1
ATOM 4621 C CA . THR C 1 126 ? 115.969 108.583 103.267 1.00 35.49 126 THR A CA 1
ATOM 4622 C C . THR C 1 126 ? 116.390 107.128 103.419 1.00 35.49 126 THR A C 1
ATOM 4623 O O . THR C 1 126 ? 115.705 106.323 104.054 1.00 35.49 126 THR A O 1
ATOM 4627 N N . ASN C 1 127 ? 117.530 106.799 102.811 1.00 35.01 127 ASN A N 1
ATOM 4628 C CA . ASN C 1 127 ? 118.076 105.450 102.842 1.00 35.01 127 ASN A CA 1
ATOM 4629 C C . ASN C 1 127 ? 119.141 105.252 103.912 1.00 35.01 127 ASN A C 1
ATOM 4630 O O . ASN C 1 127 ? 119.608 104.123 104.094 1.00 35.01 127 ASN A O 1
ATOM 4635 N N . ASN C 1 128 ? 119.551 106.312 104.603 1.00 31.85 128 ASN A N 1
ATOM 4636 C CA . ASN C 1 128 ? 120.540 106.193 105.666 1.00 31.85 128 ASN A CA 1
ATOM 4637 C C . ASN C 1 128 ? 119.878 105.684 106.940 1.00 31.85 128 ASN A C 1
ATOM 4638 O O . ASN C 1 128 ? 118.851 106.217 107.371 1.00 31.85 128 ASN A O 1
ATOM 4643 N N . LEU C 1 129 ? 120.470 104.657 107.547 1.00 27.64 129 LEU A N 1
ATOM 4644 C CA . LEU C 1 129 ? 119.952 104.066 108.770 1.00 27.64 129 LEU A CA 1
ATOM 4645 C C . LEU C 1 129 ? 121.087 103.881 109.765 1.00 27.64 129 LEU A C 1
ATOM 4646 O O . LEU C 1 129 ? 122.270 103.854 109.405 1.00 27.64 129 LEU A O 1
ATOM 4651 N N . PHE C 1 130 ? 120.700 103.748 111.031 1.00 24.66 130 PHE A N 1
ATOM 4652 C CA . PHE C 1 130 ? 121.627 103.561 112.138 1.00 24.66 130 PHE A CA 1
ATOM 4653 C C . PHE C 1 130 ? 121.647 102.094 112.545 1.00 24.66 130 PHE A C 1
ATOM 4654 O O . PHE C 1 130 ? 120.591 101.478 112.724 1.00 24.66 130 PHE A O 1
ATOM 4662 N N . PHE C 1 131 ? 122.848 101.545 112.693 1.00 23.75 131 PHE A N 1
ATOM 4663 C CA . PHE C 1 131 ? 123.057 100.159 113.080 1.00 23.75 131 PHE A CA 1
ATOM 4664 C C . PHE C 1 131 ? 123.819 100.108 114.396 1.00 23.75 131 PHE A C 1
ATOM 4665 O O . PHE C 1 131 ? 124.782 100.857 114.599 1.00 23.75 131 PHE A O 1
ATOM 4673 N N . PHE C 1 132 ? 123.384 99.218 115.284 1.00 22.67 132 PHE A N 1
ATOM 4674 C CA . PHE C 1 132 ? 123.995 99.027 116.591 1.00 22.67 132 PHE A CA 1
ATOM 4675 C C . PHE C 1 132 ? 124.677 97.667 116.647 1.00 22.67 132 PHE A C 1
ATOM 4676 O O . PHE C 1 132 ? 124.106 96.658 116.223 1.00 22.67 132 PHE A O 1
ATOM 4684 N N . GLU C 1 133 ? 125.900 97.644 117.172 1.00 26.76 133 GLU A N 1
ATOM 4685 C CA . GLU C 1 133 ? 126.670 96.415 117.299 1.00 26.76 133 GLU A CA 1
ATOM 4686 C C . GLU C 1 133 ? 127.219 96.300 118.713 1.00 26.76 133 GLU A C 1
ATOM 4687 O O . GLU C 1 133 ? 127.424 97.304 119.398 1.00 26.76 133 GLU A O 1
ATOM 4693 N N . GLN C 1 134 ? 127.448 95.064 119.149 1.00 25.04 134 GLN A N 1
ATOM 4694 C CA . GLN C 1 134 ? 127.899 94.777 120.504 1.00 25.04 134 GLN A CA 1
ATOM 4695 C C . GLN C 1 134 ? 129.227 94.036 120.462 1.00 25.04 134 GLN A C 1
ATOM 4696 O O . GLN C 1 134 ? 129.403 93.113 119.660 1.00 25.04 134 GLN A O 1
ATOM 4702 N N . LYS C 1 135 ? 130.154 94.442 121.327 1.00 27.05 135 LYS A N 1
ATOM 4703 C CA . LYS C 1 135 ? 131.456 93.808 121.463 1.00 27.05 135 LYS A CA 1
ATOM 4704 C C . LYS C 1 135 ? 131.742 93.583 122.940 1.00 27.05 135 LYS A C 1
ATOM 4705 O O . LYS C 1 135 ? 131.210 94.286 123.803 1.00 27.05 135 LYS A O 1
ATOM 4711 N N . SER C 1 136 ? 132.584 92.595 123.234 1.00 31.48 136 SER A N 1
ATOM 4712 C CA . SER C 1 136 ? 132.830 92.215 124.616 1.00 31.48 136 SER A CA 1
ATOM 4713 C C . SER C 1 136 ? 134.303 91.909 124.836 1.00 31.48 136 SER A C 1
ATOM 4714 O O . SER C 1 136 ? 135.018 91.495 123.920 1.00 31.48 136 SER A O 1
ATOM 4717 N N . VAL C 1 137 ? 134.742 92.126 126.073 1.00 35.35 137 VAL A N 1
ATOM 4718 C CA . VAL C 1 137 ? 136.069 91.756 126.547 1.00 35.35 137 VAL A CA 1
ATOM 4719 C C . VAL C 1 137 ? 135.871 90.893 127.784 1.00 35.35 137 VAL A C 1
ATOM 4720 O O . VAL C 1 137 ? 135.245 91.333 128.756 1.00 35.35 137 VAL A O 1
ATOM 4724 N N . ALA C 1 138 ? 136.408 89.675 127.750 1.00 39.85 138 ALA A N 1
ATOM 4725 C CA . ALA C 1 138 ? 136.135 88.687 128.780 1.00 39.85 138 ALA A CA 1
ATOM 4726 C C . ALA C 1 138 ? 136.775 89.087 130.108 1.00 39.85 138 ALA A C 1
ATOM 4727 O O . ALA C 1 138 ? 137.544 90.048 130.204 1.00 39.85 138 ALA A O 1
ATOM 4729 N N . SER C 1 139 ? 136.443 88.323 131.148 1.00 43.73 139 SER A N 1
ATOM 4730 C CA . SER C 1 139 ? 136.942 88.589 132.491 1.00 43.73 139 SER A CA 1
ATOM 4731 C C . SER C 1 139 ? 138.219 87.826 132.811 1.00 43.73 139 SER A C 1
ATOM 4732 O O . SER C 1 139 ? 138.992 88.264 133.670 1.00 43.73 139 SER A O 1
ATOM 4735 N N . GLU C 1 140 ? 138.460 86.700 132.145 1.00 46.11 140 GLU A N 1
ATOM 4736 C CA . GLU C 1 140 ? 139.648 85.896 132.401 1.00 46.11 140 GLU A CA 1
ATOM 4737 C C . GLU C 1 140 ? 140.877 86.398 131.654 1.00 46.11 140 GLU A C 1
ATOM 4738 O O . GLU C 1 140 ? 141.960 85.829 131.824 1.00 46.11 140 GLU A O 1
ATOM 4744 N N . GLU C 1 141 ? 140.738 87.439 130.841 1.00 43.67 141 GLU A N 1
ATOM 4745 C CA . GLU C 1 141 ? 141.827 87.973 130.040 1.00 43.67 141 GLU A CA 1
ATOM 4746 C C . GLU C 1 141 ? 142.238 89.349 130.550 1.00 43.67 141 GLU A C 1
ATOM 4747 O O . GLU C 1 141 ? 141.467 90.049 131.212 1.00 43.67 141 GLU A O 1
ATOM 4753 N N . PHE C 1 142 ? 143.476 89.727 130.234 1.00 42.03 142 PHE A N 1
ATOM 4754 C CA . PHE C 1 142 ? 144.070 90.950 130.767 1.00 42.03 142 PHE A CA 1
ATOM 4755 C C . PHE C 1 142 ? 143.817 92.154 129.862 1.00 42.03 142 PHE A C 1
ATOM 4756 O O . PHE C 1 142 ? 143.243 93.156 130.300 1.00 42.03 142 PHE A O 1
ATOM 4764 N N . ASN C 1 143 ? 144.242 92.074 128.604 1.00 40.47 143 ASN A N 1
ATOM 4765 C CA . ASN C 1 143 ? 144.109 93.185 127.674 1.00 40.47 143 ASN A CA 1
ATOM 4766 C C . ASN C 1 143 ? 143.540 92.693 126.351 1.00 40.47 143 ASN A C 1
ATOM 4767 O O . ASN C 1 143 ? 143.618 91.509 126.015 1.00 40.47 143 ASN A O 1
ATOM 4772 N N . LYS C 1 144 ? 142.959 93.627 125.602 1.00 36.20 144 LYS A N 1
ATOM 4773 C CA . LYS C 1 144 ? 142.391 93.303 124.300 1.00 36.20 144 LYS A CA 1
ATOM 4774 C C . LYS C 1 144 ? 142.489 94.508 123.379 1.00 36.20 144 LYS A C 1
ATOM 4775 O O . LYS C 1 144 ? 142.659 95.644 123.824 1.00 36.20 144 LYS A O 1
ATOM 4781 N N . LYS C 1 145 ? 142.384 94.239 122.080 1.00 33.44 145 LYS A N 1
ATOM 4782 C CA . LYS C 1 145 ? 142.359 95.271 121.053 1.00 33.44 145 LYS A CA 1
ATOM 4783 C C . LYS C 1 145 ? 141.147 95.047 120.162 1.00 33.44 145 LYS A C 1
ATOM 4784 O O . LYS C 1 145 ? 140.911 93.926 119.703 1.00 33.44 145 LYS A O 1
ATOM 4790 N N . ILE C 1 146 ? 140.383 96.110 119.921 1.00 30.86 146 ILE A N 1
ATOM 4791 C CA . ILE C 1 146 ? 139.176 96.048 119.107 1.00 30.86 146 ILE A CA 1
ATOM 4792 C C . ILE C 1 146 ? 139.253 97.114 118.024 1.00 30.86 146 ILE A C 1
ATOM 4793 O O . ILE C 1 146 ? 139.637 98.261 118.285 1.00 30.86 146 ILE A O 1
ATOM 4798 N N . ASP C 1 147 ? 138.890 96.728 116.804 1.00 31.54 147 ASP A N 1
ATOM 4799 C CA . ASP C 1 147 ? 138.879 97.646 115.674 1.00 31.54 147 ASP A CA 1
ATOM 4800 C C . ASP C 1 147 ? 137.546 98.386 115.671 1.00 31.54 147 ASP A C 1
ATOM 4801 O O . ASP C 1 147 ? 136.482 97.759 115.648 1.00 31.54 147 ASP A O 1
ATOM 4806 N N . VAL C 1 148 ? 137.603 99.717 115.694 1.00 29.03 148 VAL A N 1
ATOM 4807 C CA . VAL C 1 148 ? 136.400 100.540 115.750 1.00 29.03 148 VAL A CA 1
ATOM 4808 C C . VAL C 1 148 ? 136.345 101.463 114.540 1.00 29.03 148 VAL A C 1
ATOM 4809 O O . VAL C 1 148 ? 135.767 102.554 114.603 1.00 29.03 148 VAL A O 1
ATOM 4813 N N . GLN C 1 149 ? 136.934 101.030 113.430 1.00 30.28 149 GLN A N 1
ATOM 4814 C CA . GLN C 1 149 ? 136.923 101.834 112.217 1.00 30.28 149 GLN A CA 1
ATOM 4815 C C . GLN C 1 149 ? 135.529 101.841 111.601 1.00 30.28 149 GLN A C 1
ATOM 4816 O O . GLN C 1 149 ? 134.890 100.793 111.470 1.00 30.28 149 GLN A O 1
ATOM 4822 N N . GLY C 1 150 ? 135.058 103.029 111.226 1.00 29.17 150 GLY A N 1
ATOM 4823 C CA . GLY C 1 150 ? 133.763 103.202 110.612 1.00 29.17 150 GLY A CA 1
ATOM 4824 C C . GLY C 1 150 ? 132.668 103.655 111.556 1.00 29.17 150 GLY A C 1
ATOM 4825 O O . GLY C 1 150 ? 131.629 104.135 111.089 1.00 29.17 150 GLY A O 1
ATOM 4826 N N . PHE C 1 151 ? 132.869 103.518 112.861 1.00 27.40 151 PHE A N 1
ATOM 4827 C CA . PHE C 1 151 ? 131.878 103.930 113.842 1.00 27.40 151 PHE A CA 1
ATOM 4828 C C . PHE C 1 151 ? 132.158 105.352 114.319 1.00 27.40 151 PHE A C 1
ATOM 4829 O O . PHE C 1 151 ? 133.245 105.899 114.119 1.00 27.40 151 PHE A O 1
ATOM 4837 N N . ASP C 1 152 ? 131.153 105.951 114.958 1.00 27.21 152 ASP A N 1
ATOM 4838 C CA . ASP C 1 152 ? 131.260 107.322 115.433 1.00 27.21 152 ASP A CA 1
ATOM 4839 C C . ASP C 1 152 ? 130.825 107.509 116.880 1.00 27.21 152 ASP A C 1
ATOM 4840 O O . ASP C 1 152 ? 130.901 108.633 117.387 1.00 27.21 152 ASP A O 1
ATOM 4845 N N . LEU C 1 153 ? 130.375 106.455 117.557 1.00 24.73 153 LEU A N 1
ATOM 4846 C CA . LEU C 1 153 ? 129.922 106.576 118.935 1.00 24.73 153 LEU A CA 1
ATOM 4847 C C . LEU C 1 153 ? 129.944 105.202 119.585 1.00 24.73 153 LEU A C 1
ATOM 4848 O O . LEU C 1 153 ? 129.514 104.216 118.979 1.00 24.73 153 LEU A O 1
ATOM 4853 N N . ALA C 1 154 ? 130.448 105.145 120.818 1.00 24.44 154 ALA A N 1
ATOM 4854 C CA . ALA C 1 154 ? 130.492 103.903 121.573 1.00 24.44 154 ALA A CA 1
ATOM 4855 C C . ALA C 1 154 ? 130.037 104.160 123.001 1.00 24.44 154 ALA A C 1
ATOM 4856 O O . ALA C 1 154 ? 130.106 105.285 123.498 1.00 24.44 154 ALA A O 1
ATOM 4858 N N . ILE C 1 155 ? 129.546 103.109 123.649 1.00 24.59 155 ILE A N 1
ATOM 4859 C CA . ILE C 1 155 ? 129.168 103.146 125.057 1.00 24.59 155 ILE A CA 1
ATOM 4860 C C . ILE C 1 155 ? 129.825 101.956 125.735 1.00 24.59 155 ILE A C 1
ATOM 4861 O O . ILE C 1 155 ? 129.588 100.808 125.343 1.00 24.59 155 ILE A O 1
ATOM 4866 N N . MET C 1 156 ? 130.643 102.224 126.745 1.00 27.82 156 MET A N 1
ATOM 4867 C CA . MET C 1 156 ? 131.383 101.189 127.449 1.00 27.82 156 MET A CA 1
ATOM 4868 C C . MET C 1 156 ? 130.903 101.087 128.889 1.00 27.82 156 MET A C 1
ATOM 4869 O O . MET C 1 156 ? 130.589 102.099 129.527 1.00 27.82 156 MET A O 1
ATOM 4874 N N . THR C 1 157 ? 130.832 99.858 129.390 1.00 30.49 157 THR A N 1
ATOM 4875 C CA . THR C 1 157 ? 130.513 99.665 130.797 1.00 30.49 157 THR A CA 1
ATOM 487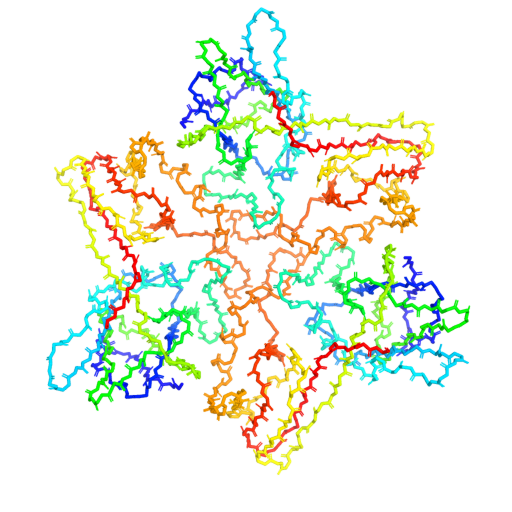6 C C . THR C 1 157 ? 131.663 100.171 131.663 1.00 30.49 157 THR A C 1
ATOM 4877 O O . THR C 1 157 ? 132.829 100.156 131.260 1.00 30.49 157 THR A O 1
ATOM 4881 N N . VAL C 1 158 ? 131.323 100.650 132.855 1.00 34.51 158 VAL A N 1
ATOM 4882 C CA . VAL C 1 158 ? 132.288 101.245 133.771 1.00 34.51 158 VAL A CA 1
ATOM 4883 C C . VAL C 1 158 ? 132.492 100.296 134.942 1.00 34.51 158 VAL A C 1
ATOM 4884 O O . VAL C 1 158 ? 131.527 99.901 135.608 1.00 34.51 158 VAL A O 1
ATOM 4888 N N . ASP C 1 159 ? 133.746 99.928 135.186 1.00 41.36 159 ASP A N 1
ATOM 4889 C CA . ASP C 1 159 ? 134.115 99.065 136.295 1.00 41.36 159 ASP A CA 1
ATOM 4890 C C . ASP C 1 159 ? 135.346 99.635 136.983 1.00 41.36 159 ASP A C 1
ATOM 4891 O O . ASP C 1 159 ? 136.131 100.375 136.386 1.00 41.36 159 ASP A O 1
ATOM 4896 N N . ASP C 1 160 ? 135.506 99.280 138.257 1.00 44.71 160 ASP A N 1
ATOM 4897 C CA . ASP C 1 160 ? 136.648 99.717 139.048 1.00 44.71 160 ASP A CA 1
ATOM 4898 C C . ASP C 1 160 ? 137.895 98.878 138.803 1.00 44.71 160 ASP A C 1
ATOM 4899 O O . ASP C 1 160 ? 138.836 98.938 139.603 1.00 44.71 160 ASP A O 1
ATOM 4904 N N . SER C 1 161 ? 137.926 98.100 137.720 1.00 41.00 161 SER A N 1
ATOM 4905 C CA . SER C 1 161 ? 139.073 97.270 137.389 1.00 41.00 161 SER A CA 1
ATOM 4906 C C . SER C 1 161 ? 139.756 97.658 136.086 1.00 41.00 161 SER A C 1
ATOM 4907 O O . SER C 1 161 ? 140.800 97.080 135.765 1.00 41.00 161 SER A O 1
ATOM 4910 N N . VAL C 1 162 ? 139.208 98.605 135.333 1.00 37.61 162 VAL A N 1
ATOM 4911 C CA . VAL C 1 162 ? 139.825 99.048 134.088 1.00 37.61 162 VAL A CA 1
ATOM 4912 C C . VAL C 1 162 ? 141.001 99.958 134.416 1.00 37.61 162 VAL A C 1
ATOM 4913 O O . VAL C 1 162 ? 140.876 100.891 135.217 1.00 37.61 162 VAL A O 1
ATOM 4917 N N . SER C 1 163 ? 142.150 99.687 133.797 1.00 35.49 163 SER A N 1
ATOM 4918 C CA . SER C 1 163 ? 143.367 100.448 134.055 1.00 35.49 163 SER A CA 1
ATOM 4919 C C . SER C 1 163 ? 143.616 101.514 132.993 1.00 35.49 163 SER A C 1
ATOM 4920 O O . SER C 1 163 ? 143.714 102.701 133.314 1.00 35.49 163 SER A O 1
ATOM 4923 N N . ASP C 1 164 ? 143.714 101.113 131.726 1.00 35.51 164 ASP A N 1
ATOM 4924 C CA . ASP C 1 164 ? 144.085 102.031 130.659 1.00 35.51 164 ASP A CA 1
ATOM 4925 C C . ASP C 1 164 ? 143.207 101.799 129.438 1.00 35.51 164 ASP A C 1
ATOM 4926 O O . ASP C 1 164 ? 142.774 100.674 129.168 1.00 35.51 164 ASP A O 1
ATOM 4931 N N . LEU C 1 165 ? 142.962 102.874 128.688 1.00 30.68 165 LEU A N 1
ATOM 4932 C CA . LEU C 1 165 ? 142.294 102.765 127.396 1.00 30.68 165 LEU A CA 1
ATOM 4933 C C . LEU C 1 165 ? 143.121 103.526 126.372 1.00 30.68 165 LEU A C 1
ATOM 4934 O O . LEU C 1 165 ? 143.384 104.717 126.548 1.00 30.68 165 LEU A O 1
ATOM 4939 N N . SER C 1 166 ? 143.533 102.845 125.311 1.00 30.26 166 SER A N 1
ATOM 4940 C CA . SER C 1 166 ? 144.448 103.402 124.326 1.00 30.26 166 SER A CA 1
ATOM 4941 C C . SER C 1 166 ? 143.727 103.599 123.001 1.00 30.26 166 SER A C 1
ATOM 4942 O O . SER C 1 166 ? 143.043 102.690 122.521 1.00 30.26 166 SER A O 1
ATOM 4945 N N . TYR C 1 167 ? 143.886 104.782 122.417 1.00 28.87 167 TYR A N 1
ATOM 4946 C CA . TYR C 1 167 ? 143.309 105.123 121.125 1.00 28.87 167 TYR A CA 1
ATOM 4947 C C . TYR C 1 167 ? 144.407 105.128 120.072 1.00 28.87 167 TYR A C 1
ATOM 4948 O O . TYR C 1 167 ? 145.446 105.771 120.257 1.00 28.87 167 TYR A O 1
ATOM 4957 N N . GLN C 1 168 ? 144.176 104.412 118.976 1.00 29.87 168 GLN A N 1
ATOM 4958 C CA . GLN C 1 168 ? 145.029 104.469 117.797 1.00 29.87 168 GLN A CA 1
ATOM 4959 C C . GLN C 1 168 ? 144.245 105.152 116.687 1.00 29.87 168 GLN A C 1
ATOM 4960 O O . GLN C 1 168 ? 143.180 104.665 116.285 1.00 29.87 168 GLN A O 1
ATOM 4966 N N . TYR C 1 169 ? 144.778 106.269 116.195 1.00 31.64 169 TYR A N 1
ATOM 4967 C CA . TYR C 1 169 ? 144.085 107.134 115.257 1.00 31.64 169 TYR A CA 1
ATOM 4968 C C . TYR C 1 169 ? 144.391 106.728 113.817 1.00 31.64 169 TYR A C 1
ATOM 4969 O O . TYR C 1 169 ? 145.090 105.748 113.549 1.00 31.64 169 TYR A O 1
ATOM 4978 N N . SER C 1 170 ? 143.858 107.504 112.871 1.00 34.77 170 SER A N 1
ATOM 4979 C CA . SER C 1 170 ? 144.027 107.192 111.457 1.00 34.77 170 SER A CA 1
ATOM 4980 C C . SER C 1 170 ? 145.437 107.474 110.957 1.00 34.77 170 SER A C 1
ATOM 4981 O O . SER C 1 170 ? 145.821 106.950 109.906 1.00 34.77 170 SER A O 1
ATOM 4984 N N . ASN C 1 171 ? 146.213 108.285 111.673 1.00 35.63 171 ASN A N 1
ATOM 4985 C CA . ASN C 1 171 ? 147.575 108.608 111.274 1.00 35.63 171 ASN A CA 1
ATOM 4986 C C . ASN C 1 171 ? 148.617 107.771 112.005 1.00 35.63 171 ASN A C 1
ATOM 4987 O O . ASN C 1 171 ? 149.814 108.048 111.886 1.00 35.63 171 ASN A O 1
ATOM 4992 N N . GLY C 1 172 ? 148.191 106.757 112.759 1.00 34.31 172 GLY A N 1
ATOM 4993 C CA . GLY C 1 172 ? 149.103 105.853 113.423 1.00 34.31 172 GLY A CA 1
ATOM 4994 C C . GLY C 1 172 ? 149.511 106.249 114.826 1.00 34.31 172 GLY A C 1
ATOM 4995 O O . GLY C 1 172 ? 150.186 105.461 115.500 1.00 34.31 172 GLY A O 1
ATOM 4996 N N . GLN C 1 173 ? 149.130 107.436 115.289 1.00 33.27 173 GLN A N 1
ATOM 4997 C CA . GLN C 1 173 ? 149.487 107.859 116.635 1.00 33.27 173 GLN A CA 1
ATOM 4998 C C . GLN C 1 173 ? 148.712 107.059 117.676 1.00 33.27 173 GLN A C 1
ATOM 4999 O O . GLN C 1 173 ? 147.574 106.640 117.452 1.00 33.27 173 GLN A O 1
ATOM 5005 N N . VAL C 1 174 ? 149.345 106.850 118.828 1.00 29.77 174 VAL A N 1
ATOM 5006 C CA . VAL C 1 174 ? 148.765 106.097 119.933 1.00 29.77 174 VAL A CA 1
ATOM 5007 C C . VAL C 1 174 ? 148.730 106.997 121.159 1.00 29.77 174 VAL A C 1
ATOM 5008 O O . VAL C 1 174 ? 149.756 107.570 121.542 1.00 29.77 174 VAL A O 1
ATOM 5012 N N . VAL C 1 175 ? 147.553 107.123 121.770 1.00 28.57 175 VAL A N 1
ATOM 5013 C CA . VAL C 1 175 ? 147.357 107.972 122.940 1.00 28.57 175 VAL A CA 1
ATOM 5014 C C . VAL C 1 175 ? 146.725 107.140 124.047 1.00 28.57 175 VAL A C 1
ATOM 5015 O O . VAL C 1 175 ? 145.684 106.510 123.837 1.00 28.57 175 VAL A O 1
ATOM 5019 N N . LYS C 1 176 ? 147.340 107.152 125.225 1.00 29.05 176 LYS A N 1
ATOM 5020 C CA . LYS C 1 176 ? 146.833 106.421 126.378 1.00 29.05 176 LYS A CA 1
ATOM 5021 C C . LYS C 1 176 ? 145.990 107.341 127.252 1.00 29.05 176 LYS A C 1
ATOM 5022 O O . LYS C 1 176 ? 146.320 108.517 127.431 1.00 29.05 176 LYS A O 1
ATOM 5028 N N . TYR C 1 177 ? 144.902 106.800 127.799 1.00 28.64 177 TYR A N 1
ATOM 5029 C CA . TYR C 1 177 ? 143.972 107.558 128.618 1.00 28.64 177 TYR A CA 1
ATOM 5030 C C . TYR C 1 177 ? 143.637 106.781 129.882 1.00 28.64 177 TYR A C 1
ATOM 5031 O O . TYR C 1 177 ? 143.475 105.553 129.850 1.00 28.64 177 TYR A O 1
ATOM 5040 N N . LEU C 1 178 ? 143.538 107.508 130.989 1.00 28.95 178 LEU A N 1
ATOM 5041 C CA . LEU C 1 178 ? 142.980 106.985 132.220 1.00 28.95 178 LEU A CA 1
ATOM 5042 C C . LEU C 1 178 ? 141.458 107.082 132.180 1.00 28.95 178 LEU A C 1
ATOM 5043 O O . LEU C 1 178 ? 140.899 107.899 131.442 1.00 28.95 178 LEU A O 1
ATOM 5048 N N . PRO C 1 179 ? 140.759 106.239 132.947 1.00 28.20 179 PRO A N 1
ATOM 5049 C CA . PRO C 1 179 ? 139.289 106.340 132.973 1.00 28.20 179 PRO A CA 1
ATOM 5050 C C . PRO C 1 179 ? 138.785 107.699 133.429 1.00 28.20 179 PRO A C 1
ATOM 5051 O O . PRO C 1 179 ? 137.789 108.197 132.889 1.00 28.20 179 PRO A O 1
ATOM 5055 N N . PHE C 1 180 ? 139.454 108.323 134.402 1.00 28.32 180 PHE A N 1
ATOM 5056 C CA . PHE C 1 180 ? 139.031 109.639 134.871 1.00 28.32 180 PHE A CA 1
ATOM 5057 C C . PHE C 1 180 ? 139.173 110.685 133.771 1.00 28.32 180 PHE A C 1
ATOM 5058 O O . PHE C 1 180 ? 138.265 111.495 133.544 1.00 28.32 180 PHE A O 1
ATOM 5066 N N . GLU C 1 181 ? 140.310 110.676 133.072 1.00 29.41 181 GLU A N 1
ATOM 5067 C CA . GLU C 1 181 ? 140.516 111.625 131.983 1.00 29.41 181 GLU A CA 1
ATOM 5068 C C . GLU C 1 181 ? 139.521 111.390 130.856 1.00 29.41 181 GLU A C 1
ATOM 5069 O O . GLU C 1 181 ? 139.011 112.345 130.258 1.00 29.41 181 GLU A O 1
ATOM 5075 N N . LEU C 1 182 ? 139.237 110.124 130.547 1.00 27.37 182 LEU A N 1
ATOM 5076 C CA . LEU C 1 182 ? 138.273 109.826 129.493 1.00 27.37 182 LEU A CA 1
ATOM 5077 C C . LEU C 1 182 ? 136.875 110.297 129.869 1.00 27.37 182 LEU A C 1
ATOM 5078 O O . LEU C 1 182 ? 136.152 110.839 129.027 1.00 27.37 182 LEU A O 1
ATOM 5083 N N . GLN C 1 183 ? 136.474 110.097 131.127 1.00 26.37 183 GLN A N 1
ATOM 5084 C CA . GLN C 1 183 ? 135.176 110.591 131.575 1.00 26.37 183 GLN A CA 1
ATOM 5085 C C . GLN C 1 183 ? 135.114 112.112 131.506 1.00 26.37 183 GLN A C 1
ATOM 5086 O O . GLN C 1 183 ? 134.103 112.683 131.074 1.00 26.37 183 GLN A O 1
ATOM 5092 N N . THR C 1 184 ? 136.189 112.784 131.925 1.00 26.60 184 THR A N 1
ATOM 5093 C CA . THR C 1 184 ? 136.219 114.242 131.871 1.00 26.60 184 THR A CA 1
ATOM 5094 C C . THR C 1 184 ? 136.116 114.744 130.435 1.00 26.60 184 THR A C 1
ATOM 5095 O O . THR C 1 184 ? 135.415 115.725 130.161 1.00 26.60 184 THR A O 1
ATOM 5099 N N . LEU C 1 185 ? 136.810 114.085 129.505 1.00 25.56 185 LEU A N 1
ATOM 5100 C CA . LEU C 1 185 ? 136.713 114.471 128.101 1.00 25.56 185 LEU A CA 1
ATOM 5101 C C . LEU C 1 185 ? 135.322 114.193 127.543 1.00 25.56 185 LEU A C 1
ATOM 5102 O O . LEU C 1 185 ? 134.807 114.970 126.731 1.00 25.56 185 LEU A O 1
ATOM 5107 N N . SER C 1 186 ? 134.705 113.083 127.956 1.00 25.76 186 SER A N 1
ATOM 5108 C CA . SER C 1 186 ? 133.360 112.761 127.489 1.00 25.76 186 SER A CA 1
ATOM 5109 C C . SER C 1 186 ? 132.350 113.801 127.951 1.00 25.76 186 SER A C 1
ATOM 5110 O O . SER C 1 186 ? 131.477 114.214 127.179 1.00 25.76 186 SER A O 1
ATOM 5113 N N . ARG C 1 187 ? 132.447 114.236 129.209 1.00 26.77 187 ARG A N 1
ATOM 5114 C CA . ARG C 1 187 ? 131.534 115.257 129.708 1.00 26.77 187 ARG A CA 1
ATOM 5115 C C . ARG C 1 187 ? 131.824 116.638 129.136 1.00 26.77 187 ARG A C 1
ATOM 5116 O O . ARG C 1 187 ? 131.010 117.548 129.321 1.00 26.77 187 ARG A O 1
ATOM 5124 N N . ASP C 1 188 ? 132.955 116.818 128.453 1.00 26.93 188 ASP A N 1
ATOM 5125 C CA . ASP C 1 188 ? 133.303 118.102 127.860 1.00 26.93 188 ASP A CA 1
ATOM 5126 C C . ASP C 1 188 ? 132.486 118.427 126.617 1.00 26.93 188 ASP A C 1
ATOM 5127 O O . ASP C 1 188 ? 132.506 119.578 126.168 1.00 26.93 188 ASP A O 1
ATOM 5132 N N . ILE C 1 189 ? 131.779 117.455 126.053 1.00 26.76 189 ILE A N 1
ATOM 5133 C CA . ILE C 1 189 ? 130.943 117.670 124.876 1.00 26.76 189 ILE A CA 1
ATOM 5134 C C . ILE C 1 189 ? 129.470 117.764 125.249 1.00 26.76 189 ILE A C 1
ATOM 5135 O O . ILE C 1 189 ? 128.763 118.662 124.794 1.00 26.76 189 ILE A O 1
ATOM 5140 N N . ASP C 1 190 ? 128.990 116.841 126.085 1.00 26.82 190 ASP A N 1
ATOM 5141 C CA . ASP C 1 190 ? 127.612 116.842 126.575 1.00 26.82 190 ASP A CA 1
ATOM 5142 C C . ASP C 1 190 ? 127.654 116.989 128.090 1.00 26.82 190 ASP A C 1
ATOM 5143 O O . ASP C 1 190 ? 127.761 115.989 128.818 1.00 26.82 190 ASP A O 1
ATOM 5148 N N . PRO C 1 191 ? 127.579 118.217 128.607 1.00 26.49 191 PRO A N 1
ATOM 5149 C CA . PRO C 1 191 ? 127.673 118.406 130.064 1.00 26.49 191 PRO A CA 1
ATOM 5150 C C . PRO C 1 191 ? 126.558 117.737 130.848 1.00 26.49 191 PRO A C 1
ATOM 5151 O O . PRO C 1 191 ? 126.789 117.317 131.988 1.00 26.49 191 PRO A O 1
ATOM 5155 N N . ILE C 1 192 ? 125.359 117.625 130.282 1.00 26.10 192 ILE A N 1
ATOM 5156 C CA . ILE C 1 192 ? 124.190 117.124 130.996 1.00 26.10 192 ILE A CA 1
ATOM 5157 C C . ILE C 1 192 ? 123.633 115.925 130.242 1.00 26.10 192 ILE A C 1
ATOM 5158 O O . ILE C 1 192 ? 123.405 116.000 129.029 1.00 26.10 192 ILE A O 1
ATOM 5163 N N . GLN C 1 193 ? 123.411 114.825 130.961 1.00 26.20 193 GLN A N 1
ATOM 5164 C CA . GLN C 1 193 ? 122.854 113.612 130.374 1.00 26.20 193 GLN A CA 1
ATOM 5165 C C . GLN C 1 193 ? 121.356 113.462 130.590 1.00 26.20 193 GLN A C 1
ATOM 5166 O O . GLN C 1 193 ? 120.668 112.945 129.704 1.00 26.20 193 GLN A O 1
ATOM 5172 N N . ALA C 1 194 ? 120.827 113.887 131.737 1.00 24.82 194 ALA A N 1
ATOM 5173 C CA . ALA C 1 194 ? 119.396 113.767 131.975 1.00 24.82 194 ALA A CA 1
ATOM 5174 C C . ALA C 1 194 ? 118.950 114.806 132.992 1.00 24.82 194 ALA A C 1
ATOM 5175 O O . ALA C 1 194 ? 119.745 115.310 133.788 1.00 24.82 194 ALA A O 1
ATOM 5177 N N . VAL C 1 195 ? 117.655 115.113 132.955 1.00 26.87 195 VAL A N 1
ATOM 5178 C CA . VAL C 1 195 ? 117.023 116.047 133.879 1.00 26.87 195 VAL A CA 1
ATOM 5179 C C . VAL C 1 195 ? 115.913 115.309 134.613 1.00 26.87 195 VAL A C 1
ATOM 5180 O O . VAL C 1 195 ? 115.046 114.696 133.980 1.00 26.87 195 VAL A O 1
ATOM 5184 N N . LEU C 1 196 ? 115.939 115.369 135.942 1.00 31.42 196 LEU A N 1
ATOM 5185 C CA . LEU C 1 196 ? 114.959 114.665 136.753 1.00 31.42 196 LEU A CA 1
ATOM 5186 C C . LEU C 1 196 ? 113.658 115.463 136.835 1.00 31.42 196 LEU A C 1
ATOM 5187 O O . LEU C 1 196 ? 113.544 116.579 136.321 1.00 31.42 196 LEU A O 1
ATOM 5192 N N . SER C 1 197 ? 112.658 114.875 137.495 1.00 34.34 197 SER A N 1
ATOM 5193 C CA . SER C 1 197 ? 111.356 115.526 137.606 1.00 34.34 197 SER A CA 1
ATOM 5194 C C . SER C 1 197 ? 111.392 116.682 138.597 1.00 34.34 197 SER A C 1
ATOM 5195 O O . SER C 1 197 ? 110.780 117.729 138.358 1.00 34.34 197 SER A O 1
ATOM 5198 N N . ASP C 1 198 ? 112.096 116.509 139.718 1.00 35.85 198 ASP A N 1
ATOM 5199 C CA . ASP C 1 198 ? 112.148 117.560 140.730 1.00 35.85 198 ASP A CA 1
ATOM 5200 C C . ASP C 1 198 ? 112.838 118.812 140.200 1.00 35.85 198 ASP A C 1
ATOM 5201 O O . ASP C 1 198 ? 112.415 119.936 140.495 1.00 35.85 198 ASP A O 1
ATOM 5206 N N . GLY C 1 199 ? 113.898 118.638 139.416 1.00 34.40 199 GLY A N 1
ATOM 5207 C CA . GLY C 1 199 ? 114.631 119.764 138.874 1.00 34.40 199 GLY A CA 1
ATOM 5208 C C . GLY C 1 199 ? 116.123 119.517 138.823 1.00 34.40 199 GLY A C 1
ATOM 5209 O O . GLY C 1 199 ? 116.848 120.193 138.089 1.00 34.40 199 GLY A O 1
ATOM 5210 N N . LYS C 1 200 ? 116.591 118.548 139.604 1.00 32.64 200 LYS A N 1
ATOM 5211 C CA . LYS C 1 200 ? 118.003 118.200 139.602 1.00 32.64 200 LYS A CA 1
ATOM 5212 C C . LYS C 1 200 ? 118.391 117.542 138.282 1.00 32.64 200 LYS A C 1
ATOM 5213 O O . LYS C 1 200 ? 117.598 116.832 137.658 1.00 32.64 200 LYS A O 1
ATOM 5219 N N . VAL C 1 201 ? 119.626 117.788 137.858 1.00 27.73 201 VAL A N 1
ATOM 5220 C CA . VAL C 1 201 ? 120.160 117.249 136.613 1.00 27.73 201 VAL A CA 1
ATOM 5221 C C . VAL C 1 201 ? 121.282 116.275 136.941 1.00 27.73 201 VAL A C 1
ATOM 5222 O O . VAL C 1 201 ? 122.087 116.518 137.848 1.00 27.73 201 VAL A O 1
ATOM 5226 N N . VAL C 1 202 ? 121.317 115.157 136.220 1.00 26.78 202 VAL A N 1
ATOM 5227 C CA . VAL C 1 202 ? 122.378 114.166 136.348 1.00 26.78 202 VAL A CA 1
ATOM 5228 C C . VAL C 1 202 ? 123.233 114.224 135.089 1.00 26.78 202 VAL A C 1
ATOM 5229 O O . VAL C 1 202 ? 122.715 114.142 133.967 1.00 26.78 202 VAL A O 1
ATOM 5233 N N . GLN C 1 203 ? 124.539 114.389 135.280 1.00 27.33 203 GLN A N 1
ATOM 5234 C CA . GLN C 1 203 ? 125.476 114.630 134.194 1.00 27.33 203 GLN A CA 1
ATOM 5235 C C . GLN C 1 203 ? 126.174 113.367 133.709 1.00 27.33 203 GLN A C 1
ATOM 5236 O O . GLN C 1 203 ? 127.048 113.455 132.842 1.00 27.33 203 GLN A O 1
ATOM 5242 N N . GLY C 1 204 ? 125.816 112.206 134.239 1.00 29.50 204 GLY A N 1
ATOM 5243 C CA . GLY C 1 204 ? 126.409 110.965 133.777 1.00 29.50 204 GLY A CA 1
ATOM 5244 C C . GLY C 1 204 ? 125.866 109.800 134.572 1.00 29.50 204 GLY A C 1
ATOM 5245 O O . GLY C 1 204 ? 125.223 109.970 135.613 1.00 29.50 204 GLY A O 1
ATOM 5246 N N . LEU C 1 205 ? 126.139 108.605 134.060 1.00 32.03 205 LEU A N 1
ATOM 5247 C CA . LEU C 1 205 ? 125.752 107.365 134.715 1.00 32.03 205 LEU A CA 1
ATOM 5248 C C . LEU C 1 205 ? 126.976 106.718 135.347 1.00 32.03 205 LEU A C 1
ATOM 5249 O O . LEU C 1 205 ? 128.067 106.732 134.769 1.00 32.03 205 LEU A O 1
ATOM 5254 N N . THR C 1 206 ? 126.788 106.153 136.541 1.00 34.04 206 THR A N 1
ATOM 5255 C CA . THR C 1 206 ? 127.917 105.637 137.306 1.00 34.04 206 THR A CA 1
ATOM 5256 C C . THR C 1 206 ? 128.514 104.371 136.704 1.00 34.04 206 THR A C 1
ATOM 5257 O O . THR C 1 206 ? 129.660 104.037 137.021 1.00 34.04 206 THR A O 1
ATOM 5261 N N . ASP C 1 207 ? 127.778 103.660 135.847 1.00 32.10 207 ASP A N 1
ATOM 5262 C CA . ASP C 1 207 ? 128.265 102.412 135.269 1.00 32.10 207 ASP A CA 1
ATOM 5263 C C . ASP C 1 207 ? 128.259 102.431 133.744 1.00 32.10 207 ASP A C 1
ATOM 5264 O O . ASP C 1 207 ? 128.323 101.370 133.117 1.00 32.10 207 ASP A O 1
ATOM 5269 N N . ARG C 1 208 ? 128.185 103.611 133.132 1.00 28.21 208 ARG A N 1
ATOM 5270 C CA . ARG C 1 208 ? 128.197 103.734 131.682 1.00 28.21 208 ARG A CA 1
ATOM 5271 C C . ARG C 1 208 ? 129.012 104.955 131.285 1.00 28.21 208 ARG A C 1
ATOM 5272 O O . ARG C 1 208 ? 128.951 105.991 131.951 1.00 28.21 208 ARG A O 1
ATOM 5280 N N . LEU C 1 209 ? 129.774 104.830 130.200 1.00 26.98 209 LEU A N 1
ATOM 5281 C CA . LEU C 1 209 ? 130.553 105.938 129.670 1.00 26.98 209 LEU A CA 1
ATOM 5282 C C . LEU C 1 209 ? 130.346 106.027 128.167 1.00 26.98 209 LEU A C 1
ATOM 5283 O O . LEU C 1 209 ? 130.380 105.012 127.467 1.00 26.98 209 LEU A O 1
ATOM 5288 N N . THR C 1 210 ? 130.137 107.244 127.671 1.00 25.45 210 THR A N 1
ATOM 5289 C CA . THR C 1 210 ? 129.877 107.484 126.257 1.00 25.45 210 THR A CA 1
ATOM 5290 C C . THR C 1 210 ? 131.123 108.083 125.618 1.00 25.45 210 THR A C 1
ATOM 5291 O O . THR C 1 210 ? 131.577 109.159 126.021 1.00 25.45 210 THR A O 1
ATOM 5295 N N . LEU C 1 211 ? 131.666 107.387 124.624 1.00 25.88 211 LEU A N 1
ATOM 5296 C CA . LEU C 1 211 ? 132.892 107.789 123.949 1.00 25.88 211 LEU A CA 1
ATOM 5297 C C . LEU C 1 211 ? 132.582 108.204 122.518 1.00 25.88 211 LEU A C 1
ATOM 5298 O O . LEU C 1 211 ? 132.176 107.355 121.706 1.00 25.88 211 LEU A O 1
ATOM 5303 N N . PRO C 1 212 ? 132.724 109.485 122.168 1.00 25.26 212 PRO A N 1
ATOM 5304 C CA . PRO C 1 212 ? 132.607 109.900 120.762 1.00 25.26 212 PRO A CA 1
ATOM 5305 C C . PRO C 1 212 ? 133.926 109.688 120.034 1.00 25.26 212 PRO A C 1
ATOM 5306 O O . PRO C 1 212 ? 134.932 110.326 120.350 1.00 25.26 212 PRO A O 1
ATOM 5310 N N . LEU C 1 213 ? 133.921 108.789 119.054 1.00 26.47 213 LEU A N 1
ATOM 5311 C CA . LEU C 1 213 ? 135.121 108.432 118.309 1.00 26.47 213 LEU A CA 1
ATOM 5312 C C . LEU C 1 213 ? 135.161 109.221 117.007 1.00 26.47 213 LEU A C 1
ATOM 5313 O O . LEU C 1 213 ? 134.229 109.142 116.200 1.00 26.47 213 LEU A O 1
ATOM 5318 N N . VAL C 1 214 ? 136.238 109.977 116.806 1.00 28.01 214 VAL A N 1
ATOM 5319 C CA . VAL C 1 214 ? 136.456 110.738 115.581 1.00 28.01 214 VAL A CA 1
ATOM 5320 C C . VAL C 1 214 ? 137.835 110.380 115.047 1.00 28.01 214 VAL A C 1
ATOM 5321 O O . VAL C 1 214 ? 138.846 110.637 115.712 1.00 28.01 214 VAL A O 1
ATOM 5325 N N . ALA C 1 215 ? 137.874 109.796 113.847 1.00 29.31 215 ALA A N 1
ATOM 5326 C CA . ALA C 1 215 ? 139.123 109.396 113.194 1.00 29.31 215 ALA A CA 1
ATOM 5327 C C . ALA C 1 215 ? 139.952 108.468 114.081 1.00 29.31 215 ALA A C 1
ATOM 5328 O O . ALA C 1 215 ? 141.175 108.591 114.167 1.00 29.31 215 ALA A O 1
ATOM 5330 N N . VAL C 1 216 ? 139.281 107.531 114.745 1.00 28.21 216 VAL A N 1
ATOM 5331 C CA . VAL C 1 216 ? 139.926 106.541 115.601 1.00 28.21 216 VAL A CA 1
ATOM 5332 C C . VAL C 1 216 ? 139.744 105.173 114.961 1.00 28.21 216 VAL A C 1
ATOM 5333 O O . VAL C 1 216 ? 138.621 104.793 114.608 1.00 28.21 216 VAL A O 1
ATOM 5337 N N . VAL C 1 217 ? 140.843 104.435 114.811 1.00 28.25 217 VAL A N 1
ATOM 5338 C CA . VAL C 1 217 ? 140.811 103.135 114.148 1.00 28.25 217 VAL A CA 1
ATOM 5339 C C . VAL C 1 217 ? 141.042 101.971 115.099 1.00 28.25 217 VAL A C 1
ATOM 5340 O O . VAL C 1 217 ? 140.791 100.820 114.708 1.00 28.25 217 VAL A O 1
ATOM 5344 N N . GLY C 1 218 ? 141.508 102.216 116.322 1.00 28.36 218 GLY A N 1
ATOM 5345 C CA . GLY C 1 218 ? 141.686 101.109 117.246 1.00 28.36 218 GLY A CA 1
ATOM 5346 C C . GLY C 1 218 ? 141.543 101.475 118.709 1.00 28.36 218 GLY A C 1
ATOM 5347 O O . GLY C 1 218 ? 141.954 102.564 119.118 1.00 28.36 218 GLY A O 1
ATOM 5348 N N . ILE C 1 219 ? 140.983 100.572 119.513 1.00 29.40 219 ILE A N 1
ATOM 5349 C CA . ILE C 1 219 ? 140.822 100.791 120.946 1.00 29.40 219 ILE A CA 1
ATOM 5350 C C . ILE C 1 219 ? 141.432 99.609 121.685 1.00 29.40 219 ILE A C 1
ATOM 5351 O O . ILE C 1 219 ? 141.077 98.456 121.422 1.00 29.40 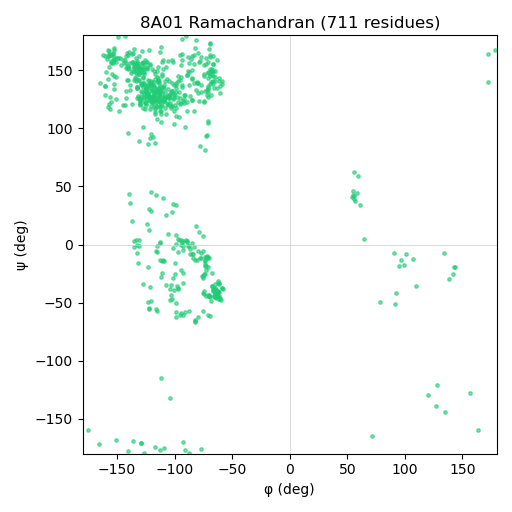219 ILE A O 1
ATOM 5356 N N . GLU C 1 220 ? 142.340 99.893 122.614 1.00 33.37 220 GLU A N 1
ATOM 5357 C CA . GLU C 1 220 ? 143.009 98.862 123.399 1.00 33.37 220 GLU A CA 1
ATOM 5358 C C . GLU C 1 220 ? 142.606 99.008 124.858 1.00 33.37 220 GLU A C 1
ATOM 5359 O O . GLU C 1 220 ? 142.845 100.053 125.469 1.00 33.37 220 GLU A O 1
ATOM 5365 N N . ILE C 1 221 ? 142.015 97.955 125.414 1.00 33.63 221 ILE A N 1
ATOM 5366 C CA . ILE C 1 221 ? 141.568 97.933 126.802 1.00 33.63 221 ILE A CA 1
ATOM 5367 C C . ILE C 1 221 ? 142.600 97.177 127.622 1.00 33.63 221 ILE A C 1
ATOM 5368 O O . ILE C 1 221 ? 142.980 96.053 127.266 1.00 33.63 221 ILE A O 1
ATOM 5373 N N . ASN C 1 222 ? 143.056 97.786 128.718 1.00 37.49 222 ASN A N 1
ATOM 5374 C CA . ASN C 1 222 ? 143.977 97.146 129.650 1.00 37.49 222 ASN A CA 1
ATOM 5375 C C . ASN C 1 222 ? 143.354 97.186 131.036 1.00 37.49 222 ASN A C 1
ATOM 5376 O O . ASN C 1 222 ? 143.052 98.268 131.550 1.00 37.49 222 ASN A O 1
ATOM 5381 N N . LYS C 1 223 ? 143.169 96.014 131.638 1.00 39.03 223 LYS A N 1
ATOM 5382 C CA . LYS C 1 223 ? 142.466 95.899 132.909 1.00 39.03 223 LYS A CA 1
ATOM 5383 C C . LYS C 1 223 ? 143.004 94.688 133.662 1.00 39.03 223 LYS A C 1
ATOM 5384 O O . LYS C 1 223 ? 144.031 94.109 133.295 1.00 39.03 223 LYS A O 1
ATOM 5390 N N . SER C 1 224 ? 142.301 94.307 134.725 1.00 42.58 224 SER A N 1
ATOM 5391 C CA . SER C 1 224 ? 142.600 93.120 135.509 1.00 42.58 224 SER A CA 1
ATOM 5392 C C . SER C 1 224 ? 141.385 92.201 135.519 1.00 42.58 224 SER A C 1
ATOM 5393 O O . SER C 1 224 ? 140.280 92.586 135.126 1.00 42.58 224 SER A O 1
ATOM 5396 N N . GLN C 1 225 ? 141.601 90.970 135.974 1.00 44.91 225 GLN A N 1
ATOM 5397 C CA . GLN C 1 225 ? 140.534 89.981 135.997 1.00 44.91 225 GLN A CA 1
ATOM 5398 C C . GLN C 1 225 ? 139.451 90.368 136.999 1.00 44.91 225 GLN A C 1
ATOM 5399 O O . GLN C 1 225 ? 139.712 91.029 138.007 1.00 44.91 225 GLN A O 1
ATOM 5405 N N . GLY C 1 226 ? 138.222 89.944 136.712 1.00 44.08 226 GLY A N 1
ATOM 5406 C CA . GLY C 1 226 ? 137.131 90.165 137.640 1.00 44.08 226 GLY A CA 1
ATOM 5407 C C . GLY C 1 226 ? 135.785 90.505 137.031 1.00 44.08 226 GLY A C 1
ATOM 5408 O O . GLY C 1 226 ? 134.750 90.248 137.653 1.00 44.08 226 GLY A O 1
ATOM 5409 N N . SER C 1 227 ? 135.767 91.076 135.828 1.00 43.84 227 SER A N 1
ATOM 5410 C CA . SER C 1 227 ? 134.501 91.488 135.234 1.00 43.84 227 SER A CA 1
ATOM 5411 C C . SER C 1 227 ? 134.626 91.522 133.719 1.00 43.84 227 SER A C 1
ATOM 5412 O O . SER C 1 227 ? 135.728 91.546 133.164 1.00 43.84 227 SER A O 1
ATOM 5415 N N . ILE C 1 228 ? 133.469 91.535 133.061 1.00 37.52 228 ILE A N 1
ATOM 5416 C CA . ILE C 1 228 ? 133.369 91.576 131.606 1.00 37.52 228 ILE A CA 1
ATOM 5417 C C . ILE C 1 228 ? 133.100 93.013 131.185 1.00 37.52 228 ILE A C 1
ATOM 5418 O O . ILE C 1 228 ? 132.253 93.692 131.780 1.00 37.52 228 ILE A O 1
ATOM 5423 N N . ILE C 1 229 ? 133.815 93.481 130.167 1.00 32.77 229 ILE A N 1
ATOM 5424 C CA . ILE C 1 229 ? 133.684 94.853 129.688 1.00 32.77 229 ILE A CA 1
ATOM 5425 C C . ILE C 1 229 ? 132.885 94.838 128.392 1.00 32.77 229 ILE A C 1
ATOM 5426 O O . ILE C 1 229 ? 133.282 94.193 127.416 1.00 32.77 229 ILE A O 1
ATOM 5431 N N . ASN C 1 230 ? 131.766 95.554 128.374 1.00 28.47 230 ASN A N 1
ATOM 5432 C CA . ASN C 1 230 ? 130.851 95.552 127.242 1.00 28.47 230 ASN A CA 1
ATOM 5433 C C . ASN C 1 230 ? 130.898 96.888 126.512 1.00 28.47 230 ASN A C 1
ATOM 5434 O O . ASN C 1 230 ? 130.865 97.953 127.139 1.00 28.47 230 ASN A O 1
ATOM 5439 N N . PHE C 1 231 ? 130.970 96.818 125.182 1.00 26.41 231 PHE A N 1
ATOM 5440 C CA . PHE C 1 231 ? 130.940 97.975 124.301 1.00 26.41 231 PHE A CA 1
ATOM 5441 C C . PHE C 1 231 ? 129.737 97.870 123.374 1.00 26.41 231 PHE A C 1
ATOM 5442 O O . PHE C 1 231 ? 129.435 96.791 122.857 1.00 26.41 231 PHE A O 1
ATOM 5450 N N . VAL C 1 232 ? 129.056 98.992 123.165 1.00 23.50 232 VAL A N 1
ATOM 5451 C CA . VAL C 1 232 ? 127.963 99.088 122.205 1.00 23.50 232 VAL A CA 1
ATOM 5452 C C . VAL C 1 232 ? 128.284 100.236 121.260 1.00 23.50 232 VAL A C 1
ATOM 5453 O O . VAL C 1 232 ? 128.357 101.391 121.691 1.00 23.50 232 VAL A O 1
ATOM 5457 N N . VAL C 1 233 ? 128.471 99.925 119.983 1.00 23.63 233 VAL A N 1
ATOM 5458 C CA . VAL C 1 233 ? 128.892 100.908 118.994 1.00 23.63 233 VAL A CA 1
ATOM 5459 C C . VAL C 1 233 ? 127.740 101.188 118.041 1.00 23.63 233 VAL A C 1
ATOM 5460 O O . VAL C 1 233 ? 126.887 100.327 117.788 1.00 23.63 233 VAL A O 1
ATOM 5464 N N . ARG C 1 234 ? 127.720 102.408 117.510 1.00 24.15 234 ARG A N 1
ATOM 5465 C CA . ARG C 1 234 ? 126.698 102.845 116.569 1.00 24.15 234 ARG A CA 1
ATOM 5466 C C . ARG C 1 234 ? 127.351 103.325 115.280 1.00 24.15 234 ARG A C 1
ATOM 5467 O O . ARG C 1 234 ? 128.402 103.972 115.311 1.00 24.15 234 ARG A O 1
ATOM 5475 N N . CYS C 1 235 ? 126.724 103.007 114.149 1.00 25.02 235 CYS A N 1
ATOM 5476 C CA . CYS C 1 235 ? 127.221 103.439 112.849 1.00 25.02 235 CYS A CA 1
ATOM 5477 C C . CYS C 1 235 ? 126.047 103.834 111.965 1.00 25.02 235 CYS A C 1
ATOM 5478 O O . CYS C 1 235 ? 124.896 103.497 112.243 1.00 25.02 235 CYS A O 1
ATOM 5481 N N . LEU C 1 236 ? 126.350 104.565 110.896 1.00 25.96 236 LEU A N 1
ATOM 5482 C CA . LEU C 1 236 ? 125.357 104.990 109.918 1.00 25.96 236 LEU A CA 1
ATOM 5483 C C . LEU C 1 236 ? 125.747 104.455 108.549 1.00 25.96 236 LEU A C 1
ATOM 5484 O O . LEU C 1 236 ? 126.901 104.595 108.132 1.00 25.96 236 LEU A O 1
ATOM 5489 N N . LYS C 1 237 ? 124.789 103.850 107.850 1.00 27.20 237 LYS A N 1
ATOM 5490 C CA . LYS C 1 237 ? 125.068 103.332 106.515 1.00 27.20 237 LYS A CA 1
ATOM 5491 C C . LYS C 1 237 ? 123.769 103.224 105.731 1.00 27.20 237 LYS A C 1
ATOM 5492 O O . LYS C 1 237 ? 122.674 103.305 106.288 1.00 27.20 237 LYS A O 1
ATOM 5498 N N . THR C 1 238 ? 123.909 103.041 104.421 1.00 31.39 238 THR A N 1
ATOM 5499 C CA . THR C 1 238 ? 122.776 102.977 103.510 1.00 31.39 238 THR A CA 1
ATOM 5500 C C . THR C 1 238 ? 122.423 101.528 103.204 1.00 31.39 238 THR A C 1
ATOM 5501 O O . THR C 1 238 ? 123.307 100.689 103.005 1.00 31.39 238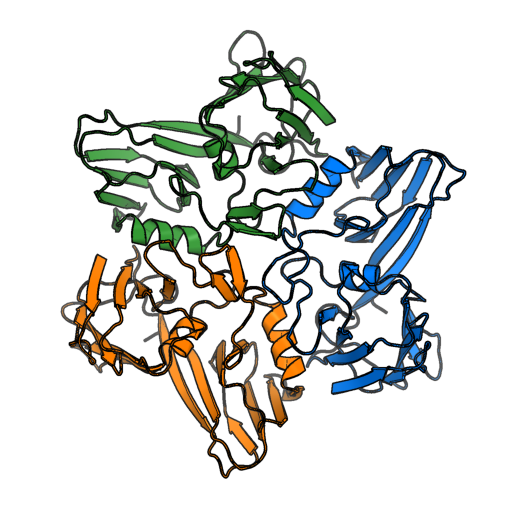 THR A O 1
ATOM 5505 N N . VAL C 1 239 ? 121.126 101.241 103.166 1.00 32.62 239 VAL A N 1
ATOM 5506 C CA . VAL C 1 239 ? 120.644 99.903 102.853 1.00 32.62 239 VAL A CA 1
ATOM 5507 C C . VAL C 1 239 ? 119.853 99.920 101.551 1.00 32.62 239 VAL A C 1
ATOM 5508 O O . VAL C 1 239 ? 120.289 100.498 100.556 1.00 32.62 239 VAL A O 1
#

Secondary structure (DSSP, 8-state):
-EEEEE-S-SB---EEE-S--SEEEEEESS-GGG--S-EEEEEEEESSS--EEEEEEEEHHHHHHHHT-SS--BB--SS-SEEEEEE-BSSSEEPP-SSEEEEEEEES--TT--EEEEEE--S-EESEEEEEEEEEE-SS-SEEEEE-TT--EEEEE--TTEEEEEEEETTS-EEEE-HHHHHHHHHTT-S--EE-SSS-EE--BTTEEEE--SSEEEEEEEE-SS--EEEEEEEEEE-/-EEEEEES-SBPPPEEE-S-EEEEEEEESS-GGG--S-EEEEEEE-SSS--EEEEEEEEHHHHHHHHS-SS--BB--SS-SEEEEEE-BSSSEE---SS-EEEEEEES--TT-EEEEEEEE-SSEE-EEEEEEEEEE-TT-SEEEE--TT--EEEEE--TTEEEEEEEETTS-EEEE-HHHHHHHHTTT-S--EE-TTS-EE---SSEEEEE-SSEEEEEEEE-TT--EEEEEEEEEE-/-EEEEEES-SS---EEE-S---EEEEEESS-GGG--S-EEEEEEE-SSS-PEEEEEEEEHHHHHHHHS-SS--BB--SS-SEEEEEE-BSSS-B---SS-EEEEEEES--TT-EEEEEEE--S--B-EEEEEEEEE--SSSSEEEEE-SS--EEEEE--TTEEEEEEEETTS-EEEE-HHHHHHHHTTT----EE-SSS-EE-S-TTEEEEE-SSEEEEEEEE-SSS--EEEEEEEEE-

Foldseek 3Di:
DFQDKDAQDQKDPWGKADDWFWKKKKFWQDALLPQDQKFKWKWKDQDPDPTGGAGDRHGPSQQQQQFQPFPGAWAQEPVTFTIGMGTWFDPFTEDHDDDMIMIMIMHRHDRGIMMTMDTHHGPDYDQKGKHKDKDKDPLADFKDKDWQPQFFKKKKWADPFWAWKWWAFQVGDIDIDGPVRQQVVQCPRPVFHYAGHVGDTDRDHPTMGMDGDDRTTMMMIGGHHDDMMMMMTMHIDGD/DWFDKDAQDQKFDKTKADDFFWKKKKFWQAALLRFDQKWKWKWKAAPPDHIGTAGDGHGPSFQQLQAQFFARAWEAEPVTFTMGMHGWFDPFTADHPDGIIMIMIMHRDDRHIMMTMDTHHGPDYAQKGKHKDKDKDAQADQKDKDWCPQFFKKKKWDDPFWAWKWFAFPVGDIDIDGPVRQQVVSCVRPVFHYAGHVGDTDRDHPTMGMGTDDRTTMMMTGGHHDDMMMMMIMHIDGD/DWFDKDAQDQKFDWTKADDFFFKKKKFKQDALQPQDQKFKWKWKDDPPDDTGGADDRHRPSFQQQFQAPFPGAWEAEPVTFTMGMGGWFDPFTADDDDGMIMIMIMHRHDRGMMMTMDTHHGPDYDQKGKHKDKDKDAQVDFKDKDWPPQFFKKKKWDDPFWAWKWWQFQVGDIDIDGPVRQQVVQCVRPVFHYAGHVGDTDRDHPTMGMHGDDRTTMMMTGGHHDDMMMMMTMHMDGD

B-factor: mean 33.15, std 5.88, range [22.67, 53.46]